Protein 3ZPY (pdb70)

Structure (mmCIF, N/CA/C/O backbone):
data_3ZPY
#
_entry.id   3ZPY
#
_cell.length_a   43.860
_cell.length_b   50.390
_cell.length_c   55.520
_cell.angle_alpha   69.14
_cell.angle_beta   90.02
_cell.angle_gamma   84.92
#
_symmetry.space_group_name_H-M   'P 1'
#
loop_
_entity.id
_entity.type
_entity.pdbx_description
1 polymer 'ALGINATE LYASE, FAMILY PL7'
2 non-polymer 'SODIUM ION'
3 water water
#
loop_
_atom_site.group_PDB
_atom_site.id
_atom_site.type_symbol
_atom_site.label_atom_id
_atom_site.label_alt_id
_atom_site.label_comp_id
_atom_site.label_asym_id
_atom_site.label_entity_id
_atom_site.label_seq_id
_atom_site.pdbx_PDB_ins_code
_atom_site.Cartn_x
_atom_site.Cartn_y
_atom_site.Cartn_z
_atom_site.occupancy
_atom_site.B_iso_or_equiv
_atom_site.auth_seq_id
_atom_site.auth_comp_id
_atom_site.auth_asym_id
_atom_site.auth_atom_id
_atom_site.pdbx_PDB_model_num
ATOM 1 N N . GLY A 1 1 ? 13.582 5.872 16.962 1.00 28.40 199 GLY A N 1
ATOM 2 C CA . GLY A 1 1 ? 14.486 5.160 17.928 1.00 30.16 199 GLY A CA 1
ATOM 3 C C . GLY A 1 1 ? 15.920 5.596 17.678 1.00 22.30 199 GLY A C 1
ATOM 4 O O . GLY A 1 1 ? 16.789 5.455 18.528 1.00 25.95 199 GLY A O 1
ATOM 5 N N . ASN A 1 2 ? 16.138 6.196 16.510 1.00 13.68 200 ASN A N 1
ATOM 6 C CA . ASN A 1 2 ? 17.459 6.411 16.067 1.00 10.51 200 ASN A CA 1
ATOM 7 C C . ASN A 1 2 ? 17.737 7.877 15.780 1.00 8.62 200 ASN A C 1
ATOM 8 O O . ASN A 1 2 ? 18.693 8.203 15.120 1.00 8.80 200 ASN A O 1
ATOM 13 N N . SER A 1 3 ? 16.868 8.746 16.248 1.00 7.36 201 SER A N 1
ATOM 14 C CA . SER A 1 3 ? 16.975 10.136 15.834 1.00 6.41 201 SER A CA 1
ATOM 15 C C . SER A 1 3 ? 18.195 10.818 16.494 1.00 5.65 201 SER A C 1
ATOM 16 O O . SER A 1 3 ? 18.610 10.499 17.588 1.00 6.01 201 SER A O 1
ATOM 19 N N . PRO A 1 4 ? 18.653 11.904 15.858 1.00 5.64 202 PRO A N 1
ATOM 20 C CA . PRO A 1 4 ? 19.756 12.670 16.480 1.00 6.12 202 PRO A CA 1
ATOM 21 C C . PRO A 1 4 ? 19.365 13.147 17.913 1.00 5.87 202 PRO A C 1
ATOM 22 O O . PRO A 1 4 ? 20.192 13.104 18.852 1.00 6.18 202 PRO A O 1
ATOM 26 N N . ALA A 1 5 ? 18.142 13.666 18.081 1.00 6.17 203 ALA A N 1
ATOM 27 C CA . ALA A 1 5 ? 17.759 14.170 19.393 1.00 6.03 203 ALA A CA 1
ATOM 28 C C . ALA A 1 5 ? 17.779 13.064 20.457 1.00 6.70 203 ALA A C 1
ATOM 29 O O . ALA A 1 5 ? 18.234 13.263 21.578 1.00 7.01 203 ALA A O 1
ATOM 31 N N . SER A 1 6 ? 17.345 11.871 20.057 1.00 7.30 204 SER A N 1
ATOM 32 C CA . SER A 1 6 ? 17.357 10.697 20.983 1.00 6.59 204 SER A CA 1
ATOM 33 C C . SER A 1 6 ? 18.824 10.257 21.321 1.00 7.16 204 SER A C 1
ATOM 34 O O . SER A 1 6 ? 19.158 10.051 22.477 1.00 9.33 204 SER A O 1
ATOM 37 N N . VAL A 1 7 ? 19.695 10.182 20.296 1.00 6.82 205 VAL A N 1
ATOM 38 C CA . VAL A 1 7 ? 21.078 9.776 20.517 1.00 7.88 205 VAL A CA 1
ATOM 39 C C . VAL A 1 7 ? 21.778 10.772 21.450 1.00 7.29 205 VAL A C 1
ATOM 40 O O . VAL A 1 7 ? 22.544 10.371 22.347 1.00 9.08 205 VAL A O 1
ATOM 44 N N . LEU A 1 8 ? 21.555 12.102 21.246 1.00 7.62 206 LEU A N 1
ATOM 45 C CA . LEU A 1 8 ? 22.264 13.099 22.009 1.00 6.60 206 LEU A CA 1
ATOM 46 C C . LEU A 1 8 ? 21.577 13.367 23.362 1.00 6.76 206 LEU A C 1
ATOM 47 O O . LEU A 1 8 ? 22.183 13.968 24.281 1.00 7.65 206 LEU A O 1
ATOM 52 N N . GLY A 1 9 ? 20.327 12.915 23.500 1.00 6.73 207 GLY A N 1
ATOM 53 C CA . GLY A 1 9 ? 19.572 13.142 24.760 1.00 7.99 207 GLY A CA 1
ATOM 54 C C . GLY A 1 9 ? 19.077 14.554 24.945 1.00 7.63 207 GLY A C 1
ATOM 55 O O . GLY A 1 9 ? 19.099 15.078 26.067 1.00 9.08 207 GLY A O 1
ATOM 56 N N . ILE A 1 10 ? 18.667 15.201 23.870 1.00 6.22 208 ILE A N 1
ATOM 57 C CA . ILE A 1 10 ? 18.239 16.646 23.910 1.00 6.44 208 ILE A CA 1
ATOM 58 C C . ILE A 1 10 ? 16.734 16.696 23.683 1.00 8.05 208 ILE A C 1
ATOM 59 O O . ILE A 1 10 ? 16.149 15.801 23.105 1.00 9.45 208 ILE A O 1
ATOM 64 N N . THR A 1 11 ? 16.101 17.780 24.128 1.00 8.56 209 THR A N 1
ATOM 65 C CA . THR A 1 11 ? 14.652 17.936 23.938 1.00 7.40 209 THR A CA 1
ATOM 66 C C . THR A 1 11 ? 14.436 19.460 23.650 1.00 8.64 209 THR A C 1
ATOM 67 O O . THR A 1 11 ? 15.350 20.240 23.940 1.00 9.37 209 THR A O 1
ATOM 71 N N . ALA A 1 12 ? 13.268 19.854 23.161 1.00 9.35 210 ALA A N 1
ATOM 72 C CA . ALA A 1 12 ? 13.030 21.270 22.839 1.00 12.08 210 ALA A CA 1
ATOM 73 C C . ALA A 1 12 ? 13.138 22.125 24.133 1.00 11.40 210 ALA A C 1
ATOM 74 O O . ALA A 1 12 ? 13.552 23.304 24.131 1.00 18.14 210 ALA A O 1
ATOM 76 N N . ASN A 1 13 ? 12.804 21.523 25.243 1.00 11.78 211 ASN A N 1
ATOM 77 C CA . ASN A 1 13 ? 12.854 22.198 26.467 1.00 14.25 211 ASN A CA 1
ATOM 78 C C . ASN A 1 13 ? 14.302 22.458 27.028 1.00 12.53 211 ASN A C 1
ATOM 79 O O . ASN A 1 13 ? 14.523 23.366 27.851 1.00 16.87 211 ASN A O 1
ATOM 84 N N . THR A 1 14 ? 15.314 21.710 26.499 1.00 9.36 212 THR A N 1
ATOM 85 C CA . THR A 1 14 ? 16.716 21.892 26.910 1.00 7.63 212 THR A CA 1
ATOM 86 C C . THR A 1 14 ? 17.654 22.547 25.831 1.00 6.23 212 THR A C 1
ATOM 87 O O . THR A 1 14 ? 18.679 23.116 26.197 1.00 7.44 212 THR A O 1
ATOM 91 N N . TRP A 1 15 ? 17.323 22.359 24.559 1.00 6.05 213 TRP A N 1
ATOM 92 C CA . TRP A 1 15 ? 18.129 22.950 23.466 1.00 5.21 213 TRP A CA 1
ATOM 93 C C . TRP A 1 15 ? 17.229 23.263 22.276 1.00 5.71 213 TRP A C 1
ATOM 94 O O . TRP A 1 15 ? 16.369 22.473 21.923 1.00 7.54 213 TRP A O 1
ATOM 105 N N . LYS A 1 16 ? 17.418 24.452 21.685 1.00 5.67 214 LYS A N 1
ATOM 106 C CA . LYS A 1 16 ? 16.819 24.782 20.440 1.00 5.77 214 LYS A CA 1
ATOM 107 C C . LYS A 1 16 ? 17.836 24.468 19.320 1.00 5.89 214 LYS A C 1
ATOM 108 O O . LYS A 1 16 ? 19.034 24.751 19.437 1.00 5.85 214 LYS A O 1
ATOM 114 N N . ILE A 1 17 ? 17.304 23.941 18.214 1.00 5.48 215 ILE A N 1
ATOM 115 C CA . ILE A 1 17 ? 18.147 23.521 17.075 1.00 5.38 215 ILE A CA 1
ATOM 116 C C . ILE A 1 17 ? 18.108 24.584 15.980 1.00 6.08 215 ILE A C 1
ATOM 117 O O . ILE A 1 17 ? 17.055 24.811 15.383 1.00 7.77 215 ILE A O 1
ATOM 122 N N . ASN A 1 18 ? 19.310 25.212 15.776 1.00 6.20 216 ASN A N 1
ATOM 123 C CA . ASN A 1 18 ? 19.525 26.160 14.645 1.00 6.31 216 ASN A CA 1
ATOM 124 C C . ASN A 1 18 ? 19.977 25.357 13.405 1.00 6.55 216 ASN A C 1
ATOM 125 O O . ASN A 1 18 ? 20.950 24.627 13.479 1.00 6.94 216 ASN A O 1
ATOM 130 N N . SER A 1 19 ? 19.206 25.353 12.299 1.00 5.67 217 SER A N 1
ATOM 131 C CA . SER A 1 19 ? 19.572 24.592 11.130 1.00 5.15 217 SER A CA 1
ATOM 132 C C . SER A 1 19 ? 19.025 25.209 9.906 1.00 6.51 217 SER A C 1
ATOM 133 O O . SER A 1 19 ? 18.472 26.366 9.930 1.00 8.25 217 SER A O 1
ATOM 136 N N . PHE A 1 20 ? 19.213 24.525 8.781 1.00 7.88 218 PHE A N 1
ATOM 137 C CA . PHE A 1 20 ? 18.780 25.033 7.487 1.00 8.25 218 PHE A CA 1
ATOM 138 C C . PHE A 1 20 ? 17.811 24.041 6.847 1.00 9.18 218 PHE A C 1
ATOM 139 O O . PHE A 1 20 ? 17.846 22.842 7.196 1.00 9.59 218 PHE A O 1
ATOM 147 N N . ILE A 1 21 ? 17.008 24.534 5.916 1.00 11.03 219 ILE A N 1
ATOM 148 C CA . ILE A 1 21 ? 16.293 23.660 5.028 1.00 12.84 219 ILE A CA 1
ATOM 149 C C . ILE A 1 21 ? 16.750 23.886 3.594 1.00 12.96 219 ILE A C 1
ATOM 150 O O . ILE A 1 21 ? 17.295 24.954 3.280 1.00 15.52 219 ILE A O 1
ATOM 155 N N . GLY A 1 22 ? 16.499 22.897 2.740 1.00 13.03 220 GLY A N 1
ATOM 156 C CA . GLY A 1 22 ? 16.846 22.985 1.322 1.00 12.56 220 GLY A CA 1
ATOM 157 C C . GLY A 1 22 ? 18.205 22.376 1.101 1.00 11.55 220 GLY A C 1
ATOM 158 O O . GLY A 1 22 ? 18.956 22.126 2.063 1.00 12.90 220 GLY A O 1
ATOM 159 N N . SER A 1 23 ? 18.522 22.101 -0.156 1.00 13.96 221 SER A N 1
ATOM 160 C CA . SER A 1 23 ? 19.849 21.591 -0.511 1.00 14.75 221 SER A CA 1
ATOM 161 C C . SER A 1 23 ? 20.938 22.612 -0.144 1.00 14.19 221 SER A C 1
ATOM 162 O O . SER A 1 23 ? 20.693 23.799 -0.227 1.00 12.53 221 SER A O 1
ATOM 165 N N . PRO A 1 24 ? 22.127 22.141 0.253 1.00 11.71 222 PRO A N 1
ATOM 166 C CA . PRO A 1 24 ? 23.168 23.127 0.569 1.00 12.63 222 PRO A CA 1
ATOM 167 C C . PRO A 1 24 ? 23.486 24.056 -0.630 1.00 12.65 222 PRO A C 1
ATOM 168 O O . PRO A 1 24 ? 23.699 23.614 -1.759 1.00 15.09 222 PRO A O 1
ATOM 172 N N . GLY A 1 25 ? 23.589 25.350 -0.364 1.00 11.43 223 GLY A N 1
ATOM 173 C CA . GLY A 1 25 ? 23.742 26.283 -1.428 1.00 13.06 223 GLY A CA 1
ATOM 174 C C . GLY A 1 25 ? 23.461 27.669 -0.897 1.00 12.03 223 GLY A C 1
ATOM 175 O O . GLY A 1 25 ? 23.051 27.832 0.219 1.00 13.25 223 GLY A O 1
ATOM 176 N N . SER A 1 26 ? 23.654 28.682 -1.726 1.00 15.17 224 SER A N 1
ATOM 177 C CA . SER A 1 26 ? 23.483 30.069 -1.258 1.00 19.12 224 SER A CA 1
ATOM 178 C C . SER A 1 26 ? 22.002 30.394 -0.984 1.00 18.84 224 SER A C 1
ATOM 179 O O . SER A 1 26 ? 21.722 31.349 -0.257 1.00 20.44 224 SER A O 1
ATOM 182 N N . SER A 1 27 ? 21.086 29.572 -1.537 1.00 17.12 225 SER A N 1
ATOM 183 C CA . SER A 1 27 ? 19.637 29.805 -1.381 1.00 18.95 225 SER A CA 1
ATOM 184 C C . SER A 1 27 ? 18.973 28.966 -0.259 1.00 17.18 225 SER A C 1
ATOM 185 O O . SER A 1 27 ? 17.743 29.121 -0.038 1.00 20.65 225 SER A O 1
ATOM 188 N N . ALA A 1 28 ? 19.718 28.084 0.429 1.00 13.45 226 ALA A N 1
ATOM 189 C CA . ALA A 1 28 ? 19.169 27.385 1.603 1.00 15.10 226 ALA A CA 1
ATOM 190 C C . ALA A 1 28 ? 18.659 28.390 2.640 1.00 15.71 226 ALA A C 1
ATOM 191 O O . ALA A 1 28 ? 19.117 29.542 2.733 1.00 17.21 226 ALA A O 1
ATOM 193 N N . THR A 1 29 ? 17.684 27.966 3.417 1.00 12.27 227 THR A N 1
ATOM 194 C CA . THR A 1 29 ? 16.936 28.878 4.285 1.00 15.15 227 THR A CA 1
ATOM 195 C C . THR A 1 29 ? 17.284 28.539 5.731 1.00 11.57 227 THR A C 1
ATOM 196 O O . THR A 1 29 ? 17.099 27.413 6.195 1.00 10.70 227 THR A O 1
ATOM 200 N N . TYR A 1 30 ? 17.792 29.527 6.466 1.00 11.56 228 TYR A N 1
ATOM 201 C CA . TYR A 1 30 ? 18.098 29.365 7.872 1.00 10.32 228 TYR A CA 1
ATOM 202 C C . TYR A 1 30 ? 16.841 29.458 8.751 1.00 10.45 228 TYR A C 1
ATOM 203 O O . TYR A 1 30 ? 15.965 30.328 8.543 1.00 13.02 228 TYR A O 1
ATOM 212 N N . TYR A 1 31 ? 16.814 28.630 9.774 1.00 8.78 229 TYR A N 1
ATOM 213 C CA . TYR A 1 31 ? 15.820 28.689 10.858 1.00 8.14 229 TYR A CA 1
ATOM 214 C C . TYR A 1 31 ? 16.502 28.713 12.178 1.00 9.58 229 TYR A C 1
ATOM 215 O O . TYR A 1 31 ? 17.172 27.743 12.564 1.00 9.63 229 TYR A O 1
ATOM 224 N N . ASP A 1 32 ? 16.251 29.758 12.949 1.00 11.76 230 ASP A N 1
ATOM 225 C CA . ASP A 1 32 ? 16.740 29.806 14.317 1.00 10.66 230 ASP A CA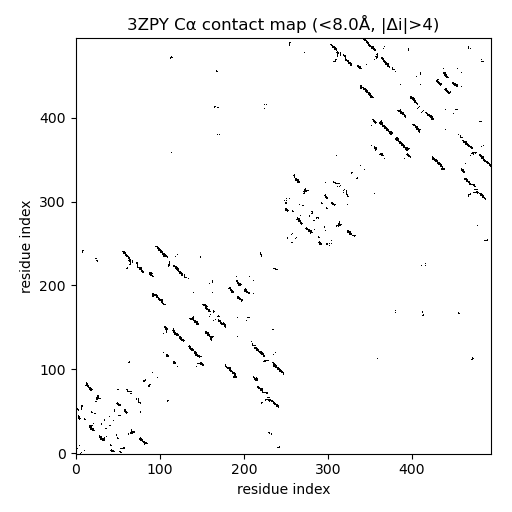 1
ATOM 226 C C . ASP A 1 32 ? 16.142 28.651 15.148 1.00 9.41 230 ASP A C 1
ATOM 227 O O . ASP A 1 32 ? 16.795 28.132 15.985 1.00 9.22 230 ASP A O 1
ATOM 232 N N . ASP A 1 33 ? 14.877 28.315 14.891 1.00 9.77 231 ASP A N 1
ATOM 233 C CA . ASP A 1 33 ? 14.319 27.106 15.447 1.00 8.83 231 ASP A CA 1
ATOM 234 C C . ASP A 1 33 ? 13.803 26.275 14.277 1.00 9.01 231 ASP A C 1
ATOM 235 O O . ASP A 1 33 ? 12.769 26.587 13.690 1.00 8.05 231 ASP A O 1
ATOM 240 N N . ILE A 1 34 ? 14.563 25.203 13.985 1.00 7.54 232 ILE A N 1
ATOM 241 C CA . ILE A 1 34 ? 14.254 24.382 12.828 1.00 8.13 232 ILE A CA 1
ATOM 242 C C . ILE A 1 34 ? 12.840 23.765 12.873 1.00 9.26 232 ILE A C 1
ATOM 243 O O . ILE A 1 34 ? 12.268 23.399 11.850 1.00 9.61 232 ILE A O 1
ATOM 248 N N . THR A 1 35 ? 12.339 23.599 14.088 1.00 9.96 233 THR A N 1
ATOM 249 C CA . THR A 1 35 ? 11.016 23.017 14.191 1.00 11.58 233 THR A CA 1
ATOM 250 C C . THR A 1 35 ? 9.913 23.937 13.655 1.00 12.18 233 THR A C 1
ATOM 251 O O . THR A 1 35 ? 8.771 23.515 13.490 1.00 14.05 233 THR A O 1
ATOM 255 N N . ASP A 1 36 ? 10.237 25.216 13.434 1.00 11.67 234 ASP A N 1
ATOM 256 C CA . ASP A 1 36 ? 9.333 26.127 12.722 1.00 14.55 234 ASP A CA 1
ATOM 257 C C . ASP A 1 36 ? 9.146 25.786 11.247 1.00 14.62 234 ASP A C 1
ATOM 258 O O . ASP A 1 36 ? 8.195 26.276 10.627 1.00 24.61 234 ASP A O 1
ATOM 263 N N . ALA A 1 37 ? 10.088 25.022 10.682 1.00 13.78 235 ALA A N 1
ATOM 264 C CA . ALA A 1 37 ? 9.974 24.674 9.288 1.00 14.27 235 ALA A CA 1
ATOM 265 C C . ALA A 1 37 ? 8.897 23.646 9.014 1.00 16.00 235 ALA A C 1
ATOM 266 O O . ALA A 1 37 ? 8.621 22.752 9.826 1.00 16.90 235 ALA A O 1
ATOM 268 N N . SER A 1 38 ? 8.298 23.730 7.841 1.00 15.94 236 SER A N 1
ATOM 269 C CA A SER A 1 38 ? 7.248 22.787 7.461 0.50 19.25 236 SER A CA 1
ATOM 270 C CA B SER A 1 38 ? 7.241 22.795 7.484 0.50 18.35 236 SER A CA 1
ATOM 271 C C . SER A 1 38 ? 7.754 21.361 7.522 1.00 20.01 236 SER A C 1
ATOM 272 O O . SER A 1 38 ? 8.789 21.057 6.931 1.00 20.08 236 SER A O 1
ATOM 277 N N . GLY A 1 39 ? 7.014 20.477 8.219 1.00 20.26 237 GLY A N 1
ATOM 278 C CA . GLY A 1 39 ? 7.344 19.043 8.203 1.00 19.44 237 GLY A CA 1
ATOM 279 C C . GLY A 1 39 ? 8.341 18.563 9.225 1.00 18.69 237 GLY A C 1
ATOM 280 O O . GLY A 1 39 ? 8.755 17.373 9.194 1.00 18.45 237 GLY A O 1
ATOM 281 N N . ILE A 1 40 ? 8.807 19.475 10.084 1.00 16.58 238 ILE A N 1
ATOM 282 C CA . ILE A 1 40 ? 9.908 19.163 10.998 1.00 13.03 238 ILE A CA 1
ATOM 283 C C . ILE A 1 40 ? 9.352 19.095 12.409 1.00 11.99 238 ILE A C 1
ATOM 284 O O . ILE A 1 40 ? 8.596 19.949 12.814 1.00 11.77 238 ILE A O 1
ATOM 289 N N . SER A 1 41 ? 9.660 17.992 13.136 1.00 9.14 239 SER A N 1
ATOM 290 C CA . SER A 1 41 ? 9.379 17.934 14.581 1.00 10.50 239 SER A CA 1
ATOM 291 C C . SER A 1 41 ? 10.654 17.511 15.296 1.00 7.70 239 SER A C 1
ATOM 292 O O . SER A 1 41 ? 11.524 16.831 14.757 1.00 8.34 239 SER A O 1
ATOM 295 N N . TYR A 1 42 ? 10.801 18.056 16.477 1.00 7.71 240 TYR A N 1
ATOM 296 C CA . TYR A 1 42 ? 12.050 18.037 17.152 1.00 6.93 240 TYR A CA 1
ATOM 297 C C . TYR A 1 42 ? 12.658 16.607 17.288 1.00 6.10 240 TYR A C 1
ATOM 298 O O . TYR A 1 42 ? 13.856 16.414 16.934 1.00 7.63 240 TYR A O 1
ATOM 307 N N . ASN A 1 43 ? 11.860 15.623 17.801 1.00 8.34 241 ASN A N 1
ATOM 308 C CA . ASN A 1 43 ? 12.479 14.357 18.130 1.00 8.78 241 ASN A CA 1
ATOM 309 C C . ASN A 1 43 ? 12.657 13.474 16.919 1.00 8.02 241 ASN A C 1
ATOM 310 O O . ASN A 1 43 ? 13.213 12.418 17.070 1.00 10.96 241 ASN A O 1
ATOM 315 N N . THR A 1 44 ? 12.160 13.832 15.757 1.00 6.94 242 THR A N 1
ATOM 316 C CA . THR A 1 44 ? 12.481 13.110 14.507 1.00 6.97 242 THR A CA 1
ATOM 317 C C . THR A 1 44 ? 13.365 13.863 13.523 1.00 9.27 242 THR A C 1
ATOM 318 O O . THR A 1 44 ? 13.767 13.286 12.511 1.00 9.33 242 THR A O 1
ATOM 322 N N . TYR A 1 45 ? 13.696 15.110 13.822 1.00 8.63 243 TYR A N 1
ATOM 323 C CA . TYR A 1 45 ? 14.476 15.871 12.844 1.00 7.88 243 TYR A CA 1
ATOM 324 C C . TYR A 1 45 ? 15.835 15.236 12.514 1.00 7.94 243 TYR A C 1
ATOM 325 O O . TYR A 1 45 ? 16.660 15.006 13.416 1.00 6.80 243 TYR A O 1
ATOM 334 N N . SER A 1 46 ? 16.103 15.080 11.204 1.00 7.85 244 SER A N 1
ATOM 335 C CA . SER A 1 46 ? 17.385 14.604 10.716 1.00 5.80 244 SER A CA 1
ATOM 336 C C . SER A 1 46 ? 17.459 15.036 9.258 1.00 6.87 244 SER A C 1
ATOM 337 O O . SER A 1 46 ? 16.504 14.818 8.510 1.00 7.53 244 SER A O 1
ATOM 340 N N . ASP A 1 47 ? 18.667 15.483 8.867 1.00 6.32 245 ASP A N 1
ATOM 341 C CA . ASP A 1 47 ? 18.886 15.808 7.495 1.00 6.46 245 ASP A CA 1
ATOM 342 C C . ASP A 1 47 ? 20.364 15.513 7.263 1.00 6.52 245 ASP A C 1
ATOM 343 O O . ASP A 1 47 ? 21.220 16.149 7.861 1.00 5.98 245 ASP A O 1
ATOM 348 N N . ASP A 1 48 ? 20.669 14.580 6.380 1.00 7.46 246 ASP A N 1
ATOM 349 C CA . ASP A 1 48 ? 22.072 14.232 6.165 1.00 8.44 246 ASP A CA 1
ATOM 350 C C . ASP A 1 48 ? 22.914 15.316 5.624 1.00 7.74 246 ASP A C 1
ATOM 351 O O . ASP A 1 48 ? 24.135 15.210 5.707 1.00 8.80 246 ASP A O 1
ATOM 356 N N . ASN A 1 49 ? 22.300 16.423 5.157 1.00 7.31 247 ASN A N 1
ATOM 357 C CA . ASN A 1 49 ? 23.139 17.500 4.679 1.00 6.41 247 ASN A CA 1
ATOM 358 C C . ASN A 1 49 ? 23.678 18.356 5.868 1.00 6.29 247 ASN A C 1
ATOM 359 O O . ASN A 1 49 ? 24.649 19.087 5.719 1.00 6.04 247 ASN A O 1
ATOM 364 N N . TYR A 1 50 ? 22.959 18.326 7.014 1.00 5.92 248 TYR A N 1
ATOM 365 C CA . TYR A 1 50 ? 23.176 19.308 8.116 1.00 5.68 248 TYR A CA 1
ATOM 366 C C . TYR A 1 50 ? 23.321 18.752 9.522 1.00 5.22 248 TYR A C 1
ATOM 367 O O . TYR A 1 50 ? 24.118 19.250 10.316 1.00 4.90 248 TYR A O 1
ATOM 376 N N . PHE A 1 51 ? 22.453 17.809 9.862 1.00 4.45 249 PHE A N 1
ATOM 377 C CA . PHE A 1 51 ? 22.209 17.464 11.257 1.00 4.52 249 PHE A CA 1
ATOM 378 C C . PHE A 1 51 ? 21.726 16.037 11.268 1.00 4.59 249 PHE A C 1
ATOM 379 O O . PHE A 1 51 ? 20.558 15.770 10.897 1.00 5.61 249 PHE A O 1
ATOM 387 N N . TYR A 1 52 ? 22.609 15.109 11.735 1.00 4.01 250 TYR A N 1
ATOM 388 C CA . TYR A 1 52 ? 22.314 13.700 11.572 1.00 4.73 250 TYR A CA 1
ATOM 389 C C . TYR A 1 52 ? 23.075 12.913 12.590 1.00 4.80 250 TYR A C 1
ATOM 390 O O . TYR A 1 52 ? 23.935 13.420 13.276 1.00 5.35 250 TYR A O 1
ATOM 399 N N . THR A 1 53 ? 22.786 11.619 12.614 1.00 4.92 251 THR A N 1
ATOM 400 C CA . THR A 1 53 ? 23.491 10.740 13.599 1.00 4.95 251 THR A CA 1
ATOM 401 C C . THR A 1 53 ? 23.902 9.406 12.994 1.00 5.07 251 THR A C 1
ATOM 402 O O . THR A 1 53 ? 23.224 8.930 12.046 1.00 7.00 251 THR A O 1
ATOM 406 N N . ASP A 1 54 ? 24.934 8.770 13.592 1.00 5.26 252 ASP A N 1
ATOM 407 C CA . ASP A 1 54 ? 25.239 7.356 13.308 1.00 5.45 252 ASP A CA 1
ATOM 408 C C . ASP A 1 54 ? 25.001 6.495 14.486 1.00 5.88 252 ASP A C 1
ATOM 409 O O . ASP A 1 54 ? 25.418 5.340 14.465 1.00 7.57 252 ASP A O 1
ATOM 414 N N . GLY A 1 55 ? 24.240 6.969 15.486 1.00 5.31 253 GLY A N 1
ATOM 415 C CA . GLY A 1 55 ? 23.917 6.221 16.707 1.00 5.92 253 GLY A CA 1
ATOM 416 C C . GLY A 1 55 ? 24.956 6.425 17.777 1.00 5.33 253 GLY A C 1
ATOM 417 O O . GLY A 1 55 ? 24.724 6.030 18.927 1.00 8.51 253 GLY A O 1
ATOM 418 N N . GLU A 1 56 ? 26.118 6.993 17.467 1.00 4.62 254 GLU A N 1
ATOM 419 C CA . GLU A 1 56 ? 27.100 7.296 18.501 1.00 5.26 254 GLU A CA 1
ATOM 420 C C . GLU A 1 56 ? 27.212 8.831 18.588 1.00 5.10 254 GLU A C 1
ATOM 421 O O . GLU A 1 56 ? 27.119 9.387 19.698 1.00 5.39 254 GLU A O 1
ATOM 427 N N . TRP A 1 57 ? 27.485 9.488 17.470 1.00 4.49 255 TRP A N 1
ATOM 428 C CA . TRP A 1 57 ? 27.689 10.946 17.459 1.00 3.78 255 TRP A CA 1
ATOM 429 C C . TRP A 1 57 ? 26.486 11.630 16.763 1.00 4.22 255 TRP A C 1
ATOM 430 O O . TRP A 1 57 ? 25.818 11.035 15.955 1.00 5.05 255 TRP A O 1
ATOM 441 N N . VAL A 1 58 ? 26.315 12.895 17.028 1.00 4.64 256 VAL A N 1
ATOM 442 C CA . VAL A 1 58 ? 25.447 13.798 16.237 1.00 4.15 256 VAL A CA 1
ATOM 443 C C . VAL A 1 58 ? 26.365 14.765 15.490 1.00 4.08 256 VAL A C 1
ATOM 444 O O . VAL A 1 58 ? 27.267 15.361 16.085 1.00 4.00 256 VAL A O 1
ATOM 448 N N . TYR A 1 59 ? 26.172 14.759 14.195 1.00 4.46 257 TYR A N 1
ATOM 449 C CA . TYR A 1 59 ? 27.027 15.541 13.240 1.00 4.09 257 TYR A CA 1
ATOM 450 C C . TYR A 1 59 ? 26.349 16.820 12.872 1.00 4.41 257 TYR A C 1
ATOM 451 O O . TYR A 1 59 ? 25.098 16.834 12.660 1.00 5.25 257 TYR A O 1
ATOM 460 N N . PHE A 1 60 ? 27.119 17.920 12.915 1.00 3.78 258 PHE A N 1
ATOM 461 C CA . PHE A 1 60 ? 26.689 19.280 12.532 1.00 4.30 258 PHE A CA 1
ATOM 462 C C . PHE A 1 60 ? 27.529 19.633 11.397 1.00 4.03 258 PHE A C 1
ATOM 463 O O . PHE A 1 60 ? 28.754 19.857 11.539 1.00 4.51 258 PHE A O 1
ATOM 471 N N . LYS A 1 61 ? 26.863 19.707 10.209 1.00 4.13 259 LYS A N 1
ATOM 472 C CA . LYS A 1 61 ? 27.584 19.948 8.947 1.00 4.12 259 LYS A CA 1
ATOM 473 C C . LYS A 1 61 ? 27.077 21.320 8.368 1.00 5.28 259 LYS A C 1
ATOM 474 O O . LYS A 1 61 ? 25.840 21.482 8.144 1.00 6.13 259 LYS A O 1
ATOM 480 N N . CYS A 1 62 ? 28.026 22.227 8.193 1.00 5.15 260 CYS A N 1
ATOM 481 C CA . CYS A 1 62 ? 27.675 23.586 7.724 1.00 5.77 260 CYS A CA 1
ATOM 482 C C . CYS A 1 62 ? 28.614 23.973 6.604 1.00 5.75 260 CYS A C 1
ATOM 483 O O . CYS A 1 62 ? 29.772 23.537 6.574 1.00 7.10 260 CYS A O 1
ATOM 486 N N . TYR A 1 63 ? 28.135 24.805 5.693 1.00 6.66 261 TYR A N 1
ATOM 487 C CA . TYR A 1 63 ? 28.846 25.007 4.444 1.00 6.51 261 TYR A CA 1
ATOM 488 C C . TYR A 1 63 ? 29.200 26.467 4.284 1.00 7.34 261 TYR A C 1
ATOM 489 O O . TYR A 1 63 ? 28.402 27.339 4.650 1.00 7.28 261 TYR A O 1
ATOM 498 N N . ARG A 1 64 ? 30.395 26.710 3.751 1.00 7.44 262 ARG A N 1
ATOM 499 C CA . ARG A 1 64 ? 30.785 28.064 3.310 1.00 8.40 262 ARG A CA 1
ATOM 500 C C . ARG A 1 64 ? 29.684 28.588 2.392 1.00 9.91 262 ARG A C 1
ATOM 501 O O . ARG A 1 64 ? 29.192 27.878 1.481 1.00 8.43 262 ARG A O 1
ATOM 509 N N . GLY A 1 65 ? 29.261 29.850 2.637 1.00 9.48 263 GLY A N 1
ATOM 510 C CA . GLY A 1 65 ? 28.271 30.494 1.722 1.00 12.62 263 GLY A CA 1
ATOM 511 C C . GLY A 1 65 ? 26.841 29.964 1.892 1.00 9.53 263 GLY A C 1
ATOM 512 O O . GLY A 1 65 ? 26.016 30.368 1.120 1.00 13.02 263 GLY A O 1
ATOM 513 N N . LEU A 1 66 ? 26.583 29.048 2.870 1.00 9.29 264 LEU A N 1
ATOM 514 C CA . LEU A 1 66 ? 25.271 28.497 3.065 1.00 11.38 264 LEU A CA 1
ATOM 515 C C . LEU A 1 66 ? 24.304 29.625 3.419 1.00 11.97 264 LEU A C 1
ATOM 516 O O . LEU A 1 66 ? 24.498 30.376 4.395 1.00 12.32 264 LEU A O 1
ATOM 521 N N . GLY A 1 67 ? 23.225 29.732 2.649 1.00 11.21 265 GLY A N 1
ATOM 522 C CA . GLY A 1 67 ? 22.261 30.777 2.923 1.00 14.70 265 GLY A CA 1
ATOM 523 C C . GLY A 1 67 ? 22.801 32.193 2.611 1.00 15.38 265 GLY A C 1
ATOM 524 O O . GLY A 1 67 ? 22.207 33.171 3.048 1.00 20.46 265 GLY A O 1
ATOM 525 N N . GLY A 1 68 ? 23.929 32.313 1.896 1.00 13.96 266 GLY A N 1
ATOM 526 C CA . GLY A 1 68 ? 24.663 33.587 1.697 1.00 19.49 266 GLY A CA 1
ATOM 527 C C . GLY A 1 68 ? 23.830 34.577 0.965 1.00 20.17 266 GLY A C 1
ATOM 528 O O . GLY A 1 68 ? 24.115 35.791 1.021 1.00 24.06 266 GLY A O 1
ATOM 529 N N . SER A 1 69 ? 22.821 34.077 0.237 1.00 23.51 267 SER A N 1
ATOM 530 C CA . SER A 1 69 ? 21.900 34.979 -0.484 1.00 21.27 267 SER A CA 1
ATOM 531 C C . SER A 1 69 ? 21.058 35.873 0.408 1.00 40.14 267 SER A C 1
ATOM 532 O O . SER A 1 69 ? 20.792 37.068 0.092 1.00 43.46 267 SER A O 1
ATOM 535 N N . ALA A 1 70 ? 20.561 35.241 1.465 1.00 26.10 268 ALA A N 1
ATOM 536 C CA . ALA A 1 70 ? 19.749 35.903 2.481 1.00 28.59 268 ALA A CA 1
ATOM 537 C C . ALA A 1 70 ? 20.624 36.668 3.472 1.00 27.28 268 ALA A C 1
ATOM 538 O O . ALA A 1 70 ? 20.287 37.816 3.801 1.00 52.72 268 ALA A O 1
ATOM 540 N N . ASN A 1 71 ? 21.738 36.068 3.936 1.00 30.01 269 ASN A N 1
ATOM 541 C CA . ASN A 1 71 ? 22.555 36.735 4.963 1.00 22.32 269 ASN A CA 1
ATOM 542 C C . ASN A 1 71 ? 24.031 36.418 4.751 1.00 20.77 269 ASN A C 1
ATOM 543 O O . ASN A 1 71 ? 24.370 35.260 4.512 1.00 19.73 269 ASN A O 1
ATOM 548 N N . SER A 1 72 ? 24.873 37.459 4.705 1.00 18.69 270 SER A N 1
ATOM 549 C CA . SER A 1 72 ? 26.324 37.256 4.496 1.00 20.47 270 SER A CA 1
ATOM 550 C C . SER A 1 72 ? 27.162 36.893 5.731 1.00 28.72 270 SER A C 1
ATOM 551 O O . SER A 1 72 ? 28.355 36.536 5.555 1.00 24.26 270 SER A O 1
ATOM 554 N N . GLN A 1 73 ? 26.560 36.958 6.936 1.00 22.43 271 GLN A N 1
ATOM 555 C CA . GLN A 1 73 ? 27.295 36.626 8.203 1.00 17.57 271 GLN A CA 1
ATOM 556 C C . GLN A 1 73 ? 27.641 35.178 8.235 1.00 14.27 271 GLN A C 1
ATOM 557 O O . GLN A 1 73 ? 27.137 34.410 7.411 1.00 17.88 271 GLN A O 1
ATOM 563 N N . ASN A 1 74 ? 28.478 34.808 9.193 1.00 12.09 272 ASN A N 1
ATOM 564 C CA . ASN A 1 74 ? 28.866 33.421 9.291 1.00 10.47 272 ASN A CA 1
ATOM 565 C C . ASN A 1 74 ? 27.670 32.502 9.603 1.00 9.42 272 ASN A C 1
ATOM 566 O O . ASN A 1 74 ? 26.870 32.771 10.532 1.00 11.36 272 ASN A O 1
ATOM 571 N N . PRO A 1 75 ? 27.555 31.388 8.853 1.00 7.64 273 PRO A N 1
ATOM 572 C CA . PRO A 1 75 ? 26.408 30.480 9.081 1.00 7.81 273 PRO A CA 1
ATOM 573 C C . PRO A 1 75 ? 26.695 29.428 10.191 1.00 7.24 273 PRO A C 1
ATOM 574 O O . PRO A 1 75 ? 27.846 29.197 10.633 1.00 7.54 273 PRO A O 1
ATOM 578 N N . ARG A 1 76 ? 25.622 28.776 10.642 1.00 6.50 274 ARG A N 1
ATOM 579 C CA . ARG A 1 76 ? 25.807 27.763 11.705 1.00 7.40 274 ARG A CA 1
ATOM 580 C C . ARG A 1 76 ? 24.768 26.702 11.581 1.00 6.59 274 ARG A C 1
ATOM 581 O O . ARG A 1 76 ? 23.674 26.953 11.034 1.00 7.16 274 ARG A O 1
ATOM 589 N N . VAL A 1 77 ? 25.075 25.527 12.142 1.00 5.13 275 VAL A N 1
ATOM 590 C CA . VAL A 1 77 ? 24.102 24.496 12.457 1.00 5.63 275 VAL A CA 1
ATOM 591 C C . VAL A 1 77 ? 24.486 24.105 13.891 1.00 4.81 275 VAL A C 1
ATOM 592 O O . VAL A 1 77 ? 25.597 23.711 14.117 1.00 5.40 275 VAL A O 1
ATOM 596 N N . GLU A 1 78 ? 23.639 24.364 14.865 1.00 5.07 276 GLU A N 1
ATOM 597 C CA . GLU A 1 78 ? 24.109 24.436 16.266 1.00 6.23 276 GLU A CA 1
ATOM 598 C C . GLU A 1 78 ? 22.911 24.342 17.234 1.00 5.38 276 GLU A C 1
ATOM 599 O O . GLU A 1 78 ? 21.824 24.541 16.836 1.00 6.95 276 GLU A O 1
ATOM 605 N N . LEU A 1 79 ? 23.207 24.050 18.496 1.00 3.99 277 LEU A N 1
ATOM 606 C CA . LEU A 1 79 ? 22.196 24.082 19.548 1.00 4.58 277 LEU A CA 1
ATOM 607 C C . LEU A 1 79 ? 22.345 25.319 20.397 1.00 4.90 277 LEU A C 1
ATOM 608 O O . LEU A 1 79 ? 23.502 25.763 20.675 1.00 6.00 277 LEU A O 1
ATOM 613 N N . ARG A 1 80 ? 21.179 25.822 20.841 1.00 5.84 278 ARG A N 1
ATOM 614 C CA . ARG A 1 80 ? 21.089 26.963 21.723 1.00 5.73 278 ARG A CA 1
ATOM 615 C C . ARG A 1 80 ? 20.493 26.540 23.054 1.00 5.00 278 ARG A C 1
ATOM 616 O O . ARG A 1 80 ? 19.383 26.052 23.064 1.00 5.23 278 ARG A O 1
ATOM 624 N N . GLU A 1 81 ? 21.215 26.739 24.148 1.00 4.87 279 GLU A N 1
ATOM 625 C CA . GLU A 1 81 ? 20.743 26.301 25.475 1.00 4.66 279 GLU A CA 1
ATOM 626 C C . GLU A 1 81 ? 19.406 26.885 25.829 1.00 5.13 279 GLU A C 1
ATOM 627 O O . GLU A 1 81 ? 19.204 28.142 25.715 1.00 6.05 279 GLU A O 1
ATOM 633 N N . MET A 1 82 ? 18.490 26.016 26.254 1.00 5.88 280 MET A N 1
ATOM 634 C CA . MET A 1 82 ? 17.177 26.412 26.803 1.00 5.91 280 MET A CA 1
ATOM 635 C C . MET A 1 82 ? 17.070 26.061 28.293 1.00 6.25 280 MET A C 1
ATOM 636 O O . MET A 1 82 ? 17.885 25.273 28.788 1.00 7.60 280 MET A O 1
ATOM 641 N N . ASP A 1 83 ? 16.075 26.578 28.951 1.00 7.25 281 ASP A N 1
ATOM 642 C CA . ASP A 1 83 ? 15.913 26.451 30.407 1.00 8.71 281 ASP A CA 1
ATOM 643 C C . ASP A 1 83 ? 14.431 26.107 30.615 1.00 10.49 281 ASP A C 1
ATOM 644 O O . ASP A 1 83 ? 13.589 26.948 30.902 1.00 10.52 281 ASP A O 1
ATOM 649 N N . ASN A 1 84 ? 14.144 24.833 30.508 1.00 14.11 282 ASN A N 1
ATOM 650 C CA . ASN A 1 84 ? 12.744 24.342 30.691 1.00 13.99 282 ASN A CA 1
ATOM 651 C C . ASN A 1 84 ? 11.772 25.175 29.939 1.00 15.51 282 ASN A C 1
ATOM 652 O O . ASN A 1 84 ? 10.746 25.659 30.449 1.00 19.74 282 ASN A O 1
ATOM 657 N N . GLY A 1 85 ? 12.173 25.335 28.660 1.00 17.49 283 GLY A N 1
ATOM 658 C CA . GLY A 1 85 ? 11.359 25.979 27.652 1.00 22.35 283 GLY A CA 1
ATOM 659 C C . GLY A 1 85 ? 11.597 27.487 27.533 1.00 17.72 283 GLY A C 1
ATOM 660 O O . GLY A 1 85 ? 11.345 28.070 26.446 1.00 23.89 283 GLY A O 1
ATOM 661 N N . ASN A 1 86 ? 12.000 28.151 28.645 1.00 15.29 284 ASN A N 1
ATOM 662 C CA . ASN A 1 86 ? 12.452 29.607 28.621 1.00 11.54 284 ASN A CA 1
ATOM 663 C C . ASN A 1 86 ? 13.811 29.624 27.876 1.00 11.94 284 ASN A C 1
ATOM 664 O O . ASN A 1 86 ? 14.549 28.644 27.798 1.00 10.17 284 ASN A O 1
ATOM 669 N N . LEU A 1 87 ? 14.185 30.764 27.307 1.00 10.24 285 LEU A N 1
ATOM 670 C CA . LEU A 1 87 ? 15.567 30.924 26.856 1.00 9.21 285 LEU A CA 1
ATOM 671 C C . LEU A 1 87 ? 16.466 30.811 28.096 1.00 8.35 285 LEU A C 1
ATOM 672 O O . LEU A 1 87 ? 16.188 31.453 29.120 1.00 10.31 285 LEU A O 1
ATOM 677 N N . ALA A 1 88 ? 17.582 30.101 27.968 1.00 7.48 286 ALA A N 1
ATOM 678 C CA . ALA A 1 88 ? 18.595 30.138 29.063 1.00 6.44 286 ALA A CA 1
ATOM 679 C C . ALA A 1 88 ? 19.198 31.530 29.186 1.00 6.96 286 ALA A C 1
ATOM 680 O O . ALA A 1 88 ? 19.507 32.126 28.162 1.00 6.70 286 ALA A O 1
ATOM 682 N N . SER A 1 89 ? 19.410 31.970 30.417 1.00 6.66 287 SER A N 1
ATOM 683 C CA . SER A 1 89 ? 19.996 33.243 30.683 1.00 7.07 287 SER A CA 1
ATOM 684 C C . SER A 1 89 ? 20.519 33.217 32.110 1.00 7.43 287 SER A C 1
ATOM 685 O O . SER A 1 89 ? 19.754 33.145 33.068 1.00 7.35 287 SER A O 1
ATOM 688 N N . TRP A 1 90 ? 21.833 33.194 32.252 1.00 6.12 288 TRP A N 1
ATOM 689 C CA . TRP A 1 90 ? 22.436 33.032 33.575 1.00 6.37 288 TRP A CA 1
ATOM 690 C C . TRP A 1 90 ? 23.684 33.841 33.713 1.00 7.13 288 TRP A C 1
ATOM 691 O O . TRP A 1 90 ? 24.188 34.440 32.730 1.00 7.27 288 TRP A O 1
ATOM 702 N N . THR A 1 91 ? 24.145 33.963 34.944 1.00 7.17 289 THR A N 1
ATOM 703 C CA . THR A 1 91 ? 25.127 35.014 35.316 1.00 8.03 289 THR A CA 1
ATOM 704 C C . THR A 1 91 ? 26.524 34.393 35.623 1.00 7.35 289 THR A C 1
ATOM 705 O O . THR A 1 91 ? 26.665 33.512 36.478 1.00 7.58 289 THR A O 1
ATOM 709 N N . GLY A 1 92 ? 27.546 34.885 34.982 1.00 8.15 290 GLY A N 1
ATOM 710 C CA . GLY A 1 92 ? 28.880 34.307 35.044 1.00 7.48 290 GLY A CA 1
ATOM 711 C C . GLY A 1 92 ? 29.612 34.469 36.370 1.00 6.02 290 GLY A C 1
ATOM 712 O O . GLY A 1 92 ? 30.616 33.731 36.559 1.00 8.05 290 GLY A O 1
ATOM 713 N N . ASP A 1 93 ? 29.178 35.381 37.248 1.00 7.32 291 ASP A N 1
ATOM 714 C CA . ASP A 1 93 ? 29.760 35.461 38.603 1.00 8.36 291 ASP A CA 1
ATOM 715 C C . ASP A 1 93 ? 28.723 35.202 39.733 1.00 7.43 291 ASP A C 1
ATOM 716 O O . ASP A 1 93 ? 28.891 35.668 40.859 1.00 14.21 291 ASP A O 1
ATOM 721 N N . SER A 1 94 ? 27.656 34.464 39.411 1.00 8.09 292 SER A N 1
ATOM 722 C CA . SER A 1 94 ? 26.743 33.923 40.436 1.00 10.55 292 SER A CA 1
ATOM 723 C C . SER A 1 94 ? 26.444 32.468 40.110 1.00 8.99 292 SER A C 1
ATOM 724 O O . SER A 1 94 ? 25.724 32.172 39.162 1.00 8.91 292 SER A O 1
ATOM 727 N N . GLY A 1 95 ? 27.005 31.530 40.898 1.00 8.74 293 GLY A N 1
ATOM 728 C CA . GLY A 1 95 ? 26.884 30.125 40.569 1.00 7.77 293 GLY A CA 1
ATOM 729 C C . GLY A 1 95 ? 27.964 29.690 39.634 1.00 8.77 293 GLY A C 1
ATOM 730 O O . GLY A 1 95 ? 28.720 30.472 39.082 1.00 10.23 293 GLY A O 1
ATOM 731 N N . THR A 1 96 ? 27.940 28.397 39.395 1.00 6.48 294 THR A N 1
ATOM 732 C CA . THR A 1 96 ? 28.932 27.786 38.536 1.00 6.29 294 THR A CA 1
ATOM 733 C C . THR A 1 96 ? 28.189 27.127 37.364 1.00 6.22 294 THR A C 1
ATOM 734 O O . THR A 1 96 ? 27.230 26.404 37.552 1.00 6.52 294 THR A O 1
ATOM 738 N N . HIS A 1 97 ? 28.669 27.398 36.144 1.00 5.52 295 HIS A N 1
ATOM 739 C CA . HIS A 1 97 ? 27.887 27.078 34.938 1.00 4.62 295 HIS A CA 1
ATOM 740 C C . HIS A 1 97 ? 28.746 26.410 33.995 1.00 5.36 295 HIS A C 1
ATOM 741 O O . HIS A 1 97 ? 29.826 26.900 33.634 1.00 6.12 295 HIS A O 1
ATOM 748 N N . THR A 1 98 ? 28.348 25.155 33.642 1.00 4.62 296 THR A N 1
ATOM 749 C CA . THR A 1 98 ? 29.281 24.214 32.891 1.00 4.39 296 THR A CA 1
ATOM 750 C C . THR A 1 98 ? 28.607 23.563 31.689 1.00 3.67 296 THR A C 1
ATOM 751 O O . THR A 1 98 ? 27.436 23.148 31.800 1.00 5.29 296 THR A O 1
ATOM 755 N N . MET A 1 99 ? 29.359 23.486 30.585 1.00 4.00 297 MET A N 1
ATOM 756 C CA . MET A 1 99 ? 28.933 22.651 29.502 1.00 4.21 297 MET A CA 1
ATOM 757 C C . MET A 1 99 ? 30.002 21.668 29.267 1.00 4.09 297 MET A C 1
ATOM 758 O O . MET A 1 99 ? 31.166 22.021 29.133 1.00 4.38 297 MET A O 1
ATOM 763 N N . GLU A 1 100 ? 29.621 20.363 29.285 1.00 4.84 298 GLU A N 1
ATOM 764 C CA . GLU A 1 100 ? 30.578 19.276 28.913 1.00 3.97 298 GLU A CA 1
ATOM 765 C C . GLU A 1 100 ? 30.105 18.608 27.630 1.00 3.88 298 GLU A C 1
ATOM 766 O O . GLU A 1 100 ? 28.916 18.376 27.429 1.00 4.76 298 GLU A O 1
ATOM 772 N N . TRP A 1 101 ? 31.061 18.348 26.742 1.00 3.98 299 TRP A N 1
ATOM 773 C CA . TRP A 1 101 ? 30.744 17.620 25.500 1.00 3.72 299 TRP A CA 1
ATOM 774 C C . TRP A 1 101 ? 31.963 16.985 24.972 1.00 3.74 299 TRP A C 1
ATOM 775 O O . TRP A 1 101 ? 33.085 17.484 25.138 1.00 5.66 299 TRP A O 1
ATOM 786 N N . THR A 1 102 ? 31.775 15.875 24.304 1.00 3.94 300 THR A N 1
ATOM 787 C CA . THR A 1 102 ? 32.867 15.131 23.715 1.00 3.66 300 THR A CA 1
ATOM 788 C C . THR A 1 102 ? 32.772 15.430 22.241 1.00 3.43 300 THR A C 1
ATOM 789 O O . THR A 1 102 ? 31.712 15.237 21.614 1.00 4.46 300 THR A O 1
ATOM 793 N N . VAL A 1 103 ? 33.875 15.802 21.696 1.00 3.67 301 VAL A N 1
ATOM 794 C CA . VAL A 1 103 ? 33.808 16.405 20.285 1.00 3.85 301 VAL A CA 1
ATOM 795 C C . VAL A 1 103 ? 34.950 15.862 19.436 1.00 4.25 301 VAL A C 1
ATOM 796 O O . VAL A 1 103 ? 36.056 15.544 19.926 1.00 5.90 301 VAL A O 1
ATOM 800 N N . GLN A 1 104 ? 34.665 15.820 18.126 1.00 3.96 302 GLN A N 1
ATOM 801 C CA . GLN A 1 104 ? 35.727 15.877 17.108 1.00 4.13 302 GLN A CA 1
ATOM 802 C C . GLN A 1 104 ? 35.368 16.869 16.031 1.00 3.59 302 GLN A C 1
ATOM 803 O O . GLN A 1 104 ? 34.184 17.207 15.837 1.00 4.38 302 GLN A O 1
ATOM 809 N N . VAL A 1 105 ? 36.423 17.380 15.406 1.00 4.55 303 VAL A N 1
ATOM 810 C CA . VAL A 1 105 ? 36.221 18.187 14.198 1.00 4.37 303 VAL A CA 1
ATOM 811 C C . VAL A 1 105 ? 36.811 17.289 13.102 1.00 3.97 303 VAL A C 1
ATOM 812 O O . VAL A 1 105 ? 38.003 16.906 13.204 1.00 4.23 303 VAL A O 1
ATOM 816 N N . ASN A 1 106 ? 36.019 17.000 12.044 1.00 4.67 304 ASN A N 1
ATOM 817 C CA . ASN A 1 106 ? 36.446 16.140 11.030 1.00 4.68 304 ASN A CA 1
ATOM 818 C C . ASN A 1 106 ? 36.830 16.854 9.713 1.00 4.54 304 ASN A C 1
ATOM 819 O O . ASN A 1 106 ? 37.391 16.230 8.860 1.00 5.63 304 ASN A O 1
ATOM 824 N N . GLN A 1 107 ? 36.510 18.144 9.554 1.00 4.40 305 GLN A N 1
ATOM 825 C CA . GLN A 1 107 ? 36.756 18.843 8.311 1.00 4.65 305 GLN A CA 1
ATOM 826 C C . GLN A 1 107 ? 36.610 20.316 8.615 1.00 4.20 305 GLN A C 1
ATOM 827 O O . GLN A 1 107 ? 35.660 20.711 9.301 1.00 4.62 305 GLN A O 1
ATOM 833 N N . LEU A 1 108 ? 37.542 21.113 8.069 1.00 4.80 306 LEU A N 1
ATOM 834 C CA . LEU A 1 108 ? 37.452 22.592 8.134 1.00 5.29 306 LEU A CA 1
ATOM 835 C C . LEU A 1 108 ? 36.987 23.114 6.774 1.00 5.04 306 LEU A C 1
ATOM 836 O O . LEU A 1 108 ? 37.247 22.508 5.708 1.00 7.08 306 LEU A O 1
ATOM 841 N N . PRO A 1 109 ? 36.309 24.297 6.793 1.00 5.13 307 PRO A N 1
ATOM 842 C CA . PRO A 1 109 ? 35.897 24.951 5.573 1.00 6.27 307 PRO A CA 1
ATOM 843 C C . PRO A 1 109 ? 37.052 25.785 5.019 1.00 5.98 307 PRO A C 1
ATOM 844 O O . PRO A 1 109 ? 38.226 25.618 5.462 1.00 6.34 307 PRO A O 1
ATOM 848 N N . GLN A 1 110 ? 36.734 26.705 4.056 1.00 6.33 308 GLN A N 1
ATOM 849 C CA . GLN A 1 110 ? 37.769 27.579 3.437 1.00 9.31 308 GLN A CA 1
ATOM 850 C C . GLN A 1 110 ? 37.285 28.985 3.705 1.00 8.35 308 GLN A C 1
ATOM 851 O O . GLN A 1 110 ? 36.098 29.327 3.335 1.00 9.14 308 GLN A O 1
ATOM 857 N N . ASP A 1 111 ? 38.163 29.800 4.291 1.00 7.97 309 ASP A N 1
ATOM 858 C CA . ASP A 1 111 ? 37.903 31.244 4.505 1.00 8.82 309 ASP A CA 1
ATOM 859 C C . ASP A 1 111 ? 37.461 31.933 3.243 1.00 8.67 309 ASP A C 1
ATOM 860 O O . ASP A 1 111 ? 37.799 31.529 2.109 1.00 9.61 309 ASP A O 1
ATOM 865 N N . THR A 1 112 ? 36.739 33.061 3.410 1.00 8.79 310 THR A N 1
ATOM 866 C CA . THR A 1 112 ? 36.361 33.934 2.263 1.00 9.68 310 THR A CA 1
ATOM 867 C C . THR A 1 112 ? 37.582 34.290 1.437 1.00 11.62 310 THR A C 1
ATOM 868 O O . THR A 1 112 ? 37.526 34.234 0.204 1.00 12.30 310 THR A O 1
ATOM 872 N N . ASP A 1 113 ? 38.683 34.613 2.123 1.00 10.95 311 ASP A N 1
ATOM 873 C CA . ASP A 1 113 ? 39.918 35.033 1.465 1.00 17.10 311 ASP A CA 1
ATOM 874 C C . ASP A 1 113 ? 40.713 33.869 0.922 1.00 17.58 311 ASP A C 1
ATOM 875 O O . ASP A 1 113 ? 41.765 34.110 0.385 1.00 24.09 311 ASP A O 1
ATOM 880 N N . GLY A 1 114 ? 40.277 32.603 1.149 1.00 16.28 312 GLY A N 1
ATOM 881 C CA . GLY A 1 114 ? 40.844 31.421 0.474 1.00 20.38 312 GLY A CA 1
ATOM 882 C C . GLY A 1 114 ? 41.969 30.733 1.242 1.00 17.38 312 GLY A C 1
ATOM 883 O O . GLY A 1 114 ? 42.292 29.518 0.998 1.00 20.24 312 GLY A O 1
ATOM 884 N N . ASP A 1 115 ? 42.521 31.433 2.219 1.00 17.79 313 ASP A N 1
ATOM 885 C CA . ASP A 1 115 ? 43.663 30.965 2.900 1.00 16.38 313 ASP A CA 1
ATOM 886 C C . ASP A 1 115 ? 43.295 30.702 4.341 1.00 11.26 313 ASP A C 1
ATOM 887 O O . ASP A 1 115 ? 43.026 31.664 5.166 1.00 17.47 313 ASP A O 1
ATOM 892 N N . GLY A 1 116 ? 43.206 29.459 4.675 1.00 11.30 314 GLY A N 1
ATOM 893 C CA . GLY A 1 116 ? 42.865 29.080 6.036 1.00 9.17 314 GLY A CA 1
ATOM 894 C C . GLY A 1 116 ? 41.431 28.569 6.131 1.00 7.49 314 GLY A C 1
ATOM 895 O O . GLY A 1 116 ? 40.601 28.749 5.192 1.00 7.37 314 GLY A O 1
ATOM 896 N N . GLY A 1 117 ? 41.192 27.859 7.245 1.00 6.58 315 GLY A N 1
ATOM 897 C CA . GLY A 1 117 ? 39.862 27.345 7.557 1.00 6.42 315 GLY A CA 1
ATOM 898 C C . GLY A 1 117 ? 39.718 27.351 9.035 1.00 6.83 315 GLY A C 1
ATOM 899 O O . GLY A 1 117 ? 40.671 27.107 9.780 1.00 7.01 315 GLY A O 1
ATOM 900 N N . VAL A 1 118 ? 38.505 27.656 9.522 1.00 5.94 316 VAL A N 1
ATOM 901 C CA . VAL A 1 118 ? 38.269 27.754 10.951 1.00 5.24 316 VAL A CA 1
ATOM 902 C C . VAL A 1 118 ? 36.783 27.509 11.252 1.00 4.66 316 VAL A C 1
ATOM 903 O O . VAL A 1 118 ? 35.901 28.044 10.533 1.00 6.12 316 VAL A O 1
ATOM 907 N N . LEU A 1 119 ? 36.482 26.913 12.405 1.00 4.57 317 LEU A N 1
ATOM 908 C CA . LEU A 1 119 ? 35.129 26.907 12.842 1.00 4.00 317 LEU A CA 1
ATOM 909 C C . LEU A 1 119 ? 35.086 26.847 14.369 1.00 3.92 317 LEU A C 1
ATOM 910 O O . LEU A 1 119 ? 36.103 26.543 15.020 1.00 5.02 317 LEU A O 1
ATOM 915 N N . CYS A 1 120 ? 33.885 27.143 14.923 1.00 4.21 318 CYS A N 1
ATOM 916 C CA . CYS A 1 120 ? 33.642 27.183 16.362 1.00 4.20 318 CYS A CA 1
ATOM 917 C C . CYS A 1 120 ? 32.720 26.038 16.745 1.00 3.91 318 CYS A C 1
ATOM 918 O O . CYS A 1 120 ? 31.665 25.868 16.162 1.00 5.15 318 CYS A O 1
ATOM 921 N N . PHE A 1 121 ? 33.167 25.260 17.697 1.00 4.51 319 PHE A N 1
ATOM 922 C CA . PHE A 1 121 ? 32.427 24.034 18.106 1.00 4.56 319 PHE A CA 1
ATOM 923 C C . PHE A 1 121 ? 31.867 24.180 19.562 1.00 4.87 319 PHE A C 1
ATOM 924 O O . PHE A 1 121 ? 31.365 23.184 20.109 1.00 8.88 319 PHE A O 1
ATOM 932 N N . GLY A 1 122 ? 32.032 25.352 20.233 1.00 4.35 320 GLY A N 1
ATOM 933 C CA . GLY A 1 122 ? 31.278 25.573 21.465 1.00 5.26 320 GLY A CA 1
ATOM 934 C C . GLY A 1 122 ? 31.444 27.042 21.810 1.00 4.86 320 GLY A C 1
ATOM 935 O O . GLY A 1 122 ? 32.450 27.666 21.443 1.00 7.44 320 GLY A O 1
ATOM 936 N N . GLN A 1 123 ? 30.439 27.576 22.492 1.00 5.86 321 GLN A N 1
ATOM 937 C CA . GLN A 1 123 ? 30.401 28.995 22.824 1.00 6.83 321 GLN A CA 1
ATOM 938 C C . GLN A 1 123 ? 29.707 29.270 24.136 1.00 5.53 321 GLN A C 1
ATOM 939 O O . GLN A 1 123 ? 28.836 28.491 24.535 1.00 5.85 321 GLN A O 1
ATOM 945 N N . ILE A 1 124 ? 30.058 30.453 24.735 1.00 4.72 322 ILE A N 1
ATOM 946 C CA . ILE A 1 124 ? 29.145 31.139 25.585 1.00 4.98 322 ILE A CA 1
ATOM 947 C C . ILE A 1 124 ? 28.752 32.450 24.877 1.00 5.78 322 ILE A C 1
ATOM 948 O O . ILE A 1 124 ? 29.629 33.210 24.430 1.00 7.00 322 ILE A O 1
ATOM 953 N N . HIS A 1 125 ? 27.438 32.687 24.803 1.00 5.65 323 HIS A N 1
ATOM 954 C CA . HIS A 1 125 ? 26.939 33.927 24.242 1.00 5.64 323 HIS A CA 1
ATOM 955 C C . HIS A 1 125 ? 26.336 34.782 25.318 1.00 7.28 323 HIS A C 1
ATOM 956 O O . HIS A 1 125 ? 25.557 34.277 26.147 1.00 7.48 323 HIS A O 1
ATOM 963 N N . GLY A 1 126 ? 26.591 36.108 25.252 1.00 7.37 324 GLY A N 1
ATOM 964 C CA . GLY A 1 126 ? 26.028 37.014 26.238 1.00 9.25 324 GLY A CA 1
ATOM 965 C C . GLY A 1 126 ? 25.086 38.025 25.616 1.00 9.37 324 GLY A C 1
ATOM 966 O O . GLY A 1 126 ? 24.660 37.862 24.477 1.00 11.06 324 GLY A O 1
ATOM 967 N N . PRO A 1 127 ? 24.693 39.038 26.384 1.00 10.03 325 PRO A N 1
ATOM 968 C CA . PRO A 1 127 ? 23.769 40.040 25.907 1.00 13.78 325 PRO A CA 1
ATOM 969 C C . PRO A 1 127 ? 24.400 40.922 24.814 1.00 12.13 325 PRO A C 1
ATOM 970 O O . PRO A 1 127 ? 25.628 41.236 24.860 1.00 12.67 325 PRO A O 1
ATOM 974 N N . SER A 1 128 ? 23.601 41.334 23.816 1.00 13.79 326 SER A N 1
ATOM 975 C CA . SER A 1 128 ? 24.146 42.280 22.873 1.00 14.77 326 SER A CA 1
ATOM 976 C C . SER A 1 128 ? 24.584 43.586 23.519 1.00 19.16 326 SER A C 1
ATOM 977 O O . SER A 1 128 ? 25.583 44.166 23.058 1.00 24.84 326 SER A O 1
ATOM 980 N N . LYS A 1 129 ? 23.857 44.048 24.555 1.00 18.87 327 LYS A N 1
ATOM 981 C CA . LYS A 1 129 ? 24.247 45.210 25.361 1.00 21.68 327 LYS A CA 1
ATOM 982 C C . LYS A 1 129 ? 23.822 44.874 26.789 1.00 20.78 327 LYS A C 1
ATOM 983 O O . LYS A 1 129 ? 22.641 44.535 27.060 1.00 19.07 327 LYS A O 1
ATOM 989 N N . ASN A 1 130 ? 24.803 44.879 27.697 1.00 17.23 328 ASN A N 1
ATOM 990 C CA . ASN A 1 130 ? 24.497 44.574 29.094 1.00 20.29 328 ASN A CA 1
ATOM 991 C C . ASN A 1 130 ? 23.936 45.834 29.802 1.00 18.21 328 ASN A C 1
ATOM 992 O O . ASN A 1 130 ? 23.773 46.942 29.173 1.00 24.93 328 ASN A O 1
ATOM 997 N N . SER A 1 131 ? 23.636 45.769 31.102 1.00 21.77 329 SER A N 1
ATOM 998 C CA . SER A 1 131 ? 22.966 46.978 31.673 1.00 26.96 329 SER A CA 1
ATOM 999 C C . SER A 1 131 ? 23.841 48.274 31.696 1.00 29.16 329 SER A C 1
ATOM 1000 O O . SER A 1 131 ? 23.328 49.385 31.974 1.00 39.43 329 SER A O 1
ATOM 1003 N N . ASP A 1 132 ? 25.160 48.114 31.455 1.00 28.83 330 ASP A N 1
ATOM 1004 C CA . ASP A 1 132 ? 26.104 49.256 31.461 1.00 23.66 330 ASP A CA 1
ATOM 1005 C C . ASP A 1 132 ? 26.473 49.660 30.031 1.00 26.71 330 ASP A C 1
ATOM 1006 O O . ASP A 1 132 ? 27.374 50.502 29.779 1.00 37.14 330 ASP A O 1
ATOM 1011 N N . GLY A 1 133 ? 25.707 49.105 29.102 1.00 32.83 331 GLY A N 1
ATOM 1012 C CA . GLY A 1 133 ? 25.889 49.341 27.681 1.00 32.72 331 GLY A CA 1
ATOM 1013 C C . GLY A 1 133 ? 27.069 48.590 27.073 1.00 19.75 331 GLY A C 1
ATOM 1014 O O . GLY A 1 133 ? 27.476 48.929 25.966 1.00 25.11 331 GLY A O 1
ATOM 1015 N N . VAL A 1 134 ? 27.621 47.558 27.732 1.00 22.55 332 VAL A N 1
ATOM 1016 C CA . VAL A 1 134 ? 28.796 46.937 27.173 1.00 18.90 332 VAL A CA 1
ATOM 1017 C C . VAL A 1 134 ? 28.309 45.937 26.139 1.00 18.10 332 VAL A C 1
ATOM 1018 O O . VAL A 1 134 ? 27.356 45.171 26.416 1.00 19.71 332 VAL A O 1
ATOM 1022 N N . GLU A 1 135 ? 28.891 46.004 24.935 1.00 19.36 333 GLU A N 1
ATOM 1023 C CA . GLU A 1 135 ? 28.516 45.072 23.904 1.00 18.32 333 GLU A CA 1
ATOM 1024 C C . GLU A 1 135 ? 29.283 43.753 24.110 1.00 16.20 333 GLU A C 1
ATOM 1025 O O . GLU A 1 135 ? 30.392 43.580 23.643 1.00 16.48 333 GLU A O 1
ATOM 1031 N N . VAL A 1 136 ? 28.639 42.810 24.783 1.00 12.84 334 VAL A N 1
ATOM 1032 C CA . VAL A 1 136 ? 29.274 41.538 25.126 1.00 12.81 334 VAL A CA 1
ATOM 1033 C C . VAL A 1 136 ? 29.244 40.590 23.898 1.00 10.80 334 VAL A C 1
ATOM 1034 O O . VAL A 1 136 ? 30.313 40.131 23.447 1.00 12.34 334 VAL A O 1
ATOM 1038 N N . ASP A 1 137 ? 28.058 40.360 23.323 1.00 11.77 335 ASP A N 1
ATOM 1039 C CA . ASP A 1 137 ? 27.882 39.433 22.198 1.00 12.13 335 ASP A CA 1
ATOM 1040 C C . ASP A 1 137 ? 28.518 38.073 22.558 1.00 9.67 335 ASP A C 1
ATOM 1041 O O . ASP A 1 137 ? 28.268 37.618 23.709 1.00 8.68 335 ASP A O 1
ATOM 1046 N N . ASP A 1 138 ? 29.289 37.382 21.691 1.00 8.00 336 ASP A N 1
ATOM 1047 C CA . ASP A 1 138 ? 29.950 36.140 22.132 1.00 8.36 336 ASP A CA 1
ATOM 1048 C C . ASP A 1 138 ? 30.946 36.438 23.235 1.00 7.29 336 ASP A C 1
ATOM 1049 O O . ASP A 1 138 ? 31.878 37.199 23.055 1.00 9.19 336 ASP A O 1
ATOM 1054 N N . VAL A 1 139 ? 30.760 35.744 24.366 1.00 6.97 337 VAL A N 1
ATOM 1055 C CA . VAL A 1 139 ? 31.707 35.802 25.509 1.00 6.17 337 VAL A CA 1
ATOM 1056 C C . VAL A 1 139 ? 32.968 35.019 25.154 1.00 5.39 337 VAL A C 1
ATOM 1057 O O . VAL A 1 139 ? 34.088 35.465 25.361 1.00 6.05 337 VAL A O 1
ATOM 1061 N N . VAL A 1 140 ? 32.754 33.797 24.629 1.00 4.95 338 VAL A N 1
ATOM 1062 C CA . VAL A 1 140 ? 33.929 32.950 24.184 1.00 4.52 338 VAL A CA 1
ATOM 1063 C C . VAL A 1 140 ? 33.445 32.095 23.030 1.00 4.67 338 VAL A C 1
ATOM 1064 O O . VAL A 1 140 ? 32.283 31.638 23.034 1.00 5.87 338 VAL A O 1
ATOM 1068 N N . ARG A 1 141 ? 34.345 31.915 22.077 1.00 4.89 339 ARG A N 1
ATOM 1069 C CA . ARG A 1 141 ? 34.215 30.933 21.014 1.00 4.61 339 ARG A CA 1
ATOM 1070 C C . ARG A 1 141 ? 35.394 29.982 21.078 1.00 4.63 339 ARG A C 1
ATOM 1071 O O . ARG A 1 141 ? 36.551 30.420 21.024 1.00 5.21 339 ARG A O 1
ATOM 1079 N N . VAL A 1 142 ? 35.113 28.658 21.151 1.00 4.02 340 VAL A N 1
ATOM 1080 C CA . VAL A 1 142 ? 36.136 27.616 21.186 1.00 4.58 340 VAL A CA 1
ATOM 1081 C C . VAL A 1 142 ? 36.236 27.082 19.758 1.00 3.96 340 VAL A C 1
ATOM 1082 O O . VAL A 1 142 ? 35.225 26.619 19.232 1.00 4.57 340 VAL A O 1
ATOM 1086 N N . GLN A 1 143 ? 37.433 27.201 19.162 1.00 4.42 341 GLN A N 1
ATOM 1087 C CA . GLN A 1 143 ? 37.547 26.994 17.726 1.00 5.44 341 GLN A CA 1
ATOM 1088 C C . GLN A 1 143 ? 38.780 26.155 17.432 1.00 4.89 341 GLN A C 1
ATOM 1089 O O . GLN A 1 143 ? 39.698 26.099 18.195 1.00 5.14 341 GLN A O 1
ATOM 1095 N N . PHE A 1 144 ? 38.735 25.452 16.291 1.00 4.65 342 PHE A N 1
ATOM 1096 C CA . PHE A 1 144 ? 39.951 24.971 15.642 1.00 4.65 342 PHE A CA 1
ATOM 1097 C C . PHE A 1 144 ? 40.207 25.776 14.347 1.00 5.51 342 PHE A C 1
ATOM 1098 O O . PHE A 1 144 ? 39.266 26.003 13.598 1.00 5.14 342 PHE A O 1
ATOM 1106 N N . ILE A 1 145 ? 41.480 26.122 14.159 1.00 5.51 343 ILE A N 1
ATOM 1107 C CA . ILE A 1 145 ? 41.916 26.864 13.026 1.00 5.63 343 ILE A CA 1
ATOM 1108 C C . ILE A 1 145 ? 43.050 26.085 12.338 1.00 6.55 343 ILE A C 1
ATOM 1109 O O . ILE A 1 145 ? 43.962 25.555 13.000 1.00 7.95 343 ILE A O 1
ATOM 1114 N N . GLY A 1 146 ? 42.994 26.048 11.016 1.00 6.20 344 GLY A N 1
ATOM 1115 C CA . GLY A 1 146 ? 43.972 25.313 10.203 1.00 6.71 344 GLY A CA 1
ATOM 1116 C C . GLY A 1 146 ? 43.939 25.698 8.761 1.00 6.73 344 GLY A C 1
ATOM 1117 O O . GLY A 1 146 ? 43.723 26.872 8.443 1.00 7.04 344 GLY A O 1
ATOM 1118 N N . GLU A 1 147 ? 44.211 24.768 7.870 1.00 7.88 345 GLU A N 1
ATOM 1119 C CA . GLU A 1 147 ? 44.276 25.107 6.459 1.00 7.62 345 GLU A CA 1
ATOM 1120 C C . GLU A 1 147 ? 42.892 25.062 5.815 1.00 7.96 345 GLU A C 1
ATOM 1121 O O . GLU A 1 147 ? 41.958 24.411 6.340 1.00 6.81 345 GLU A O 1
ATOM 1127 N N . GLU A 1 148 ? 42.765 25.754 4.680 1.00 8.26 346 GLU A N 1
ATOM 1128 C CA . GLU A 1 148 ? 41.480 25.750 3.967 1.00 8.71 346 GLU A CA 1
ATOM 1129 C C . GLU A 1 148 ? 41.156 24.286 3.594 1.00 7.35 346 GLU A C 1
ATOM 1130 O O . GLU A 1 148 ? 42.006 23.529 3.144 1.00 8.90 346 GLU A O 1
ATOM 1136 N N . ASN A 1 149 ? 39.892 23.934 3.805 1.00 6.94 347 ASN A N 1
ATOM 1137 C CA . ASN A 1 149 ? 39.452 22.516 3.472 1.00 8.00 347 ASN A CA 1
ATOM 1138 C C . ASN A 1 149 ? 40.291 21.454 4.132 1.00 7.92 347 ASN A C 1
ATOM 1139 O O . ASN A 1 149 ? 40.291 20.316 3.593 1.00 8.13 347 ASN A O 1
ATOM 1144 N N . GLN A 1 150 ? 40.866 21.773 5.297 1.00 6.06 348 GLN A N 1
ATOM 1145 C CA . GLN A 1 150 ? 41.684 20.703 5.951 1.00 6.74 348 GLN A CA 1
ATOM 1146 C C . GLN A 1 150 ? 40.849 19.471 6.349 1.00 7.27 348 GLN A C 1
ATOM 1147 O O . GLN A 1 150 ? 39.780 19.615 7.022 1.00 7.65 348 GLN A O 1
ATOM 1153 N N . SER A 1 151 ? 41.304 18.266 5.982 1.00 7.60 349 SER A N 1
ATOM 1154 C CA . SER A 1 151 ? 40.600 17.047 6.176 1.00 7.39 349 SER A CA 1
ATOM 1155 C C . SER A 1 151 ? 41.236 16.122 7.227 1.00 6.14 349 SER A C 1
ATOM 1156 O O . SER A 1 151 ? 40.669 15.095 7.604 1.00 9.06 349 SER A O 1
ATOM 1159 N N . SER A 1 152 ? 42.466 16.427 7.665 1.00 7.29 350 SER A N 1
ATOM 1160 C CA . SER A 1 152 ? 43.191 15.554 8.653 1.00 6.86 350 SER A CA 1
ATOM 1161 C C . SER A 1 152 ? 44.296 16.374 9.212 1.00 6.33 350 SER A C 1
ATOM 1162 O O . SER A 1 152 ? 44.655 17.429 8.669 1.00 7.79 350 SER A O 1
ATOM 1165 N N . GLY A 1 153 ? 44.810 15.938 10.352 1.00 6.30 351 GLY A N 1
ATOM 1166 C CA . GLY A 1 153 ? 46.065 16.445 10.871 1.00 7.99 351 GLY A CA 1
ATOM 1167 C C . GLY A 1 153 ? 45.924 17.550 11.871 1.00 6.97 351 GLY A C 1
ATOM 1168 O O . GLY A 1 153 ? 44.919 17.723 12.572 1.00 6.86 351 GLY A O 1
ATOM 1169 N N . SER A 1 154 ? 47.017 18.303 11.920 1.00 6.93 352 SER A N 1
ATOM 1170 C CA . SER A 1 154 ? 47.256 19.206 13.066 1.00 7.26 352 SER A CA 1
ATOM 1171 C C . SER A 1 154 ? 46.572 20.527 12.897 1.00 6.10 352 SER A C 1
ATOM 1172 O O . SER A 1 154 ? 46.571 21.096 11.814 1.00 7.05 352 SER A O 1
ATOM 1175 N N . VAL A 1 155 ? 45.948 21.043 13.953 1.00 5.32 353 VAL A N 1
ATOM 1176 C CA . VAL A 1 155 ? 45.297 22.358 13.974 1.00 5.45 353 VAL A CA 1
ATOM 1177 C C . VAL A 1 155 ? 45.639 23.055 15.272 1.00 5.54 353 VAL A C 1
ATOM 1178 O O . VAL A 1 155 ? 46.216 22.433 16.232 1.00 5.94 353 VAL A O 1
ATOM 1182 N N . LYS A 1 156 ? 45.237 24.309 15.343 1.00 6.44 354 LYS A N 1
ATOM 1183 C CA . LYS A 1 156 ? 45.356 24.993 16.654 1.00 5.37 354 LYS A CA 1
ATOM 1184 C C . LYS A 1 156 ? 44.005 25.221 17.290 1.00 4.70 354 LYS A C 1
ATOM 1185 O O . LYS A 1 156 ? 43.000 25.488 16.594 1.00 5.57 354 LYS A O 1
ATOM 1191 N N . LEU A 1 157 ? 43.948 25.083 18.622 1.00 4.46 355 LEU A N 1
ATOM 1192 C CA . LEU A 1 157 ? 42.851 25.577 19.368 1.00 4.51 355 LEU A CA 1
ATOM 1193 C C . LEU A 1 157 ? 42.938 27.122 19.333 1.00 4.71 355 LEU A C 1
ATOM 1194 O O . LEU A 1 157 ? 43.987 27.718 19.667 1.00 5.63 355 LEU A O 1
ATOM 1199 N N . LYS A 1 158 ? 41.808 27.780 19.070 1.00 5.18 356 LYS A N 1
ATOM 1200 C CA . LYS A 1 158 ? 41.798 29.281 19.063 1.00 4.62 356 LYS A CA 1
ATOM 1201 C C . LYS A 1 158 ? 40.637 29.716 19.928 1.00 4.62 356 LYS A C 1
ATOM 1202 O O . LYS A 1 158 ? 39.508 29.273 19.707 1.00 4.65 356 LYS A O 1
ATOM 1208 N N . ILE A 1 159 ? 40.945 30.615 20.893 1.00 4.69 357 ILE A N 1
ATOM 1209 C CA . ILE A 1 159 ? 39.930 31.127 21.808 1.00 4.55 357 ILE A CA 1
ATOM 1210 C C . ILE A 1 159 ? 39.622 32.557 21.421 1.00 5.31 357 ILE A C 1
ATOM 1211 O O . ILE A 1 159 ? 40.502 33.424 21.535 1.00 6.35 357 ILE A O 1
ATOM 1216 N N . SER A 1 160 ? 38.391 32.750 20.959 1.00 5.41 358 SER A N 1
ATOM 1217 C CA . SER A 1 160 ? 37.985 34.102 20.480 1.00 5.67 358 SER A CA 1
ATOM 1218 C C . SER A 1 160 ? 36.728 34.509 21.273 1.00 5.83 358 SER A C 1
ATOM 1219 O O . SER A 1 160 ? 36.429 33.916 22.289 1.00 5.44 358 SER A O 1
ATOM 1222 N N . GLY A 1 161 ? 35.997 35.531 20.806 1.00 6.07 359 GLY A N 1
ATOM 1223 C CA . GLY A 1 161 ? 34.966 36.136 21.608 1.00 6.53 359 GLY A CA 1
ATOM 1224 C C . GLY A 1 161 ? 35.480 37.205 22.537 1.00 6.87 359 GLY A C 1
ATOM 1225 O O . GLY A 1 161 ? 36.697 37.418 22.595 1.00 6.94 359 GLY A O 1
ATOM 1226 N N . TYR A 1 162 ? 34.569 37.799 23.338 1.00 7.09 360 TYR A N 1
ATOM 1227 C CA . TYR A 1 162 ? 34.883 39.020 24.116 1.00 7.11 360 TYR A CA 1
ATOM 1228 C C . TYR A 1 162 ? 36.078 38.805 25.074 1.00 7.19 360 TYR A C 1
ATOM 1229 O O . TYR A 1 162 ? 36.985 39.612 25.154 1.00 7.20 360 TYR A O 1
ATOM 1238 N N . VAL A 1 163 ? 36.113 37.607 25.677 1.00 7.05 361 VAL A N 1
ATOM 1239 C CA . VAL A 1 163 ? 37.027 37.377 26.776 1.00 5.92 361 VAL A CA 1
ATOM 1240 C C . VAL A 1 163 ? 38.517 37.452 26.319 1.00 6.06 361 VAL A C 1
ATOM 1241 O O . VAL A 1 163 ? 39.366 37.808 27.113 1.00 7.62 361 VAL A O 1
ATOM 1245 N N . THR A 1 164 ? 38.777 37.208 25.039 1.00 5.84 362 THR A N 1
ATOM 1246 C CA . THR A 1 164 ? 40.124 37.407 24.466 1.00 6.62 362 THR A CA 1
ATOM 1247 C C . THR A 1 164 ? 40.117 38.641 23.567 1.00 8.21 362 THR A C 1
ATOM 1248 O O . THR A 1 164 ? 41.017 39.489 23.696 1.00 8.62 36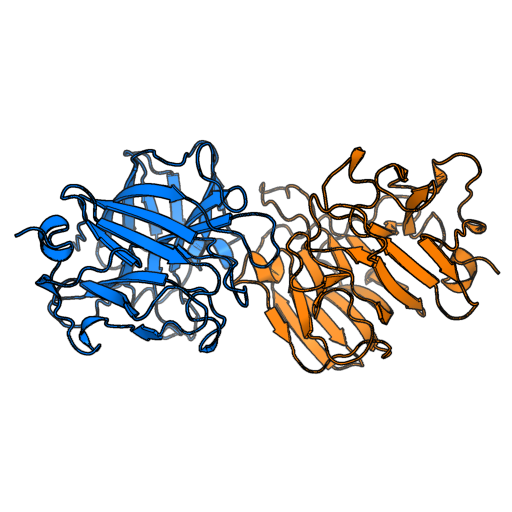2 THR A O 1
ATOM 1252 N N . GLU A 1 165 ? 39.192 38.694 22.606 1.00 8.81 363 GLU A N 1
ATOM 1253 C CA . GLU A 1 165 ? 39.284 39.804 21.625 1.00 9.68 363 GLU A CA 1
ATOM 1254 C C . GLU A 1 165 ? 39.256 41.207 22.206 1.00 9.93 363 GLU A C 1
ATOM 1255 O O . GLU A 1 165 ? 39.808 42.120 21.590 1.00 15.36 363 GLU A O 1
ATOM 1261 N N . GLU A 1 166 ? 38.504 41.424 23.285 1.00 9.42 364 GLU A N 1
ATOM 1262 C CA . GLU A 1 166 ? 38.342 42.738 23.880 1.00 11.55 364 GLU A CA 1
ATOM 1263 C C . GLU A 1 166 ? 39.251 42.869 25.102 1.00 11.11 364 GLU A C 1
ATOM 1264 O O . GLU A 1 166 ? 39.251 43.860 25.805 1.00 14.52 364 GLU A O 1
ATOM 1270 N N . GLN A 1 167 ? 40.136 41.863 25.281 1.00 9.05 365 GLN A N 1
ATOM 1271 C CA . GLN A 1 167 ? 41.024 41.772 26.469 1.00 9.16 365 GLN A CA 1
ATOM 1272 C C . GLN A 1 167 ? 42.400 41.231 26.075 1.00 8.55 365 GLN A C 1
ATOM 1273 O O . GLN A 1 167 ? 42.900 40.210 26.570 1.00 10.83 365 GLN A O 1
ATOM 1279 N N . GLY A 1 168 ? 42.976 41.869 25.054 1.00 8.67 366 GLY A N 1
ATOM 1280 C CA . GLY A 1 168 ? 44.379 41.609 24.673 1.00 8.75 366 GLY A CA 1
ATOM 1281 C C . GLY A 1 168 ? 44.581 40.816 23.443 1.00 8.38 366 GLY A C 1
ATOM 1282 O O . GLY A 1 168 ? 45.727 40.656 22.984 1.00 10.04 366 GLY A O 1
ATOM 1283 N N . GLY A 1 169 ? 43.507 40.315 22.842 1.00 8.27 367 GLY A N 1
ATOM 1284 C CA . GLY A 1 169 ? 43.613 39.625 21.532 1.00 9.20 367 GLY A CA 1
ATOM 1285 C C . GLY A 1 169 ? 43.299 38.150 21.584 1.00 7.91 367 GLY A C 1
ATOM 1286 O O . GLY A 1 169 ? 43.474 37.534 22.645 1.00 7.83 367 GLY A O 1
ATOM 1287 N N . SER A 1 170 ? 42.820 37.568 20.475 1.00 8.51 368 SER A N 1
ATOM 1288 C CA . SER A 1 170 ? 42.535 36.113 20.475 1.00 7.29 368 SER A CA 1
ATOM 1289 C C . SER A 1 170 ? 43.802 35.327 20.858 1.00 7.08 368 SER A C 1
ATOM 1290 O O . SER A 1 170 ? 44.937 35.778 20.622 1.00 7.74 368 SER A O 1
ATOM 1293 N N . GLN A 1 171 ? 43.613 34.122 21.373 1.00 5.73 369 GLN A N 1
ATOM 1294 C CA . GLN A 1 171 ? 44.772 33.304 21.854 1.00 6.31 369 GLN A CA 1
ATOM 1295 C C . GLN A 1 171 ? 44.686 31.961 21.134 1.00 5.32 369 GLN A C 1
ATOM 1296 O O . GLN A 1 171 ? 43.607 31.396 20.873 1.00 6.59 369 GLN A O 1
ATOM 1302 N N . THR A 1 172 ? 45.852 31.454 20.747 1.00 5.39 370 THR A N 1
ATOM 1303 C CA . THR A 1 172 ? 45.939 30.168 20.068 1.00 6.56 370 THR A CA 1
ATOM 1304 C C . THR A 1 172 ? 46.911 29.228 20.813 1.00 6.65 370 THR A C 1
ATOM 1305 O O . THR A 1 172 ? 47.838 29.646 21.473 1.00 6.90 370 THR A O 1
ATOM 1309 N N . PHE A 1 173 ? 46.659 27.950 20.602 1.00 5.58 371 PHE A N 1
ATOM 1310 C CA . PHE A 1 173 ? 47.374 26.874 21.299 1.00 5.75 371 PHE A CA 1
ATOM 1311 C C . PHE A 1 173 ? 47.654 25.744 20.334 1.00 6.07 371 PHE A C 1
ATOM 1312 O O . PHE A 1 173 ? 46.717 25.188 19.715 1.00 6.72 371 PHE A O 1
ATOM 1320 N N . SER A 1 174 ? 48.948 25.370 20.222 1.00 6.47 372 SER A N 1
ATOM 1321 C CA . SER A 1 174 ? 49.310 24.193 19.389 1.00 7.06 372 SER A CA 1
ATOM 1322 C C . SER A 1 174 ? 48.968 22.816 19.947 1.00 7.33 372 SER A C 1
ATOM 1323 O O . SER A 1 174 ? 48.736 22.678 21.151 1.00 9.77 372 SER A O 1
ATOM 1326 N N . GLY A 1 175 ? 49.013 21.821 19.048 1.00 8.38 373 GLY A N 1
ATOM 1327 C CA . GLY A 1 175 ? 49.037 20.423 19.461 1.00 9.53 373 GLY A CA 1
ATOM 1328 C C . GLY A 1 175 ? 47.665 19.765 19.447 1.00 7.36 373 GLY A C 1
ATOM 1329 O O . GLY A 1 175 ? 47.484 18.718 20.043 1.00 10.49 373 GLY A O 1
ATOM 1330 N N . TYR A 1 176 ? 46.719 20.306 18.717 1.00 6.71 374 TYR A N 1
ATOM 1331 C CA . TYR A 1 176 ? 45.423 19.728 18.542 1.00 5.25 374 TYR A CA 1
ATOM 1332 C C . TYR A 1 176 ? 45.328 19.009 17.161 1.00 5.69 374 TYR A C 1
ATOM 1333 O O . TYR A 1 176 ? 46.169 19.224 16.255 1.00 6.27 374 TYR A O 1
ATOM 1342 N N . SER A 1 177 ? 44.255 18.255 16.991 1.00 5.65 375 SER A N 1
ATOM 1343 C CA . SER A 1 177 ? 44.128 17.579 15.664 1.00 6.29 375 SER A CA 1
ATOM 1344 C C . SER A 1 177 ? 42.710 17.309 15.320 1.00 4.73 375 SER A C 1
ATOM 1345 O O . SER A 1 177 ? 41.841 17.163 16.163 1.00 4.37 375 SER A O 1
ATOM 1348 N N . LEU A 1 178 ? 42.503 17.183 13.994 1.00 4.60 376 LEU A N 1
ATOM 1349 C CA . LEU A 1 178 ? 41.254 16.714 13.440 1.00 6.17 376 LEU A CA 1
ATOM 1350 C C . LEU A 1 178 ? 41.089 15.193 13.715 1.00 5.43 376 LEU A C 1
ATOM 1351 O O . LEU A 1 178 ? 42.059 14.491 13.882 1.00 6.80 376 LEU A O 1
ATOM 1356 N N . ASP A 1 179 ? 39.837 14.708 13.646 1.00 4.80 377 ASP A N 1
ATOM 1357 C CA . ASP A 1 179 ? 39.492 13.303 13.846 1.00 5.14 377 ASP A CA 1
ATOM 1358 C C . ASP A 1 179 ? 40.056 12.793 15.114 1.00 5.65 377 ASP A C 1
ATOM 1359 O O . ASP A 1 179 ? 40.352 11.626 15.213 1.00 6.50 377 ASP A O 1
ATOM 1364 N N . THR A 1 180 ? 39.956 13.544 16.211 1.00 5.28 378 THR A N 1
ATOM 1365 C CA . THR A 1 180 ? 40.550 13.264 17.487 1.00 4.78 378 THR A CA 1
ATOM 1366 C C . THR A 1 180 ? 39.577 13.638 18.560 1.00 4.61 378 THR A C 1
ATOM 1367 O O . THR A 1 180 ? 39.077 14.780 18.593 1.00 5.65 378 THR A O 1
ATOM 1371 N N . THR A 1 181 ? 39.256 12.726 19.452 1.00 5.40 379 THR A N 1
ATOM 1372 C CA . THR A 1 181 ? 38.218 12.966 20.493 1.00 4.86 379 THR A CA 1
ATOM 1373 C C . THR A 1 181 ? 38.817 13.812 21.590 1.00 4.77 379 THR A C 1
ATOM 1374 O O . THR A 1 181 ? 39.894 13.516 22.163 1.00 6.78 379 THR A O 1
ATOM 1378 N N . TYR A 1 182 ? 38.049 14.863 21.925 1.00 4.25 380 TYR A N 1
ATOM 1379 C CA . TYR A 1 182 ? 38.402 15.696 23.110 1.00 4.01 380 TYR A CA 1
ATOM 1380 C C . TYR A 1 182 ? 37.161 15.707 23.999 1.00 3.87 380 TYR A C 1
ATOM 1381 O O . TYR A 1 182 ? 36.042 15.997 23.539 1.00 5.56 380 TYR A O 1
ATOM 1390 N N . ASN A 1 183 ? 37.392 15.453 25.276 1.00 4.30 381 ASN A N 1
ATOM 1391 C CA . ASN A 1 183 ? 36.368 15.717 26.283 1.00 4.47 381 ASN A CA 1
ATOM 1392 C C . ASN A 1 183 ? 36.463 17.143 26.803 1.00 4.08 381 ASN A C 1
ATOM 1393 O O . ASN A 1 183 ? 37.469 17.476 27.493 1.00 5.83 381 ASN A O 1
ATOM 1398 N N . CYS A 1 184 ? 35.511 18.011 26.413 1.00 4.35 382 CYS A N 1
ATOM 1399 C CA . CYS A 1 184 ? 35.637 19.464 26.653 1.00 4.52 382 CYS A CA 1
ATOM 1400 C C . CYS A 1 184 ? 34.776 19.824 27.832 1.00 3.77 382 CYS A C 1
ATOM 1401 O O . CYS A 1 184 ? 33.687 19.253 28.026 1.00 4.53 382 CYS A O 1
ATOM 1404 N N . LYS A 1 185 ? 35.258 20.764 28.656 1.00 4.06 383 LYS A N 1
ATOM 1405 C CA . LYS A 1 185 ? 34.492 21.274 29.785 1.00 4.25 383 LYS A CA 1
ATOM 1406 C C . LYS A 1 185 ? 34.674 22.789 29.773 1.00 4.72 383 LYS A C 1
ATOM 1407 O O . LYS A 1 185 ? 35.795 23.267 29.998 1.00 5.20 383 LYS A O 1
ATOM 1413 N N . LEU A 1 186 ? 33.592 23.520 29.562 1.00 3.98 384 LEU A N 1
ATOM 1414 C CA . LEU A 1 186 ? 33.608 25.011 29.469 1.00 4.33 384 LEU A CA 1
ATOM 1415 C C . LEU A 1 186 ? 32.859 25.520 30.684 1.00 4.29 384 LEU A C 1
ATOM 1416 O O . LEU A 1 186 ? 31.691 25.156 30.920 1.00 6.86 384 LEU A O 1
ATOM 1421 N N . VAL A 1 187 ? 33.551 26.299 31.507 1.00 5.01 385 VAL A N 1
ATOM 1422 C CA . VAL A 1 187 ? 33.026 26.730 32.819 1.00 5.06 385 VAL A CA 1
ATOM 1423 C C . VAL A 1 187 ? 33.021 28.251 32.799 1.00 5.17 385 VAL A C 1
ATOM 1424 O O . VAL A 1 187 ? 34.003 28.868 32.433 1.00 6.17 385 VAL A O 1
ATOM 1428 N N . TYR A 1 188 ? 31.956 28.821 33.342 1.00 4.58 386 TYR A N 1
ATOM 1429 C CA . TYR A 1 188 ? 31.877 30.259 33.633 1.00 5.61 386 TYR A CA 1
ATOM 1430 C C . TYR A 1 188 ? 31.474 30.323 35.099 1.00 5.05 386 TYR A C 1
ATOM 1431 O O . TYR A 1 188 ? 30.374 29.899 35.452 1.00 5.15 386 TYR A O 1
ATOM 1440 N N . SER A 1 189 ? 32.412 30.822 35.932 1.00 4.59 387 SER A N 1
ATOM 1441 C CA . SER A 1 189 ? 32.225 30.798 37.395 1.00 5.58 387 SER A CA 1
ATOM 1442 C C . SER A 1 189 ? 33.113 31.818 37.986 1.00 6.12 387 SER A C 1
ATOM 1443 O O . SER A 1 189 ? 34.279 31.966 37.575 1.00 5.70 387 SER A O 1
ATOM 1446 N N . GLY A 1 190 ? 32.582 32.578 38.925 1.00 6.95 388 GLY A N 1
ATOM 1447 C CA . GLY A 1 190 ? 33.415 33.601 39.572 1.00 8.98 388 GLY A CA 1
ATOM 1448 C C . GLY A 1 190 ? 33.900 34.741 38.668 1.00 6.58 388 GLY A C 1
ATOM 1449 O O . GLY A 1 190 ? 34.832 35.419 38.993 1.00 9.23 388 GLY A O 1
ATOM 1450 N N . GLY A 1 191 ? 33.214 34.894 37.532 1.00 8.31 389 GLY A N 1
ATOM 1451 C CA . GLY A 1 191 ? 33.505 35.774 36.495 1.00 7.50 389 GLY A CA 1
ATOM 1452 C C . GLY A 1 191 ? 34.668 35.324 35.606 1.00 6.12 389 GLY A C 1
ATOM 1453 O O . GLY A 1 191 ? 35.062 36.026 34.731 1.00 8.24 389 GLY A O 1
ATOM 1454 N N . TYR A 1 192 ? 35.192 34.114 35.784 1.00 6.05 390 TYR A N 1
ATOM 1455 C CA . TYR A 1 192 ? 36.197 33.541 34.904 1.00 6.05 390 TYR A CA 1
ATOM 1456 C C . TYR A 1 192 ? 35.560 32.623 33.859 1.00 5.70 390 TYR A C 1
ATOM 1457 O O . TYR A 1 192 ? 34.683 31.816 34.188 1.00 7.21 390 TYR A O 1
ATOM 1466 N N . VAL A 1 193 ? 36.035 32.719 32.597 1.00 5.30 391 VAL A N 1
ATOM 1467 C CA . VAL A 1 193 ? 35.691 31.779 31.506 1.00 5.87 391 VAL A CA 1
ATOM 1468 C C . VAL A 1 193 ? 36.856 30.838 31.371 1.00 5.09 391 VAL A C 1
ATOM 1469 O O . VAL A 1 193 ? 38.021 31.235 31.348 1.00 5.26 391 VAL A O 1
ATOM 1473 N N . GLU A 1 194 ? 36.543 29.531 31.340 1.00 4.95 392 GLU A N 1
ATOM 1474 C CA . GLU A 1 194 ? 37.589 28.483 31.328 1.00 4.52 392 GLU A CA 1
ATOM 1475 C C . GLU A 1 194 ? 37.231 27.297 30.509 1.00 4.73 392 GLU A C 1
ATOM 1476 O O . GLU A 1 194 ? 36.063 26.853 30.522 1.00 5.48 392 GLU A O 1
ATOM 1482 N N . LEU A 1 195 ? 38.233 26.856 29.731 1.00 4.77 393 LEU A N 1
ATOM 1483 C CA . LEU A 1 195 ? 38.109 25.566 29.005 1.00 4.37 393 LEU A CA 1
ATOM 1484 C C . LEU A 1 195 ? 39.071 24.586 29.519 1.00 5.04 393 LEU A C 1
ATOM 1485 O O . LEU A 1 195 ? 40.262 24.843 29.579 1.00 5.39 393 LEU A O 1
ATOM 1490 N N . PHE A 1 196 ? 38.548 23.369 29.785 1.00 4.07 394 PHE A N 1
ATOM 1491 C CA . PHE A 1 196 ? 39.349 22.180 30.022 1.00 4.92 394 PHE A CA 1
ATOM 1492 C C . PHE A 1 196 ? 39.210 21.276 28.784 1.00 4.50 394 PHE A C 1
ATOM 1493 O O . PHE A 1 196 ? 38.120 21.127 28.191 1.00 4.28 394 PHE A O 1
ATOM 1501 N N . MET A 1 197 ? 40.317 20.571 28.424 1.00 5.38 395 MET A N 1
ATOM 1502 C CA A MET A 1 197 ? 40.321 19.642 27.304 0.50 5.52 395 MET A CA 1
ATOM 1503 C CA B MET A 1 197 ? 40.247 19.615 27.350 0.50 5.81 395 MET A CA 1
ATOM 1504 C C . MET A 1 197 ? 40.983 18.397 27.849 1.00 6.44 395 MET A C 1
ATOM 1505 O O . MET A 1 197 ? 42.129 18.488 28.326 1.00 6.97 395 MET A O 1
ATOM 1514 N N . ASN A 1 198 ? 40.259 17.251 27.790 1.00 6.68 396 ASN A N 1
ATOM 1515 C CA . ASN A 1 198 ? 40.794 16.008 28.329 1.00 5.95 396 ASN A CA 1
ATOM 1516 C C . ASN A 1 198 ? 41.339 16.148 29.728 1.00 8.20 396 ASN A C 1
ATOM 1517 O O . ASN A 1 198 ? 42.348 15.529 30.063 1.00 9.85 396 ASN A O 1
ATOM 1522 N N . GLY A 1 199 ? 40.643 17.000 30.501 1.00 6.94 397 GLY A N 1
ATOM 1523 C CA . GLY A 1 199 ? 40.967 17.179 31.939 1.00 8.82 397 GLY A CA 1
ATOM 1524 C C . GLY A 1 199 ? 42.004 18.244 32.293 1.00 8.79 397 GLY A C 1
ATOM 1525 O O . GLY A 1 199 ? 42.269 18.493 33.479 1.00 10.33 397 GLY A O 1
ATOM 1526 N N . SER A 1 200 ? 42.628 18.841 31.288 1.00 8.68 398 SER A N 1
ATOM 1527 C CA . SER A 1 200 ? 43.610 19.879 31.546 1.00 7.78 398 SER A CA 1
ATOM 1528 C C . SER A 1 200 ? 42.972 21.279 31.303 1.00 5.93 398 SER A C 1
ATOM 1529 O O . SER A 1 200 ? 42.327 21.486 30.284 1.00 5.26 398 SER A O 1
ATOM 1532 N N . SER A 1 201 ? 43.206 22.174 32.243 1.00 6.05 399 SER A N 1
ATOM 1533 C CA . SER A 1 201 ? 42.813 23.585 31.945 1.00 6.18 399 SER A CA 1
ATOM 1534 C C . SER A 1 201 ? 43.747 24.139 30.882 1.00 6.35 399 SER A C 1
ATOM 1535 O O . SER A 1 201 ? 44.957 24.316 31.112 1.00 6.83 399 SER A O 1
ATOM 1538 N N . VAL A 1 202 ? 43.133 24.457 29.742 1.00 5.44 400 VAL A N 1
ATOM 1539 C CA . VAL A 1 202 ? 43.958 24.992 28.630 1.00 5.81 400 VAL A CA 1
ATOM 1540 C C . VAL A 1 202 ? 43.808 26.508 28.385 1.00 4.78 400 VAL A C 1
ATOM 1541 O O . VAL A 1 202 ? 44.620 27.134 27.725 1.00 6.57 400 VAL A O 1
ATOM 1545 N N . PHE A 1 203 ? 42.779 27.059 29.006 1.00 4.50 401 PHE A N 1
ATOM 1546 C CA . PHE A 1 203 ? 42.499 28.538 28.871 1.00 4.05 401 PHE A CA 1
ATOM 1547 C C . PHE A 1 203 ? 41.667 28.939 30.076 1.00 4.43 401 PHE A C 1
ATOM 1548 O O . PHE A 1 203 ? 40.631 28.311 30.316 1.00 4.90 401 PHE A O 1
ATOM 1556 N N . ARG A 1 204 ? 42.048 30.011 30.738 1.00 5.16 402 ARG A N 1
ATOM 1557 C CA . ARG A 1 204 ? 41.237 30.507 31.833 1.00 4.83 402 ARG A CA 1
ATOM 1558 C C . ARG A 1 204 ? 41.497 32.009 31.915 1.00 5.89 402 ARG A C 1
ATOM 1559 O O . ARG A 1 204 ? 42.687 32.412 32.035 1.00 7.87 402 ARG A O 1
ATOM 1567 N N . LYS A 1 205 ? 40.415 32.839 31.974 1.00 5.23 403 LYS A N 1
ATOM 1568 C CA . LYS A 1 205 ? 40.621 34.280 31.957 1.00 6.02 403 LYS A CA 1
ATOM 1569 C C . LYS A 1 205 ? 39.403 34.933 32.546 1.00 5.42 403 LYS A C 1
ATOM 1570 O O . LYS A 1 205 ? 38.269 34.552 32.252 1.00 6.39 403 LYS A O 1
ATOM 1576 N N . LYS A 1 206 ? 39.646 35.974 33.353 1.00 6.36 404 LYS A N 1
ATOM 1577 C CA . LYS A 1 206 ? 38.563 36.764 33.950 1.00 7.14 404 LYS A CA 1
ATOM 1578 C C . LYS A 1 206 ? 37.910 37.697 32.917 1.00 6.76 404 LYS A C 1
ATOM 1579 O O . LYS A 1 206 ? 38.627 38.369 32.159 1.00 8.00 404 LYS A O 1
ATOM 1585 N N . MET A 1 207 ? 36.594 37.818 32.984 1.00 7.44 405 MET A N 1
ATOM 1586 C CA . MET A 1 207 ? 35.842 38.874 32.282 1.00 7.55 405 MET A CA 1
ATOM 1587 C C . MET A 1 207 ? 35.905 40.117 33.151 1.00 8.26 405 MET A C 1
ATOM 1588 O O . MET A 1 207 ? 35.267 40.190 34.251 1.00 11.51 405 MET A O 1
ATOM 1593 N N . GLU A 1 208 ? 36.595 41.148 32.661 1.00 9.68 406 GLU A N 1
ATOM 1594 C CA . GLU A 1 208 ? 36.664 42.447 33.372 1.00 10.91 406 GLU A CA 1
ATOM 1595 C C . GLU A 1 208 ? 35.524 43.353 32.972 1.00 11.36 406 GLU A C 1
ATOM 1596 O O . GLU A 1 208 ? 35.733 44.404 32.415 1.00 14.86 406 GLU A O 1
ATOM 1602 N N . VAL A 1 209 ? 34.331 42.914 33.246 1.00 13.61 407 VAL A N 1
ATOM 1603 C CA . VAL A 1 209 ? 33.048 43.604 32.912 1.00 11.95 407 VAL A CA 1
ATOM 1604 C C . VAL A 1 209 ? 32.214 43.392 34.210 1.00 10.69 407 VAL A C 1
ATOM 1605 O O . VAL A 1 209 ? 32.238 42.289 34.812 1.00 12.43 407 VAL A O 1
ATOM 1609 N N . ASP A 1 210 ? 31.468 44.431 34.619 1.00 12.68 408 ASP A N 1
ATOM 1610 C CA . ASP A 1 210 ? 30.667 44.378 35.872 1.00 12.80 408 ASP A CA 1
ATOM 1611 C C . ASP A 1 210 ? 29.454 43.476 35.794 1.00 13.81 408 ASP A C 1
ATOM 1612 O O . ASP A 1 210 ? 29.266 42.657 36.635 1.00 13.06 408 ASP A O 1
ATOM 1617 N N . ASP A 1 211 ? 28.655 43.639 34.752 1.00 13.12 409 ASP A N 1
ATOM 1618 C CA . ASP A 1 211 ? 27.403 42.925 34.644 1.00 11.52 409 ASP A CA 1
ATOM 1619 C C . ASP A 1 211 ? 27.645 41.698 33.754 1.00 10.41 409 ASP A C 1
ATOM 1620 O O . ASP A 1 211 ? 27.648 41.760 32.524 1.00 10.86 409 ASP A O 1
ATOM 1625 N N . LEU A 1 212 ? 27.821 4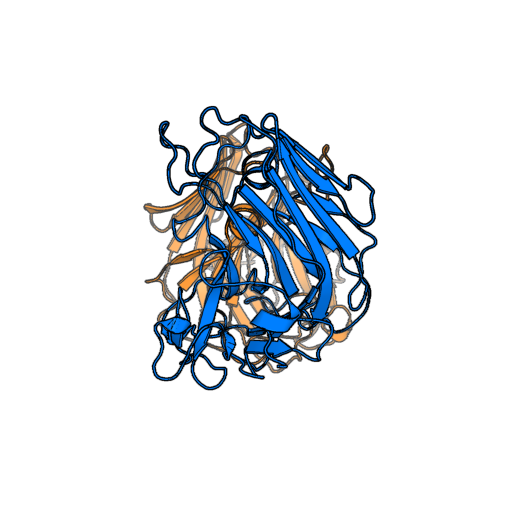0.551 34.419 1.00 9.64 410 LEU A N 1
ATOM 1626 C CA . LEU A 1 212 ? 27.991 39.304 33.686 1.00 9.35 410 LEU A CA 1
ATOM 1627 C C . LEU A 1 212 ? 26.679 38.497 33.536 1.00 8.95 410 LEU A C 1
ATOM 1628 O O . LEU A 1 212 ? 26.728 37.249 33.498 1.00 8.43 410 LEU A O 1
ATOM 1633 N N . SER A 1 213 ? 25.512 39.146 33.539 1.00 8.52 411 SER A N 1
ATOM 1634 C CA . SER A 1 213 ? 24.255 38.450 33.309 1.00 7.95 411 SER A CA 1
ATOM 1635 C C . SER A 1 213 ? 23.979 38.159 31.843 1.00 9.06 411 SER A C 1
ATOM 1636 O O . SER A 1 213 ? 24.729 38.564 30.929 1.00 8.70 411 SER A O 1
ATOM 1639 N N . GLU A 1 214 ? 22.982 37.299 31.663 1.00 9.03 412 GLU A N 1
ATOM 1640 C CA . GLU A 1 214 ? 22.349 37.068 30.344 1.00 8.45 412 GLU A CA 1
ATOM 1641 C C . GLU A 1 214 ? 23.214 36.235 29.370 1.00 7.83 412 GLU A C 1
ATOM 1642 O O . GLU A 1 214 ? 23.235 36.467 28.165 1.00 9.30 412 GLU A O 1
ATOM 1648 N N . ASN A 1 215 ? 23.866 35.195 29.918 1.00 6.75 413 ASN A N 1
ATOM 1649 C CA . ASN A 1 215 ? 24.659 34.224 29.162 1.00 6.59 413 ASN A CA 1
ATOM 1650 C C . ASN A 1 215 ? 23.864 32.974 28.870 1.00 6.90 413 ASN A C 1
ATOM 1651 O O . ASN A 1 215 ? 22.955 32.572 29.600 1.00 6.56 413 ASN A O 1
ATOM 1656 N N . TYR A 1 216 ? 24.311 32.317 27.817 1.00 6.95 414 TYR A N 1
ATOM 1657 C CA . TYR A 1 216 ? 23.842 30.951 27.541 1.00 6.27 414 TYR A CA 1
ATOM 1658 C C . TYR A 1 216 ? 24.881 30.193 26.702 1.00 4.47 414 TYR A C 1
ATOM 1659 O O . TYR A 1 216 ? 25.750 30.812 26.049 1.00 4.96 414 TYR A O 1
ATOM 1668 N N . PHE A 1 217 ? 24.850 28.857 26.817 1.00 3.88 415 PHE A N 1
ATOM 1669 C CA . PHE A 1 217 ? 25.749 28.063 26.022 1.00 4.00 415 PHE A CA 1
ATOM 1670 C C . PHE A 1 217 ? 25.183 27.813 24.604 1.00 4.09 415 PHE A C 1
ATOM 1671 O O . PHE A 1 217 ? 23.962 27.742 24.412 1.00 5.00 415 PHE A O 1
ATOM 1679 N N . LYS A 1 218 ? 26.129 27.609 23.681 1.00 4.53 416 LYS A N 1
ATOM 1680 C CA . LYS A 1 218 ? 25.776 27.056 22.320 1.00 4.30 416 LYS A CA 1
ATOM 1681 C C . LYS A 1 218 ? 26.790 26.012 22.006 1.00 3.55 416 LYS A C 1
ATOM 1682 O O . LYS A 1 218 ? 27.962 26.109 22.426 1.00 4.06 416 LYS A O 1
ATOM 1688 N N . VAL A 1 219 ? 26.376 25.036 21.174 1.00 3.62 417 VAL A N 1
ATOM 1689 C CA . VAL A 1 219 ? 27.356 23.997 20.826 1.00 3.76 417 VAL A CA 1
ATOM 1690 C C . VAL A 1 219 ? 26.931 23.390 19.500 1.00 3.49 417 VAL A C 1
ATOM 1691 O O . VAL A 1 219 ? 25.733 23.198 19.231 1.00 4.54 417 VAL A O 1
ATOM 1695 N N . GLY A 1 220 ? 27.916 23.049 18.673 1.00 4.02 418 GLY A N 1
ATOM 1696 C CA . GLY A 1 220 ? 27.538 22.622 17.317 1.00 4.14 418 GLY A CA 1
ATOM 1697 C C . GLY A 1 220 ? 28.693 23.004 16.369 1.00 3.53 418 GLY A C 1
ATOM 1698 O O . GLY A 1 220 ? 29.915 22.866 16.683 1.00 3.76 418 GLY A O 1
ATOM 1699 N N . ASN A 1 221 ? 28.257 23.601 15.233 1.0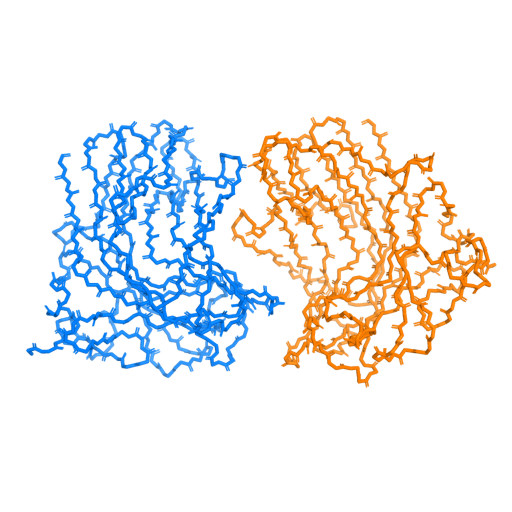0 3.97 419 ASN A N 1
ATOM 1700 C CA . ASN A 1 221 ? 29.194 24.020 14.182 1.00 4.44 419 ASN A CA 1
ATOM 1701 C C . ASN A 1 221 ? 28.816 25.417 13.686 1.00 4.47 419 ASN A C 1
ATOM 1702 O O . ASN A 1 221 ? 27.909 25.565 12.875 1.00 5.11 419 ASN A O 1
ATOM 1707 N N . TYR A 1 222 ? 29.602 26.382 14.150 1.00 5.57 420 TYR A N 1
ATOM 1708 C CA . TYR A 1 222 ? 29.450 27.806 13.740 1.00 5.70 420 TYR A CA 1
ATOM 1709 C C . TYR A 1 222 ? 30.656 28.071 12.916 1.00 5.11 420 TYR A C 1
ATOM 1710 O O . TYR A 1 222 ? 31.748 28.212 13.424 1.00 5.56 420 TYR A O 1
ATOM 1719 N N . LEU A 1 223 ? 30.490 28.228 11.596 1.00 5.42 421 LEU A N 1
ATOM 1720 C CA . LEU A 1 223 ? 31.706 28.519 10.762 1.00 5.99 421 LEU A CA 1
ATOM 1721 C C . LEU A 1 223 ? 32.205 29.870 11.085 1.00 5.65 421 LEU A C 1
ATOM 1722 O O . LEU A 1 223 ? 31.441 30.745 11.566 1.00 6.91 421 LEU A O 1
ATOM 1727 N N . GLN A 1 224 ? 33.492 30.074 10.829 1.00 5.62 422 GLN A N 1
ATOM 1728 C CA . GLN A 1 224 ? 34.190 31.344 11.033 1.00 4.95 422 GLN A CA 1
ATOM 1729 C C . GLN A 1 224 ? 34.920 31.845 9.806 1.00 7.04 422 GLN A C 1
ATOM 1730 O O . GLN A 1 224 ? 35.259 31.035 8.965 1.00 6.21 422 GLN A O 1
ATOM 1736 N N . SER A 1 225 ? 35.121 33.158 9.716 1.00 7.40 423 SER A N 1
ATOM 1737 C CA . SER A 1 225 ? 35.891 33.731 8.609 1.00 7.10 423 SER A CA 1
ATOM 1738 C C . SER A 1 225 ? 35.353 33.441 7.221 1.00 7.86 423 SER A C 1
ATOM 1739 O O . SER A 1 225 ? 36.124 33.362 6.225 1.00 8.80 423 SER A O 1
ATOM 1742 N N . VAL A 1 226 ? 34.039 33.303 7.125 1.00 7.08 424 VAL A N 1
ATOM 1743 C CA . VAL A 1 226 ? 33.344 32.988 5.832 1.00 8.81 424 VAL A CA 1
ATOM 1744 C C . VAL A 1 226 ? 32.264 34.012 5.533 1.00 8.88 424 VAL A C 1
ATOM 1745 O O . VAL A 1 226 ? 31.376 33.765 4.742 1.00 9.36 424 VAL A O 1
ATOM 1749 N N . LYS A 1 227 ? 32.424 35.181 6.138 1.00 9.79 425 LYS A N 1
ATOM 1750 C CA . LYS A 1 227 ? 31.473 36.269 5.887 1.00 12.64 425 LYS A CA 1
ATOM 1751 C C . LYS A 1 227 ? 31.520 36.599 4.407 1.00 12.25 425 LYS A C 1
ATOM 1752 O O . LYS A 1 227 ? 32.605 36.871 3.835 1.00 13.96 425 LYS A O 1
ATOM 1758 N N . GLY A 1 228 ? 30.354 36.644 3.756 1.00 15.13 426 GLY A N 1
ATOM 1759 C CA . GLY A 1 228 ? 30.334 37.070 2.327 1.00 15.59 426 GLY A CA 1
ATOM 1760 C C . GLY A 1 228 ? 30.925 36.027 1.381 1.00 15.09 426 GLY A C 1
ATOM 1761 O O . GLY A 1 228 ? 31.030 36.274 0.185 1.00 17.54 426 GLY A O 1
ATOM 1762 N N . ALA A 1 229 ? 31.231 34.838 1.919 1.00 12.47 427 ALA A N 1
ATOM 1763 C CA . ALA A 1 229 ? 31.805 33.818 1.018 1.00 10.66 427 ALA A CA 1
ATOM 1764 C C . ALA A 1 229 ? 30.769 33.204 0.072 1.00 12.92 427 ALA A C 1
ATOM 1765 O O . ALA A 1 229 ? 29.593 33.033 0.410 1.00 13.07 427 ALA A O 1
ATOM 1767 N N . SER A 1 230 ? 31.227 32.824 -1.103 1.00 13.08 428 SER A N 1
ATOM 1768 C CA . SER A 1 230 ? 30.377 32.091 -2.023 1.00 13.11 428 SER A CA 1
ATOM 1769 C C . SER A 1 230 ? 30.287 30.612 -1.632 1.00 11.84 428 SER A C 1
ATOM 1770 O O . SER A 1 230 ? 31.138 30.073 -0.917 1.00 11.14 428 SER A O 1
ATOM 1773 N N . TYR A 1 231 ? 29.230 29.952 -2.122 1.00 12.15 429 TYR A N 1
ATOM 1774 C CA . TYR A 1 231 ? 29.052 28.540 -1.902 1.00 12.32 429 TYR A CA 1
ATOM 1775 C C . TYR A 1 231 ? 29.821 27.745 -2.929 1.00 12.58 429 TYR A C 1
ATOM 1776 O O . TYR A 1 231 ? 29.653 27.926 -4.124 1.00 13.56 429 TYR A O 1
ATOM 1785 N N . THR A 1 232 ? 30.677 26.831 -2.444 1.00 10.32 430 THR A N 1
ATOM 1786 C CA . THR A 1 232 ? 31.558 26.035 -3.339 1.00 11.40 430 THR A CA 1
ATOM 1787 C C . THR A 1 232 ? 31.447 24.520 -3.094 1.00 11.57 430 THR A C 1
ATOM 1788 O O . THR A 1 232 ? 32.067 23.778 -3.858 1.00 12.79 430 THR A O 1
ATOM 1792 N N . GLY A 1 233 ? 30.767 24.099 -2.012 1.00 10.80 431 GLY A N 1
ATOM 1793 C CA . GLY A 1 233 ? 30.786 22.704 -1.590 1.00 10.34 431 GLY A CA 1
ATOM 1794 C C . GLY A 1 233 ? 31.762 22.607 -0.384 1.00 10.69 431 GLY A C 1
ATOM 1795 O O . GLY A 1 233 ? 31.815 21.669 0.284 1.00 9.57 431 GLY A O 1
ATOM 1796 N N . SER A 1 234 ? 32.593 23.624 -0.116 1.00 8.90 432 SER A N 1
ATOM 1797 C CA . SER A 1 234 ? 33.499 23.603 1.052 1.00 8.21 432 SER A CA 1
ATOM 1798 C C . SER A 1 234 ? 32.619 23.631 2.354 1.00 8.21 432 SER A C 1
ATOM 1799 O O . SER A 1 234 ? 31.585 24.303 2.440 1.00 7.72 432 SER A O 1
ATOM 1802 N N . TYR A 1 235 ? 33.011 22.895 3.371 1.00 5.83 433 TYR A N 1
ATOM 1803 C CA . TYR A 1 235 ? 32.154 22.694 4.542 1.00 6.69 433 TYR A CA 1
ATOM 1804 C C . TYR A 1 235 ? 33.038 22.460 5.770 1.00 5.59 433 TYR A C 1
ATOM 1805 O O . TYR A 1 235 ? 34.236 22.060 5.623 1.00 5.71 433 TYR A O 1
ATOM 1814 N N . GLY A 1 236 ? 32.430 22.603 6.944 1.00 5.96 434 GLY A N 1
ATOM 1815 C CA . GLY A 1 236 ? 33.049 22.061 8.157 1.00 5.70 434 GLY A CA 1
ATOM 1816 C C . GLY A 1 236 ? 32.133 20.993 8.734 1.00 4.96 434 GLY A C 1
ATOM 1817 O O . GLY A 1 236 ? 30.928 20.934 8.429 1.00 5.04 434 GLY A O 1
ATOM 1818 N N . LEU A 1 237 ? 32.750 20.085 9.518 1.00 4.56 435 LEU A N 1
ATOM 1819 C CA . LEU A 1 237 ? 32.008 18.999 10.098 1.00 4.08 435 LEU A CA 1
ATOM 1820 C C . LEU A 1 237 ? 32.497 18.795 11.549 1.00 4.39 435 LEU A C 1
ATOM 1821 O O . LEU A 1 237 ? 33.655 18.600 11.757 1.00 5.29 435 LEU A O 1
ATOM 1826 N N . VAL A 1 238 ? 31.561 18.887 12.469 1.00 4.22 436 VAL A N 1
ATOM 1827 C CA . VAL A 1 238 ? 31.771 18.747 13.907 1.00 4.21 436 VAL A CA 1
ATOM 1828 C C . VAL A 1 238 ? 30.868 17.590 14.339 1.00 4.24 436 VAL A C 1
ATOM 1829 O O . VAL A 1 238 ? 29.726 17.439 13.880 1.00 5.08 436 VAL A O 1
ATOM 1833 N N . ARG A 1 239 ? 31.356 16.710 15.196 1.00 3.58 437 ARG A N 1
ATOM 1834 C CA . ARG A 1 239 ? 30.501 15.661 15.728 1.00 4.10 437 ARG A CA 1
ATOM 1835 C C . ARG A 1 239 ? 30.627 15.640 17.284 1.00 3.56 437 ARG A C 1
ATOM 1836 O O . ARG A 1 239 ? 31.717 15.836 17.830 1.00 4.49 437 ARG A O 1
ATOM 1844 N N . ILE A 1 240 ? 29.474 15.425 17.957 1.00 4.14 438 ILE A N 1
ATOM 1845 C CA . ILE A 1 240 ? 29.374 15.583 19.414 1.00 4.31 438 ILE A CA 1
ATOM 1846 C C . ILE A 1 240 ? 28.682 14.353 20.016 1.00 3.31 438 ILE A C 1
ATOM 1847 O O . ILE A 1 240 ? 27.705 13.800 19.438 1.00 4.22 438 ILE A O 1
ATOM 1852 N N . LYS A 1 241 ? 29.137 14.027 21.216 1.00 4.02 439 LYS A N 1
ATOM 1853 C CA . LYS A 1 241 ? 28.371 13.086 22.055 1.00 4.00 439 LYS A CA 1
ATOM 1854 C C . LYS A 1 241 ? 28.570 13.472 23.518 1.00 3.70 439 LYS A C 1
ATOM 1855 O O . LYS A 1 241 ? 29.370 14.371 23.830 1.00 4.63 439 LYS A O 1
ATOM 1861 N N . ASN A 1 242 ? 27.888 12.804 24.464 1.00 4.37 440 ASN A N 1
ATOM 1862 C CA . ASN A 1 242 ? 28.085 12.984 25.881 1.00 4.34 440 ASN A CA 1
ATOM 1863 C C . ASN A 1 242 ? 27.944 14.462 26.282 1.00 3.79 440 ASN A C 1
ATOM 1864 O O . ASN A 1 242 ? 28.860 15.019 26.962 1.00 5.18 440 ASN A O 1
ATOM 1869 N N . LEU A 1 243 ? 26.876 15.110 25.828 1.00 3.56 441 LEU A N 1
ATOM 1870 C CA . LEU A 1 243 ? 26.608 16.527 26.059 1.00 3.72 441 LEU A CA 1
ATOM 1871 C C . LEU A 1 243 ? 25.806 16.661 27.351 1.00 3.99 441 LEU A C 1
ATOM 1872 O O . LEU A 1 243 ? 24.777 16.021 27.523 1.00 5.06 441 LEU A O 1
ATOM 1877 N N . SER A 1 244 ? 26.238 17.584 28.187 1.00 4.80 442 SER A N 1
ATOM 1878 C CA . SER A 1 244 ? 25.386 18.022 29.287 1.00 5.00 442 SER A CA 1
ATOM 1879 C C . SER A 1 244 ? 25.730 19.413 29.717 1.00 4.62 442 SER A C 1
ATOM 1880 O O . SER A 1 244 ? 26.872 19.853 29.569 1.00 7.57 442 SER A O 1
ATOM 1883 N N . VAL A 1 245 ? 24.734 20.108 30.257 1.00 5.15 443 VAL A N 1
ATOM 1884 C CA A VAL A 1 245 ? 24.956 21.401 30.903 0.50 4.17 443 VAL A CA 1
ATOM 1885 C CA B VAL A 1 245 ? 24.965 21.410 30.906 0.50 4.31 443 VAL A CA 1
ATOM 1886 C C . VAL A 1 245 ? 24.560 21.258 32.390 1.00 4.48 443 VAL A C 1
ATOM 1887 O O . VAL A 1 245 ? 23.557 20.610 32.695 1.00 6.64 443 VAL A O 1
ATOM 1894 N N . THR A 1 246 ? 25.420 21.807 33.259 1.00 4.84 444 THR A N 1
ATOM 1895 C CA . THR A 1 246 ? 25.186 21.766 34.714 1.00 5.31 444 THR A CA 1
ATOM 1896 C C . THR A 1 246 ? 25.234 23.193 35.237 1.00 4.83 444 THR A C 1
ATOM 1897 O O . THR A 1 246 ? 26.115 23.986 34.876 1.00 5.02 444 THR A O 1
ATOM 1901 N N . HIS A 1 247 ? 24.277 23.496 36.085 1.00 5.20 445 HIS A N 1
ATOM 1902 C CA . HIS A 1 247 ? 24.226 24.777 36.801 1.00 4.36 445 HIS A CA 1
ATOM 1903 C C . HIS A 1 247 ? 24.121 24.516 38.269 1.00 5.96 445 HIS A C 1
ATOM 1904 O O . HIS A 1 247 ? 23.190 23.743 38.704 1.00 6.17 445 HIS A O 1
ATOM 1911 N N . ASN A 1 248 ? 25.063 25.102 39.019 1.00 7.31 446 ASN A N 1
ATOM 1912 C CA A ASN A 1 248 ? 25.109 24.926 40.467 0.50 8.62 446 ASN A CA 1
ATOM 1913 C CA B ASN A 1 248 ? 25.008 24.967 40.477 0.50 8.77 446 ASN A CA 1
ATOM 1914 C C . ASN A 1 248 ? 25.062 26.277 41.148 1.00 11.53 446 ASN A C 1
ATOM 1915 O O . ASN A 1 248 ? 25.581 27.252 40.557 1.00 10.33 446 ASN A O 1
ATOM 1925 N N . ASN B 1 2 ? 60.620 61.605 -15.477 1.00 19.25 200 ASN B N 1
ATOM 1926 C CA . ASN B 1 2 ? 61.885 60.957 -15.152 1.00 15.12 200 ASN B CA 1
ATOM 1927 C C . ASN B 1 2 ? 61.690 59.524 -14.667 1.00 7.64 200 ASN B C 1
ATOM 1928 O O . ASN B 1 2 ? 61.085 58.702 -15.355 1.00 8.65 200 ASN B O 1
ATOM 1933 N N . SER B 1 3 ? 62.207 59.233 -13.478 1.00 8.41 201 SER B N 1
ATOM 1934 C CA . SER B 1 3 ? 62.090 57.881 -12.891 1.00 7.43 201 SER B CA 1
ATOM 1935 C C . SER B 1 3 ? 60.857 57.803 -11.955 1.00 6.37 201 SER B C 1
ATOM 1936 O O . SER B 1 3 ? 60.410 58.793 -11.383 1.00 7.44 201 SER B O 1
ATOM 1939 N N . PRO B 1 4 ? 60.382 56.575 -11.711 1.00 6.29 202 PRO B N 1
ATOM 1940 C CA . PRO B 1 4 ? 59.268 56.417 -10.733 1.00 5.56 202 PRO B CA 1
ATOM 1941 C C . PRO B 1 4 ? 59.657 56.995 -9.371 1.00 5.76 202 PRO B C 1
ATOM 1942 O O . PRO B 1 4 ? 58.816 57.626 -8.700 1.00 6.52 202 PRO B O 1
ATOM 1946 N N . ALA B 1 5 ? 60.843 56.659 -8.886 1.00 6.24 203 ALA B N 1
ATOM 1947 C CA . ALA B 1 5 ? 61.263 57.181 -7.576 1.00 6.26 203 ALA B CA 1
ATOM 1948 C C . ALA B 1 5 ? 61.199 58.713 -7.559 1.00 6.25 203 ALA B C 1
ATOM 1949 O O . ALA B 1 5 ? 60.780 59.339 -6.568 1.00 7.39 203 ALA B O 1
ATOM 1951 N N . SER B 1 6 ? 61.654 59.344 -8.634 1.00 6.63 204 SER B N 1
ATOM 1952 C CA . SER B 1 6 ? 61.621 60.849 -8.704 1.00 7.34 204 SER B CA 1
ATOM 1953 C C . SER B 1 6 ? 60.188 61.403 -8.701 1.00 7.99 204 SER B C 1
ATOM 1954 O O . SER B 1 6 ? 59.918 62.374 -8.055 1.00 9.77 204 SER B O 1
ATOM 1957 N N . VAL B 1 7 ? 59.307 60.796 -9.498 1.00 6.48 205 VAL B N 1
ATOM 1958 C CA . VAL B 1 7 ? 57.929 61.237 -9.636 1.00 7.06 205 VAL B CA 1
ATOM 1959 C C . VAL B 1 7 ? 57.233 61.102 -8.305 1.00 6.65 205 VAL B C 1
ATOM 1960 O O . VAL B 1 7 ? 56.474 62.021 -7.894 1.00 9.23 205 VAL B O 1
ATOM 1964 N N . LEU B 1 8 ? 57.444 59.965 -7.600 1.00 6.98 206 LEU B N 1
ATOM 1965 C CA . LEU B 1 8 ? 56.747 59.761 -6.334 1.00 6.67 206 LEU B CA 1
ATOM 1966 C C . LEU B 1 8 ? 57.463 60.485 -5.157 1.00 6.74 206 LEU B C 1
ATOM 1967 O O . LEU B 1 8 ? 56.850 60.662 -4.094 1.00 7.74 206 LEU B O 1
ATOM 1972 N N . GLY B 1 9 ? 58.727 60.921 -5.322 1.00 5.79 207 GLY B N 1
ATOM 1973 C CA . GLY B 1 9 ? 59.448 61.570 -4.243 1.00 7.75 207 GLY B CA 1
ATOM 1974 C C . GLY B 1 9 ? 59.918 60.609 -3.187 1.00 6.12 207 GLY B C 1
ATOM 1975 O O . GLY B 1 9 ? 59.896 61.000 -1.983 1.00 8.26 207 GLY B O 1
ATOM 1976 N N . ILE B 1 10 ? 60.309 59.411 -3.573 1.00 6.19 208 ILE B N 1
ATOM 1977 C CA . ILE B 1 10 ? 60.763 58.340 -2.604 1.00 7.39 208 ILE B CA 1
ATOM 1978 C C . ILE B 1 10 ? 62.277 58.166 -2.709 1.00 7.51 208 ILE B C 1
ATOM 1979 O O . ILE B 1 10 ? 62.860 58.478 -3.743 1.00 7.97 208 ILE B O 1
ATOM 1984 N N . THR B 1 11 ? 62.928 57.700 -1.633 1.00 7.37 209 THR B N 1
ATOM 1985 C CA . THR B 1 11 ? 64.364 57.461 -1.674 1.00 7.68 209 THR B CA 1
ATOM 1986 C C . THR B 1 11 ? 64.564 56.138 -0.873 1.00 8.60 209 THR B C 1
ATOM 1987 O O . THR B 1 11 ? 63.672 55.739 -0.131 1.00 8.73 209 THR B O 1
ATOM 1991 N N . ALA B 1 12 ? 65.740 55.522 -0.966 1.00 9.17 210 ALA B N 1
ATOM 1992 C CA . ALA B 1 12 ? 66.006 54.276 -0.258 1.00 11.26 210 ALA B CA 1
ATOM 1993 C C . ALA B 1 12 ? 65.907 54.505 1.263 1.00 13.37 210 ALA B C 1
ATOM 1994 O O . ALA B 1 12 ? 65.614 53.586 2.024 1.00 18.08 210 ALA B O 1
ATOM 1996 N N . ASN B 1 13 ? 66.127 55.713 1.691 1.00 14.15 211 ASN B N 1
ATOM 1997 C CA . ASN B 1 13 ? 66.108 56.075 3.093 1.00 18.11 211 ASN B CA 1
ATOM 1998 C C . ASN B 1 13 ? 64.671 56.119 3.631 1.00 13.63 211 ASN B C 1
ATOM 1999 O O . ASN B 1 13 ? 64.411 56.025 4.878 1.00 16.63 211 ASN B O 1
ATOM 2004 N N . THR B 1 14 ? 63.711 56.234 2.703 1.00 10.66 212 THR B N 1
ATOM 2005 C CA . THR B 1 14 ? 62.312 56.431 3.130 1.00 7.41 212 THR B CA 1
ATOM 2006 C C . THR B 1 14 ? 61.375 55.240 2.795 1.00 7.55 212 THR B C 1
ATOM 2007 O O . THR B 1 14 ? 60.334 55.089 3.450 1.00 7.30 212 THR B O 1
ATOM 2011 N N . TRP B 1 15 ? 61.699 54.508 1.718 1.00 7.16 213 TRP B N 1
ATOM 2012 C CA . TRP B 1 15 ? 60.855 53.349 1.278 1.00 6.06 213 TRP B CA 1
ATOM 2013 C C . TRP B 1 15 ? 61.723 52.369 0.632 1.00 6.74 213 TRP B C 1
ATOM 2014 O O . TRP B 1 15 ? 62.623 52.750 -0.168 1.00 8.48 213 TRP B O 1
ATOM 2025 N N . LYS B 1 16 ? 61.565 51.119 1.009 1.00 6.25 214 LYS B N 1
ATOM 2026 C CA . LYS B 1 16 ? 62.214 50.021 0.303 1.00 5.46 214 LYS B CA 1
ATOM 2027 C C . LYS B 1 16 ? 61.235 49.521 -0.778 1.00 5.72 214 LYS B C 1
ATOM 2028 O O . LYS B 1 16 ? 60.043 49.415 -0.524 1.00 6.60 214 LYS B O 1
ATOM 2034 N N . ILE B 1 17 ? 61.738 49.160 -1.945 1.00 5.86 215 ILE B N 1
ATOM 2035 C CA . ILE B 1 17 ? 60.864 48.722 -3.072 1.00 6.13 215 ILE B CA 1
ATOM 2036 C C . ILE B 1 17 ? 60.936 47.213 -3.204 1.00 5.32 215 ILE B C 1
ATOM 2037 O O . ILE B 1 17 ? 61.980 46.580 -3.457 1.00 7.16 215 ILE B O 1
ATOM 2042 N N . ASN B 1 18 ? 59.765 46.625 -2.922 1.00 6.46 216 ASN B N 1
ATOM 2043 C CA . ASN B 1 18 ? 59.542 45.141 -3.103 1.00 6.55 216 ASN B CA 1
ATOM 2044 C C . ASN B 1 18 ? 59.102 44.928 -4.575 1.00 7.17 216 ASN B C 1
ATOM 2045 O O . ASN B 1 18 ? 58.111 45.507 -5.028 1.00 6.47 216 ASN B O 1
ATOM 2050 N N . SER B 1 19 ? 59.885 44.210 -5.376 1.00 7.01 217 SER B N 1
ATOM 2051 C CA . SER B 1 19 ? 59.481 43.984 -6.759 1.00 5.96 217 SER B CA 1
ATOM 2052 C C . SER B 1 19 ? 60.028 42.679 -7.285 1.00 6.82 217 SER B C 1
ATOM 2053 O O . SER B 1 19 ? 60.564 41.845 -6.515 1.00 9.27 217 SER B O 1
ATOM 2056 N N . PHE B 1 20 ? 59.809 42.436 -8.577 1.00 8.00 218 PHE B N 1
ATOM 2057 C CA . PHE B 1 20 ? 60.266 41.223 -9.273 1.00 7.82 218 PHE B CA 1
ATOM 2058 C C . PHE B 1 20 ? 61.230 41.528 -10.407 1.00 7.40 218 PHE B C 1
ATOM 2059 O O . PHE B 1 20 ? 61.203 42.699 -10.918 1.00 8.87 218 PHE B O 1
ATOM 2067 N N . ILE B 1 21 ? 62.050 40.521 -10.760 1.00 10.63 219 ILE B N 1
ATOM 2068 C CA . ILE B 1 21 ? 62.820 40.596 -11.993 1.00 13.21 219 ILE B CA 1
ATOM 2069 C C . ILE B 1 21 ? 62.322 39.471 -12.893 1.00 11.79 219 ILE B C 1
ATOM 2070 O O . ILE B 1 21 ? 61.749 38.454 -12.382 1.00 12.47 219 ILE B O 1
ATOM 2075 N N . GLY B 1 22 ? 62.593 39.580 -14.197 1.00 12.13 220 GLY B N 1
ATOM 2076 C CA . GLY B 1 22 ? 62.230 38.566 -15.186 1.00 14.19 220 GLY B CA 1
ATOM 2077 C C . GLY B 1 22 ? 60.832 38.879 -15.753 1.00 12.01 220 GLY B C 1
ATOM 2078 O O . GLY B 1 22 ? 60.057 39.689 -15.176 1.00 12.19 220 GLY B O 1
ATOM 2079 N N . SER B 1 23 ? 60.504 38.267 -16.887 1.00 12.66 221 SER B N 1
ATOM 2080 C CA . SER B 1 23 ? 59.179 38.449 -17.491 1.00 15.28 221 SER B CA 1
ATOM 2081 C C . SER B 1 23 ? 58.122 37.870 -16.530 1.00 12.41 221 SER B C 1
ATOM 2082 O O . SER B 1 23 ? 58.387 36.925 -15.832 1.00 11.30 221 SER B O 1
ATOM 2085 N N . PRO B 1 24 ? 56.917 38.458 -16.537 1.00 9.16 222 PRO B N 1
ATOM 2086 C CA . PRO B 1 24 ? 55.825 37.979 -15.677 1.00 11.53 222 PRO B CA 1
ATOM 2087 C C . PRO B 1 24 ? 55.525 36.500 -15.940 1.00 12.67 222 PRO B C 1
ATOM 2088 O O . PRO B 1 24 ? 55.422 36.047 -17.109 1.00 13.29 222 PRO B O 1
ATOM 2092 N N . GLY B 1 25 ? 55.449 35.709 -14.869 1.00 11.81 223 GLY B N 1
ATOM 2093 C CA . GLY B 1 25 ? 55.295 34.292 -15.087 1.00 11.76 223 GLY B CA 1
ATOM 2094 C C . GLY B 1 25 ? 55.613 33.606 -13.782 1.00 12.26 223 GLY B C 1
ATOM 2095 O O . GLY B 1 25 ? 56.057 34.216 -12.862 1.00 10.81 223 GLY B O 1
ATOM 2096 N N . SER B 1 26 ? 55.356 32.319 -13.703 1.00 16.72 224 SER B N 1
ATOM 2097 C CA . SER B 1 26 ? 55.717 31.512 -12.523 1.00 19.00 224 SER B CA 1
ATOM 2098 C C . SER B 1 26 ? 57.188 31.548 -12.091 1.00 17.61 224 SER B C 1
ATOM 2099 O O . SER B 1 26 ? 57.465 31.396 -10.908 1.00 19.64 224 SER B O 1
ATOM 2102 N N . SER B 1 27 ? 58.096 31.784 -13.047 1.00 17.28 225 SER B N 1
ATOM 2103 C CA . SER B 1 27 ? 59.545 31.788 -12.795 1.00 18.69 225 SER B CA 1
ATOM 2104 C C . SER B 1 27 ? 60.139 33.129 -12.452 1.00 17.23 225 SER B C 1
ATOM 2105 O O . SER B 1 27 ? 61.343 33.235 -12.241 1.00 20.33 225 SER B O 1
ATOM 2108 N N . ALA B 1 28 ? 59.320 34.182 -12.421 1.00 13.92 226 ALA B N 1
ATOM 2109 C CA . ALA B 1 28 ? 59.825 35.459 -12.028 1.00 11.16 226 ALA B CA 1
ATOM 2110 C C . ALA B 1 28 ? 60.378 35.441 -10.595 1.00 12.67 226 ALA B C 1
ATOM 2111 O O . ALA B 1 28 ? 59.952 34.664 -9.740 1.00 16.40 226 ALA B O 1
ATOM 2113 N N . THR B 1 29 ? 61.376 36.265 -10.361 1.00 11.14 227 THR B N 1
ATOM 2114 C CA . THR B 1 29 ? 62.108 36.258 -9.106 1.00 13.47 227 THR B CA 1
ATOM 2115 C C . THR B 1 29 ? 61.797 37.464 -8.222 1.00 12.66 227 THR B C 1
ATOM 2116 O O . THR B 1 29 ? 62.005 38.631 -8.596 1.00 11.15 227 THR B O 1
ATOM 2120 N N . TYR B 1 30 ? 61.298 37.167 -7.024 1.00 11.66 228 TYR B N 1
ATOM 2121 C CA . TYR B 1 30 ? 60.974 38.188 -6.056 1.00 10.40 228 TYR B CA 1
ATOM 2122 C C . TYR B 1 30 ? 62.198 38.719 -5.322 1.00 10.04 228 TYR B C 1
ATOM 2123 O O . TYR B 1 30 ? 63.055 37.946 -4.849 1.00 11.87 228 TYR B O 1
ATOM 2132 N N . TYR B 1 31 ? 62.203 40.037 -5.186 1.00 8.77 229 TYR B N 1
ATOM 2133 C CA . TYR B 1 31 ? 63.189 40.713 -4.293 1.00 10.34 229 TYR B CA 1
ATOM 2134 C C . TYR B 1 31 ? 62.497 41.571 -3.298 1.00 9.52 229 TYR B C 1
ATOM 2135 O O . TYR B 1 31 ? 61.847 42.562 -3.657 1.00 10.40 229 TYR B O 1
ATOM 2144 N N . ASP B 1 32 ? 62.737 41.297 -2.020 1.00 10.05 230 ASP B N 1
ATOM 2145 C CA . ASP B 1 32 ? 62.243 42.189 -0.991 1.00 11.18 230 ASP B CA 1
ATOM 2146 C C . ASP B 1 32 ? 62.867 43.617 -1.086 1.00 8.91 230 ASP B C 1
ATOM 2147 O O . ASP B 1 32 ? 62.216 44.599 -0.802 1.00 7.94 230 ASP B O 1
ATOM 2152 N N . ASP B 1 33 ? 64.131 43.710 -1.546 1.00 8.34 231 ASP B N 1
ATOM 2153 C CA . ASP B 1 33 ? 64.707 44.987 -1.885 1.00 8.14 231 ASP B CA 1
ATOM 2154 C C . ASP B 1 33 ? 65.193 44.795 -3.314 1.00 9.06 231 ASP B C 1
ATOM 2155 O O . ASP B 1 33 ? 66.207 44.151 -3.554 1.00 8.62 231 ASP B O 1
ATOM 2160 N N . ILE B 1 34 ? 64.461 45.408 -4.262 1.00 7.93 232 ILE B N 1
ATOM 2161 C CA . ILE B 1 34 ? 64.771 45.235 -5.678 1.00 8.42 232 ILE B CA 1
ATOM 2162 C C . ILE B 1 34 ? 66.199 45.738 -6.015 1.00 9.37 232 ILE B C 1
ATOM 2163 O O . ILE B 1 34 ? 66.781 45.317 -6.991 1.00 9.07 232 ILE B O 1
ATOM 2168 N N . THR B 1 35 ? 66.737 46.639 -5.198 1.00 10.48 233 THR B N 1
ATOM 2169 C CA . THR B 1 35 ? 68.060 47.144 -5.508 1.00 12.07 233 THR B CA 1
ATOM 2170 C C . THR B 1 35 ? 69.120 46.037 -5.305 1.00 12.78 233 THR B C 1
ATOM 2171 O O . THR B 1 35 ? 70.254 46.209 -5.741 1.00 13.74 233 THR B O 1
ATOM 2175 N N . ASP B 1 36 ? 68.777 44.949 -4.597 1.00 11.76 234 ASP B N 1
ATOM 2176 C CA . ASP B 1 36 ? 69.700 43.785 -4.506 1.00 14.27 234 ASP B CA 1
ATOM 2177 C C . ASP B 1 36 ? 69.894 43.041 -5.848 1.00 13.88 234 ASP B C 1
ATOM 2178 O O . ASP B 1 36 ? 70.776 42.219 -5.966 1.00 19.92 234 ASP B O 1
ATOM 2183 N N . ALA B 1 37 ? 68.989 43.260 -6.795 1.00 11.97 235 ALA B N 1
ATOM 2184 C CA . ALA B 1 37 ? 69.050 42.571 -8.082 1.00 14.28 235 ALA B CA 1
ATOM 2185 C C . ALA B 1 37 ? 70.126 43.181 -8.974 1.00 13.54 235 ALA B C 1
ATOM 2186 O O . ALA B 1 37 ? 70.386 44.395 -8.924 1.00 16.82 235 ALA B O 1
ATOM 2188 N N . SER B 1 38 ? 70.727 42.370 -9.829 1.00 15.36 236 SER B N 1
ATOM 2189 C CA . SER B 1 38 ? 71.787 42.866 -10.723 1.00 17.42 236 SER B CA 1
ATOM 2190 C C . SER B 1 38 ? 71.268 43.963 -11.646 1.00 17.23 236 SER B C 1
ATOM 2191 O O . SER B 1 38 ? 70.199 43.809 -12.261 1.00 20.46 236 SER B O 1
ATOM 2194 N N . GLY B 1 39 ? 72.002 45.089 -11.700 1.00 19.67 237 GLY B N 1
ATOM 2195 C CA . GLY B 1 39 ? 71.717 46.143 -12.703 1.00 19.50 237 GLY B CA 1
ATOM 2196 C C . GLY B 1 39 ? 70.713 47.171 -12.225 1.00 20.32 237 GLY B C 1
ATOM 2197 O O . GLY B 1 39 ? 70.301 48.031 -13.001 1.00 22.33 237 GLY B O 1
ATOM 2198 N N . ILE B 1 40 ? 70.296 47.072 -10.963 1.00 17.27 238 ILE B N 1
ATOM 2199 C CA . ILE B 1 40 ? 69.171 47.881 -10.445 1.00 13.18 238 ILE B CA 1
ATOM 2200 C C . ILE B 1 40 ? 69.722 48.868 -9.448 1.00 12.11 238 ILE B C 1
ATOM 2201 O O . ILE B 1 40 ? 70.468 48.490 -8.516 1.00 14.43 238 ILE B O 1
ATOM 2206 N N . SER B 1 41 ? 69.394 50.183 -9.680 1.00 7.98 239 SER B N 1
ATOM 2207 C CA . SER B 1 41 ? 69.663 51.137 -8.640 1.00 10.00 239 SER B CA 1
ATOM 2208 C C . SER B 1 41 ? 68.366 51.953 -8.375 1.00 8.12 239 SER B C 1
ATOM 2209 O O . SER B 1 41 ? 67.527 52.161 -9.262 1.00 8.54 239 SER B O 1
ATOM 2212 N N . TYR B 1 42 ? 68.212 52.374 -7.138 1.00 7.40 240 TYR B N 1
ATOM 2213 C CA . TYR B 1 42 ? 66.960 52.852 -6.657 1.00 7.32 240 TYR B CA 1
ATOM 2214 C C . TYR B 1 42 ? 66.367 53.985 -7.529 1.00 7.23 240 TYR B C 1
ATOM 2215 O O . TYR B 1 42 ? 65.206 53.874 -7.953 1.00 7.93 240 TYR B O 1
ATOM 2224 N N . ASN B 1 43 ? 67.163 55.050 -7.768 1.00 8.18 241 ASN B N 1
ATOM 2225 C CA . ASN B 1 43 ? 66.574 56.225 -8.382 1.00 8.20 241 ASN B CA 1
ATOM 2226 C C . ASN B 1 43 ? 66.360 56.089 -9.910 1.00 8.46 241 ASN B C 1
ATOM 2227 O O . ASN B 1 43 ? 65.776 56.987 -10.524 1.00 10.47 241 ASN B O 1
ATOM 2232 N N . THR B 1 44 ? 66.899 55.051 -10.514 1.00 6.83 242 THR B N 1
ATOM 2233 C CA . THR B 1 44 ? 66.612 54.775 -11.927 1.00 7.10 242 THR B CA 1
ATOM 2234 C C . THR B 1 44 ? 65.722 53.539 -12.159 1.00 8.60 242 THR B C 1
ATOM 2235 O O . THR B 1 44 ? 65.260 53.324 -13.274 1.00 9.92 242 THR B O 1
ATOM 2239 N N . TYR B 1 45 ? 65.360 52.779 -11.134 1.00 7.23 243 TYR B N 1
ATOM 2240 C CA . TYR B 1 45 ? 64.543 51.594 -11.369 1.00 7.83 243 TYR B CA 1
ATOM 2241 C C . TYR B 1 45 ? 63.211 51.839 -12.019 1.00 6.86 243 TYR B C 1
ATOM 2242 O O . TYR B 1 45 ? 62.409 52.587 -11.477 1.00 7.76 243 TYR B O 1
ATOM 2251 N N . SER B 1 46 ? 62.903 51.065 -13.077 1.00 7.08 244 SER B N 1
ATOM 2252 C CA . SER B 1 46 ? 61.641 51.130 -13.756 1.00 6.35 244 SER B CA 1
ATOM 2253 C C . SER B 1 46 ? 61.582 49.822 -14.551 1.00 6.68 244 SER B C 1
ATOM 2254 O O . SER B 1 46 ? 62.509 49.459 -15.260 1.00 8.06 244 SER B O 1
ATOM 2257 N N . ASP B 1 47 ? 60.415 49.238 -14.542 1.00 7.37 245 ASP B N 1
ATOM 2258 C CA . ASP B 1 47 ? 60.184 48.060 -15.339 1.00 6.19 245 ASP B CA 1
ATOM 2259 C C . ASP B 1 47 ? 58.691 48.122 -15.755 1.00 6.72 245 ASP B C 1
ATOM 2260 O O . ASP B 1 47 ? 57.822 48.091 -14.890 1.00 6.14 245 ASP B O 1
ATOM 2265 N N . ASP B 1 48 ? 58.382 48.160 -17.060 1.00 8.48 246 ASP B N 1
ATOM 2266 C CA . ASP B 1 48 ? 56.971 48.388 -17.442 1.00 9.48 246 ASP B CA 1
ATOM 2267 C C . ASP B 1 48 ? 56.092 47.205 -17.104 1.00 7.38 246 ASP B C 1
ATOM 2268 O O . ASP B 1 48 ? 54.870 47.313 -17.096 1.00 8.43 246 ASP B O 1
ATOM 2273 N N . ASN B 1 49 ? 56.707 46.090 -16.689 1.00 6.98 247 ASN B N 1
ATOM 2274 C CA . ASN B 1 49 ? 55.912 44.930 -16.289 1.00 8.31 247 ASN B CA 1
ATOM 2275 C C . ASN B 1 49 ? 55.391 45.058 -14.872 1.00 6.81 247 ASN B C 1
ATOM 2276 O O . ASN B 1 49 ? 54.405 44.401 -14.533 1.00 6.63 247 ASN B O 1
ATOM 2281 N N . TYR B 1 50 ? 56.066 45.896 -14.062 1.00 6.23 248 TYR B N 1
ATOM 2282 C CA . TYR B 1 50 ? 55.879 45.868 -12.582 1.00 5.57 248 TYR B CA 1
ATOM 2283 C C . TYR B 1 50 ? 55.749 47.226 -11.878 1.00 5.44 248 TYR B C 1
ATOM 2284 O O . TYR B 1 50 ? 54.923 47.382 -10.982 1.00 5.70 248 TYR B O 1
ATOM 2293 N N . PHE B 1 51 ? 56.593 48.175 -12.266 1.00 5.58 249 PHE B N 1
ATOM 2294 C CA . PHE B 1 51 ? 56.827 49.352 -11.455 1.00 4.82 249 PHE B CA 1
ATOM 2295 C C . PHE B 1 51 ? 57.288 50.435 -12.392 1.00 4.71 249 PHE B C 1
ATOM 2296 O O . PHE B 1 51 ? 58.431 50.369 -12.838 1.00 5.08 249 PHE B O 1
ATOM 2304 N N . TYR B 1 52 ? 56.428 51.426 -12.682 1.00 4.90 250 TYR B N 1
ATOM 2305 C CA . TYR B 1 52 ? 56.768 52.354 -13.727 1.00 4.91 250 TYR B CA 1
ATOM 2306 C C . TYR B 1 52 ? 55.967 53.604 -13.487 1.00 4.96 250 TYR B C 1
ATOM 2307 O O . TYR B 1 52 ? 55.080 53.686 -12.609 1.00 5.25 250 TYR B O 1
ATOM 2316 N N . THR B 1 53 ? 56.208 54.602 -14.317 1.00 5.50 251 THR B N 1
ATOM 2317 C CA . THR B 1 53 ? 55.554 55.894 -14.213 1.00 5.00 251 THR B CA 1
ATOM 2318 C C . THR B 1 53 ? 55.147 56.466 -15.560 1.00 5.25 251 THR B C 1
ATOM 2319 O O . THR B 1 53 ? 55.813 56.197 -16.552 1.00 7.40 251 THR B O 1
ATOM 2323 N N . ASP B 1 54 ? 54.117 57.352 -15.521 1.00 4.66 252 ASP B N 1
ATOM 2324 C CA . ASP B 1 54 ? 53.770 58.224 -16.687 1.00 5.78 252 ASP B CA 1
ATOM 2325 C C . ASP B 1 54 ? 54.022 59.656 -16.382 1.00 5.84 252 ASP B C 1
ATOM 2326 O O . ASP B 1 54 ? 53.547 60.509 -17.139 1.00 8.56 252 ASP B O 1
ATOM 2331 N N . GLY B 1 55 ? 54.786 59.989 -15.315 1.00 5.62 253 GLY B N 1
ATOM 2332 C CA . GLY B 1 55 ? 55.089 61.355 -14.930 1.00 6.00 253 GLY B CA 1
ATOM 2333 C C . GLY B 1 55 ? 54.065 61.905 -13.967 1.00 5.79 253 GLY B C 1
ATOM 2334 O O . GLY B 1 55 ? 54.320 62.975 -13.367 1.00 8.03 253 GLY B O 1
ATOM 2335 N N . GLU B 1 56 ? 52.914 61.254 -13.773 1.00 5.66 254 GLU B N 1
ATOM 2336 C CA . GLU B 1 56 ? 51.901 61.730 -12.808 1.00 5.33 254 GLU B CA 1
ATOM 2337 C C . GLU B 1 56 ? 51.801 60.634 -11.730 1.00 5.09 254 GLU B C 1
ATOM 2338 O O . GLU B 1 56 ? 51.892 60.973 -10.539 1.00 6.89 254 GLU B O 1
ATOM 2344 N N . TRP B 1 57 ? 51.519 59.386 -12.091 1.00 3.98 255 TRP B N 1
ATOM 2345 C CA . TRP B 1 57 ? 51.365 58.301 -11.174 1.00 3.91 255 TRP 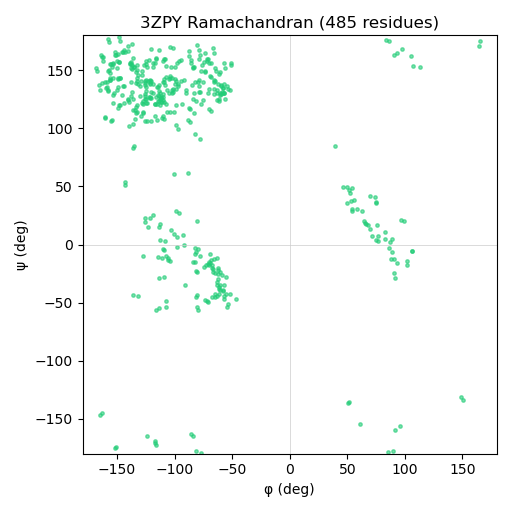B CA 1
ATOM 2346 C C . TRP B 1 57 ? 52.544 57.342 -11.261 1.00 3.34 255 TRP B C 1
ATOM 2347 O O . TRP B 1 57 ? 53.246 57.256 -12.296 1.00 4.95 255 TRP B O 1
ATOM 2358 N N . VAL B 1 58 ? 52.722 56.545 -10.200 1.00 4.15 256 VAL B N 1
ATOM 2359 C CA . VAL B 1 58 ? 53.592 55.363 -10.172 1.00 3.90 256 VAL B CA 1
ATOM 2360 C C . VAL B 1 58 ? 52.656 54.176 -10.109 1.00 4.42 256 VAL B C 1
ATOM 2361 O O . VAL B 1 58 ? 51.783 54.136 -9.278 1.00 4.00 256 VAL B O 1
ATOM 2365 N N . TYR B 1 59 ? 52.811 53.315 -11.082 1.00 4.41 257 TYR B N 1
ATOM 2366 C CA . TYR B 1 59 ? 51.998 52.107 -11.272 1.00 3.92 257 TYR B CA 1
ATOM 2367 C C . TYR B 1 59 ? 52.731 50.906 -10.682 1.00 4.09 257 TYR B C 1
ATOM 2368 O O . TYR B 1 59 ? 53.940 50.726 -10.874 1.00 4.38 257 TYR B O 1
ATOM 2377 N N . PHE B 1 60 ? 51.925 50.107 -9.975 1.00 4.04 258 PHE B N 1
ATOM 2378 C CA . PHE B 1 60 ? 52.333 48.860 -9.299 1.00 4.09 258 PHE B CA 1
ATOM 2379 C C . PHE B 1 60 ? 51.499 47.797 -9.917 1.00 4.54 258 PHE B C 1
ATOM 2380 O O . PHE B 1 60 ? 50.287 47.676 -9.686 1.00 4.90 258 PHE B O 1
ATOM 2388 N N . LYS B 1 61 ? 52.187 46.987 -10.768 1.00 4.36 259 LYS B N 1
ATOM 2389 C CA . LYS B 1 61 ? 51.478 45.926 -11.536 1.00 4.41 259 LYS B CA 1
ATOM 2390 C C . LYS B 1 61 ? 51.966 44.538 -11.040 1.00 5.56 259 LYS B C 1
ATOM 2391 O O . LYS B 1 61 ? 53.207 44.257 -11.095 1.00 6.07 259 LYS B O 1
ATOM 2397 N N . CYS B 1 62 ? 51.007 43.696 -10.594 1.00 5.60 260 CYS B N 1
ATOM 2398 C CA . CYS B 1 62 ? 51.403 42.422 -10.021 1.00 5.67 260 CYS B CA 1
ATOM 2399 C C . CYS B 1 62 ? 50.461 41.371 -10.626 1.00 5.65 260 CYS B C 1
ATOM 2400 O O . CYS B 1 62 ? 49.317 41.679 -10.941 1.00 7.94 260 CYS B O 1
ATOM 2403 N N . TYR B 1 63 ? 50.934 40.114 -10.723 1.00 6.28 261 TYR B N 1
ATOM 2404 C CA . TYR B 1 63 ? 50.270 39.124 -11.531 1.00 7.39 261 TYR B CA 1
ATOM 2405 C C . TYR B 1 63 ? 49.840 37.925 -10.701 1.00 8.41 261 TYR B C 1
ATOM 2406 O O . TYR B 1 63 ? 50.549 37.534 -9.827 1.00 9.34 261 TYR B O 1
ATOM 2415 N N . ARG B 1 64 ? 48.662 37.398 -10.996 1.00 8.62 262 ARG B N 1
ATOM 2416 C CA . ARG B 1 64 ? 48.287 36.106 -10.402 1.00 8.66 262 ARG B CA 1
ATOM 2417 C C . ARG B 1 64 ? 49.378 35.097 -10.697 1.00 9.55 262 ARG B C 1
ATOM 2418 O O . ARG B 1 64 ? 49.882 35.033 -11.850 1.00 8.96 262 ARG B O 1
ATOM 2426 N N . GLY B 1 65 ? 49.794 34.322 -9.669 1.00 9.05 263 GLY B N 1
ATOM 2427 C CA . GLY B 1 65 ? 50.768 33.172 -9.946 1.00 10.97 263 GLY B CA 1
ATOM 2428 C C . GLY B 1 65 ? 52.201 33.710 -10.152 1.00 10.74 263 GLY B C 1
ATOM 2429 O O . GLY B 1 65 ? 53.107 32.921 -10.391 1.00 14.25 263 GLY B O 1
ATOM 2430 N N . LEU B 1 66 ? 52.450 35.032 -10.013 1.00 9.09 264 LEU B N 1
ATOM 2431 C CA . LEU B 1 66 ? 53.787 35.600 -10.236 1.00 10.47 264 LEU B CA 1
ATOM 2432 C C . LEU B 1 66 ? 54.792 34.999 -9.248 1.00 11.99 264 LEU B C 1
ATOM 2433 O O . LEU B 1 66 ? 54.564 35.088 -8.027 1.00 13.43 264 LEU B O 1
ATOM 2438 N N . GLY B 1 67 ? 55.872 34.402 -9.764 1.00 13.87 265 GLY B N 1
ATOM 2439 C CA . GLY B 1 67 ? 56.898 33.789 -8.944 1.00 14.78 265 GLY B CA 1
ATOM 2440 C C . GLY B 1 67 ? 56.386 32.596 -8.159 1.00 16.17 265 GLY B C 1
ATOM 2441 O O . GLY B 1 67 ? 57.048 32.164 -7.190 1.00 18.25 265 GLY B O 1
ATOM 2442 N N . GLY B 1 68 ? 55.262 32.003 -8.605 1.00 15.57 266 GLY B N 1
ATOM 2443 C CA . GLY B 1 68 ? 54.597 30.919 -7.876 1.00 20.74 266 GLY B CA 1
ATOM 2444 C C . GLY B 1 68 ? 55.422 29.677 -7.831 1.00 24.35 266 GLY B C 1
ATOM 2445 O O . GLY B 1 68 ? 55.177 28.833 -6.972 1.00 22.63 266 GLY B O 1
ATOM 2446 N N . SER B 1 69 ? 56.371 29.531 -8.757 1.00 19.76 267 SER B N 1
ATOM 2447 C CA . SER B 1 69 ? 57.310 28.374 -8.688 1.00 25.76 267 SER B CA 1
ATOM 2448 C C . SER B 1 69 ? 58.192 28.379 -7.438 1.00 25.60 267 SER B C 1
ATOM 2449 O O . SER B 1 69 ? 58.550 27.321 -6.916 1.00 41.45 267 SER B O 1
ATOM 2452 N N . ALA B 1 70 ? 58.582 29.574 -6.993 1.00 28.98 268 ALA B N 1
ATOM 2453 C CA . ALA B 1 70 ? 59.494 29.713 -5.835 1.00 28.45 268 ALA B CA 1
ATOM 2454 C C . ALA B 1 70 ? 58.681 29.828 -4.537 1.00 23.24 268 ALA B C 1
ATOM 2455 O O . ALA B 1 70 ? 59.089 29.303 -3.468 1.00 34.02 268 ALA B O 1
ATOM 2457 N N . ASN B 1 71 ? 57.519 30.493 -4.636 1.00 23.67 269 ASN B N 1
ATOM 2458 C CA . ASN B 1 71 ? 56.707 30.762 -3.461 1.00 17.40 269 ASN B CA 1
ATOM 2459 C C . ASN B 1 71 ? 55.238 30.918 -3.804 1.00 21.18 269 ASN B C 1
ATOM 2460 O O . ASN B 1 71 ? 54.892 31.737 -4.653 1.00 20.45 269 ASN B O 1
ATOM 2465 N N . SER B 1 72 ? 54.387 30.080 -3.205 1.00 23.39 270 SER B N 1
ATOM 2466 C CA . SER B 1 72 ? 52.960 30.136 -3.557 1.00 24.47 270 SER B CA 1
ATOM 2467 C C . SER B 1 72 ? 52.151 31.225 -2.849 1.00 25.15 270 SER B C 1
ATOM 2468 O O . SER B 1 72 ? 50.959 31.365 -3.143 1.00 23.15 270 SER B O 1
ATOM 2471 N N . GLN B 1 73 ? 52.765 31.988 -1.932 1.00 19.69 271 GLN B N 1
ATOM 2472 C CA . GLN B 1 73 ? 52.035 33.046 -1.161 1.00 20.36 271 GLN B CA 1
ATOM 2473 C C . GLN B 1 73 ? 51.575 34.170 -2.062 1.00 15.74 271 GLN B C 1
ATOM 2474 O O . GLN B 1 73 ? 52.040 34.273 -3.207 1.00 18.25 271 GLN B O 1
ATOM 2480 N N . ASN B 1 74 ? 50.650 34.995 -1.550 1.00 13.34 272 ASN B N 1
ATOM 2481 C CA . ASN B 1 74 ? 50.207 36.110 -2.343 1.00 10.15 272 ASN B CA 1
ATOM 2482 C C . ASN B 1 74 ? 51.436 37.015 -2.721 1.00 8.90 272 ASN B C 1
ATOM 2483 O O . ASN B 1 74 ? 52.242 37.402 -1.848 1.00 11.60 272 ASN B O 1
ATOM 2488 N N . PRO B 1 75 ? 51.581 37.368 -3.991 1.00 8.40 273 PRO B N 1
ATOM 2489 C CA . PRO B 1 75 ? 52.698 38.209 -4.454 1.00 7.64 273 PRO B CA 1
ATOM 2490 C C . PRO B 1 75 ? 52.358 39.706 -4.330 1.00 7.33 273 PRO B C 1
ATOM 2491 O O . PRO B 1 75 ? 51.174 40.156 -4.164 1.00 8.18 273 PRO B O 1
ATOM 2495 N N . ARG B 1 76 ? 53.430 40.487 -4.376 1.00 6.54 274 ARG B N 1
ATOM 2496 C CA . ARG B 1 76 ? 53.258 41.948 -4.266 1.00 7.45 274 ARG B CA 1
ATOM 2497 C C . ARG B 1 76 ? 54.306 42.677 -5.057 1.00 6.18 274 ARG B C 1
ATOM 2498 O O . ARG B 1 76 ? 55.398 42.170 -5.290 1.00 6.52 274 ARG B O 1
ATOM 2506 N N . VAL B 1 77 ? 53.974 43.929 -5.428 1.00 5.45 275 VAL B N 1
ATOM 2507 C CA . VAL B 1 77 ? 54.953 44.910 -5.897 1.00 5.24 275 VAL B CA 1
ATOM 2508 C C . VAL B 1 77 ? 54.530 46.166 -5.087 1.00 4.94 275 VAL B C 1
ATOM 2509 O O . VAL B 1 77 ? 53.381 46.595 -5.179 1.00 5.06 275 VAL B O 1
ATOM 2513 N N . GLU B 1 78 ? 55.393 46.592 -4.170 1.00 4.78 276 GLU B N 1
ATOM 2514 C CA . GLU B 1 78 ? 54.923 47.443 -3.050 1.00 5.46 276 GLU B CA 1
ATOM 2515 C C . GLU B 1 78 ? 56.123 48.152 -2.419 1.00 5.33 276 GLU B C 1
ATOM 2516 O O . GLU B 1 78 ? 57.266 47.761 -2.559 1.00 6.52 276 GLU B O 1
ATOM 2522 N N . LEU B 1 79 ? 55.817 49.249 -1.738 1.00 5.01 277 LEU B N 1
ATOM 2523 C CA . LEU B 1 79 ? 56.818 49.996 -0.929 1.00 4.88 277 LEU B CA 1
ATOM 2524 C C . LEU B 1 79 ? 56.677 49.615 0.535 1.00 5.04 277 LEU B C 1
ATOM 2525 O O . LEU B 1 79 ? 55.509 49.414 1.086 1.00 5.89 277 LEU B O 1
ATOM 2530 N N . ARG B 1 80 ? 57.822 49.537 1.186 1.00 5.70 278 ARG B N 1
ATOM 2531 C CA . ARG B 1 80 ? 57.883 49.220 2.622 1.00 5.98 278 ARG B CA 1
ATOM 2532 C C . ARG B 1 80 ? 58.488 50.408 3.368 1.00 5.69 278 ARG B C 1
ATOM 2533 O O . ARG B 1 80 ? 59.599 50.811 3.047 1.00 5.99 278 ARG B O 1
ATOM 2541 N N . GLU B 1 81 ? 57.798 51.006 4.325 1.00 4.92 279 GLU B N 1
ATOM 2542 C CA . GLU B 1 81 ? 58.261 52.239 5.004 1.00 4.53 279 GLU B CA 1
ATOM 2543 C C . GLU B 1 81 ? 59.645 52.049 5.664 1.00 4.91 279 GLU B C 1
ATOM 2544 O O . GLU B 1 81 ? 59.831 51.058 6.441 1.00 5.21 279 GLU B O 1
ATOM 2550 N N . MET B 1 82 ? 60.540 53.028 5.477 1.00 5.26 280 MET B N 1
ATOM 2551 C CA . MET B 1 82 ? 61.835 53.029 6.088 1.00 5.52 280 MET B CA 1
ATOM 2552 C C . MET B 1 82 ? 61.924 54.273 6.937 1.00 5.85 280 MET B C 1
ATOM 2553 O O . MET B 1 82 ? 61.085 55.181 6.819 1.00 8.32 280 MET B O 1
ATOM 2558 N N . ASP B 1 83 ? 62.945 54.323 7.764 1.00 6.58 281 ASP B N 1
ATOM 2559 C CA . ASP B 1 83 ? 63.119 55.414 8.741 1.00 8.67 281 ASP B CA 1
ATOM 2560 C C . ASP B 1 83 ? 64.564 55.809 8.703 1.00 10.01 281 ASP B C 1
ATOM 2561 O O . ASP B 1 83 ? 65.378 55.401 9.517 1.00 9.10 281 ASP B O 1
ATOM 2566 N N . ASN B 1 84 ? 64.889 56.655 7.748 1.00 14.30 282 ASN B N 1
ATOM 2567 C CA . ASN B 1 84 ? 66.244 57.175 7.598 1.00 12.92 282 ASN B CA 1
ATOM 2568 C C . ASN B 1 84 ? 67.222 56.058 7.586 1.00 15.35 282 ASN B C 1
ATOM 2569 O O . ASN B 1 84 ? 68.262 56.041 8.261 1.00 16.46 282 ASN B O 1
ATOM 2574 N N . GLY B 1 85 ? 66.813 55.081 6.765 1.00 16.94 283 GLY B N 1
ATOM 2575 C CA . GLY B 1 85 ? 67.650 53.931 6.476 1.00 21.49 283 GLY B CA 1
ATOM 2576 C C . GLY B 1 85 ? 67.440 52.761 7.422 1.00 16.58 283 GLY B C 1
ATOM 2577 O O . GLY B 1 85 ? 67.816 51.659 7.089 1.00 23.50 283 GLY B O 1
ATOM 2578 N N . ASN B 1 86 ? 66.957 52.987 8.656 1.00 16.05 284 ASN B N 1
ATOM 2579 C CA . ASN B 1 86 ? 66.560 51.889 9.597 1.00 12.51 284 ASN B CA 1
ATOM 2580 C C . ASN B 1 86 ? 65.212 51.352 9.057 1.00 10.02 284 ASN B C 1
ATOM 2581 O O . ASN B 1 86 ? 64.514 52.053 8.347 1.00 9.91 284 ASN B O 1
ATOM 2586 N N . LEU B 1 87 ? 64.817 50.116 9.360 1.00 9.59 285 LEU B N 1
ATOM 2587 C CA . LEU B 1 87 ? 63.413 49.692 9.138 1.00 9.06 285 LEU B CA 1
ATOM 2588 C C . LEU B 1 87 ? 62.524 50.632 9.991 1.00 8.52 285 LEU B C 1
ATOM 2589 O O . LEU B 1 87 ? 62.832 50.890 11.142 1.00 9.40 285 LEU B O 1
ATOM 2594 N N . ALA B 1 88 ? 61.415 51.082 9.427 1.00 7.41 286 ALA B N 1
ATOM 2595 C CA . ALA B 1 88 ? 60.406 51.794 10.258 1.00 6.08 286 ALA B CA 1
ATOM 2596 C C . ALA B 1 88 ? 59.827 50.826 11.287 1.00 6.66 286 ALA B C 1
ATOM 2597 O O . ALA B 1 88 ? 59.524 49.730 10.920 1.00 6.57 286 ALA B O 1
ATOM 2599 N N . SER B 1 89 ? 59.616 51.342 12.494 1.00 5.84 287 SER B N 1
ATOM 2600 C CA . SER B 1 89 ? 59.062 50.582 13.538 1.00 6.52 287 SER B CA 1
ATOM 2601 C C . SER B 1 89 ? 58.510 51.568 14.566 1.00 5.94 287 SER B C 1
ATOM 2602 O O . SER B 1 89 ? 59.267 52.252 15.204 1.00 7.56 287 SER B O 1
ATOM 2605 N N . TRP B 1 90 ? 57.164 51.655 14.676 1.00 5.33 288 TRP B N 1
ATOM 2606 C CA . TRP B 1 90 ? 56.555 52.730 15.509 1.00 5.26 288 TRP B CA 1
ATOM 2607 C C . TRP B 1 90 ? 55.298 52.199 16.182 1.00 5.56 288 TRP B C 1
ATOM 2608 O O . TRP B 1 90 ? 54.831 51.055 15.886 1.00 5.92 288 TRP B O 1
ATOM 2619 N N . THR B 1 91 ? 54.810 52.928 17.186 1.00 5.79 289 THR B N 1
ATOM 2620 C CA . THR B 1 91 ? 53.860 52.323 18.157 1.00 5.90 289 THR B CA 1
ATOM 2621 C C . THR B 1 91 ? 52.485 53.002 18.000 1.00 5.37 289 THR B C 1
ATOM 2622 O O . THR B 1 91 ? 52.417 54.259 17.996 1.00 7.54 289 THR B O 1
ATOM 2626 N N . GLY B 1 92 ? 51.437 52.234 17.833 1.00 6.11 290 GLY B N 1
ATOM 2627 C CA . GLY B 1 92 ? 50.113 52.709 17.502 1.00 6.76 290 GLY B CA 1
ATOM 2628 C C . GLY B 1 92 ? 49.384 53.467 18.583 1.00 6.23 290 GLY B C 1
ATOM 2629 O O . GLY B 1 92 ? 48.369 54.121 18.240 1.00 8.17 290 GLY B O 1
ATOM 2630 N N . ASP B 1 93 ? 49.845 53.396 19.819 1.00 6.64 291 ASP B N 1
ATOM 2631 C CA . ASP B 1 93 ? 49.221 54.222 20.873 1.00 7.74 291 ASP B CA 1
ATOM 2632 C C . ASP B 1 93 ? 50.250 55.149 21.526 1.00 7.37 291 ASP B C 1
ATOM 2633 O O . ASP B 1 93 ? 50.046 55.559 22.665 1.00 11.28 291 ASP B O 1
ATOM 2638 N N . SER B 1 94 ? 51.386 55.461 20.822 1.00 6.80 292 SER B N 1
ATOM 2639 C CA . SER B 1 94 ? 52.301 56.567 21.235 1.00 8.22 292 SER B CA 1
ATOM 2640 C C . SER B 1 94 ? 52.519 57.411 20.039 1.00 7.13 292 SER B C 1
ATOM 2641 O O . SER B 1 94 ? 53.230 57.044 19.143 1.00 8.39 292 SER B O 1
ATOM 2644 N N . GLY B 1 95 ? 51.961 58.633 20.064 1.00 7.47 293 GLY B N 1
ATOM 2645 C CA . GLY B 1 95 ? 52.084 59.500 18.893 1.00 6.27 293 GLY B CA 1
ATOM 2646 C C . GLY B 1 95 ? 51.044 59.198 17.843 1.00 6.29 293 GLY B C 1
ATOM 2647 O O . GLY B 1 95 ? 50.270 58.240 17.938 1.00 8.21 293 GLY B O 1
ATOM 2648 N N . THR B 1 96 ? 51.041 59.991 16.797 1.00 5.27 294 THR B N 1
ATOM 2649 C CA . THR B 1 96 ? 50.068 59.844 15.717 1.00 5.33 294 THR B CA 1
ATOM 2650 C C . THR B 1 96 ? 50.842 59.542 14.434 1.00 5.18 294 THR B C 1
ATOM 2651 O O . THR B 1 96 ? 51.767 60.250 14.061 1.00 6.64 294 THR B O 1
ATOM 2655 N N . HIS B 1 97 ? 50.381 58.496 13.743 1.00 4.81 295 HIS B N 1
ATOM 2656 C CA . HIS B 1 97 ? 51.150 57.961 12.579 1.00 4.23 295 HIS B CA 1
ATOM 2657 C C . HIS B 1 97 ? 50.267 57.853 11.412 1.00 4.47 295 HIS B C 1
ATOM 2658 O O . HIS B 1 97 ? 49.186 57.227 11.468 1.00 5.01 295 HIS B O 1
ATOM 2665 N N . THR B 1 98 ? 50.662 58.542 10.325 1.00 3.93 296 THR B N 1
ATOM 2666 C CA . THR B 1 98 ? 49.741 58.707 9.134 1.00 4.87 296 THR B CA 1
ATOM 2667 C C . THR B 1 98 ? 50.435 58.403 7.850 1.00 4.45 296 THR B C 1
ATOM 2668 O O . THR B 1 98 ? 51.578 58.837 7.633 1.00 5.45 296 THR B O 1
ATOM 2672 N N . MET B 1 99 ? 49.679 57.732 6.975 1.00 4.48 297 MET B N 1
ATOM 2673 C CA . MET B 1 99 ? 50.106 57.630 5.564 1.00 4.30 297 MET B CA 1
ATOM 2674 C C . MET B 1 99 ? 49.012 58.227 4.728 1.00 4.92 297 MET B C 1
ATOM 2675 O O . MET B 1 99 ? 47.822 57.845 4.862 1.00 4.17 297 MET B O 1
ATOM 2680 N N . GLU B 1 100 ? 49.385 59.170 3.884 1.00 5.00 298 GLU B N 1
ATOM 2681 C CA . GLU B 1 100 ? 48.463 59.754 2.914 1.00 4.92 298 GLU B CA 1
ATOM 2682 C C . GLU B 1 100 ? 48.897 59.404 1.525 1.00 4.47 298 GLU B C 1
ATOM 2683 O O . GLU B 1 100 ? 50.083 59.410 1.215 1.00 5.18 298 GLU B O 1
ATOM 2689 N N . TRP B 1 101 ? 47.942 59.007 0.678 1.00 4.00 299 TRP B N 1
ATOM 2690 C CA . TRP B 1 101 ? 48.298 58.681 -0.697 1.00 3.83 299 TRP B CA 1
ATOM 2691 C C . TRP B 1 101 ? 47.089 58.802 -1.565 1.00 3.71 299 TRP B C 1
ATOM 2692 O O . TRP B 1 101 ? 45.930 58.584 -1.102 1.00 5.31 299 TRP B O 1
ATOM 2703 N N . THR B 1 102 ? 47.256 59.161 -2.812 1.00 3.46 300 THR B N 1
ATOM 2704 C CA . THR B 1 102 ? 46.138 59.319 -3.732 1.00 3.60 300 THR B CA 1
ATOM 2705 C C . THR B 1 102 ? 46.246 58.114 -4.626 1.00 3.31 300 THR B C 1
ATOM 2706 O O . THR B 1 102 ? 47.309 57.866 -5.208 1.00 4.56 300 THR B O 1
ATOM 2710 N N . VAL B 1 103 ? 45.145 57.489 -4.816 1.00 3.48 301 VAL B N 1
ATOM 2711 C CA . VAL B 1 103 ? 45.233 56.130 -5.450 1.00 4.19 301 VAL B CA 1
ATOM 2712 C C . VAL B 1 103 ? 44.127 55.980 -6.473 1.00 4.34 301 VAL B C 1
ATOM 2713 O O . VAL B 1 103 ? 43.031 56.523 -6.289 1.00 5.87 301 VAL B O 1
ATOM 2717 N N . GLN B 1 104 ? 44.353 55.058 -7.424 1.00 4.34 302 GLN B N 1
ATOM 2718 C CA . GLN B 1 104 ? 43.273 54.410 -8.155 1.00 3.60 302 GLN B CA 1
ATOM 2719 C C . GLN B 1 104 ? 43.669 52.940 -8.234 1.00 4.12 302 GLN B C 1
ATOM 2720 O O . GLN B 1 104 ? 44.853 52.565 -8.214 1.00 4.70 302 GLN B O 1
ATOM 2726 N N . VAL B 1 105 ? 42.618 52.120 -8.380 1.00 4.65 303 VAL B N 1
ATOM 2727 C CA . VAL B 1 105 ? 42.824 50.711 -8.769 1.00 4.42 303 VAL B CA 1
ATOM 2728 C C . VAL B 1 105 ? 42.218 50.638 -10.191 1.00 4.00 303 VAL B C 1
ATOM 2729 O O . VAL B 1 105 ? 41.042 50.994 -10.347 1.00 4.91 303 VAL B O 1
ATOM 2733 N N . ASN B 1 106 ? 43.005 50.181 -11.151 1.00 4.65 304 ASN B N 1
ATOM 2734 C CA . ASN B 1 106 ? 42.594 50.165 -12.523 1.00 4.35 304 ASN B CA 1
ATOM 2735 C C . ASN B 1 106 ? 42.193 48.721 -12.996 1.00 4.20 304 ASN B C 1
ATOM 2736 O O . ASN B 1 106 ? 41.634 48.633 -14.070 1.00 5.55 304 ASN B O 1
ATOM 2741 N N . GLN B 1 107 ? 42.513 47.636 -12.276 1.00 5.64 305 GLN B N 1
ATOM 2742 C CA . GLN B 1 107 ? 42.301 46.284 -12.773 1.00 5.04 305 GLN B CA 1
ATOM 2743 C C . GLN B 1 107 ? 42.426 45.380 -11.558 1.00 4.40 305 GLN B C 1
ATOM 2744 O O . GLN B 1 107 ? 43.368 45.563 -10.737 1.00 4.75 305 GLN B O 1
ATOM 2750 N N . LEU B 1 108 ? 41.502 44.452 -11.386 1.00 5.59 306 LEU B N 1
ATOM 2751 C CA . LEU B 1 108 ? 41.621 43.369 -10.399 1.00 5.73 306 LEU B CA 1
ATOM 2752 C C . LEU B 1 108 ? 42.079 42.089 -11.026 1.00 6.15 306 LEU B C 1
ATOM 2753 O O . LEU B 1 108 ? 41.837 41.835 -12.201 1.00 6.98 306 LEU B O 1
ATOM 2758 N N . PRO B 1 109 ? 42.762 41.226 -10.211 1.00 6.17 307 PRO B N 1
ATOM 2759 C CA . PRO B 1 109 ? 43.198 39.947 -10.711 1.00 6.60 307 PRO B CA 1
ATOM 2760 C C . PRO B 1 109 ? 42.023 38.919 -10.550 1.00 7.25 307 PRO B C 1
ATOM 2761 O O . PRO B 1 109 ? 40.859 39.321 -10.359 1.00 8.33 307 PRO B O 1
ATOM 2765 N N . GLN B 1 110 ? 42.305 37.604 -10.626 1.00 7.74 308 GLN B N 1
ATOM 2766 C CA . GLN B 1 110 ? 41.323 36.548 -10.517 1.00 9.38 308 GLN B CA 1
ATOM 2767 C C . GLN B 1 110 ? 41.830 35.632 -9.392 1.00 8.66 308 GLN B C 1
ATOM 2768 O O . GLN B 1 110 ? 42.979 35.152 -9.432 1.00 9.97 308 GLN B O 1
ATOM 2774 N N . ASP B 1 111 ? 40.976 35.409 -8.398 1.00 8.50 309 ASP B N 1
ATOM 2775 C CA . ASP B 1 111 ? 41.235 34.493 -7.278 1.00 10.31 309 ASP B CA 1
ATOM 2776 C C . ASP B 1 111 ? 41.686 33.107 -7.784 1.00 11.89 309 ASP B C 1
ATOM 2777 O O . ASP B 1 111 ? 41.343 32.655 -8.897 1.00 11.29 309 ASP B O 1
ATOM 2782 N N . THR B 1 112 ? 42.426 32.414 -6.917 1.00 12.13 310 THR B N 1
ATOM 2783 C CA . THR B 1 112 ? 42.797 31.020 -7.153 1.00 12.06 310 THR B CA 1
ATOM 2784 C C . THR B 1 112 ? 41.611 30.192 -7.591 1.00 13.44 310 THR B C 1
ATOM 2785 O O . THR B 1 112 ? 41.708 29.390 -8.510 1.00 14.58 310 THR B O 1
ATOM 2789 N N . ASP B 1 113 ? 40.502 30.337 -6.876 1.00 12.42 311 ASP B N 1
ATOM 2790 C CA . ASP B 1 113 ? 39.312 29.611 -7.266 1.00 20.89 311 ASP B CA 1
ATOM 2791 C C . ASP B 1 113 ? 38.464 30.193 -8.425 1.00 28.84 311 ASP B C 1
ATOM 2792 O O . ASP B 1 113 ? 37.291 29.825 -8.511 1.00 25.10 311 ASP B O 1
ATOM 2797 N N . GLY B 1 114 ? 39.015 31.071 -9.303 1.00 26.83 312 GLY B N 1
ATOM 2798 C CA . GLY B 1 114 ? 38.175 31.796 -10.274 1.00 25.35 312 GLY B CA 1
ATOM 2799 C C . GLY B 1 114 ? 37.292 32.538 -9.284 1.00 32.79 312 GLY B C 1
ATOM 2800 O O . GLY B 1 114 ? 37.701 32.769 -8.130 1.00 42.70 312 GLY B O 1
ATOM 2801 N N . ASP B 1 115 ? 36.093 32.910 -9.647 1.00 42.14 313 ASP B N 1
ATOM 2802 C CA . ASP B 1 115 ? 35.228 33.609 -8.679 1.00 22.91 3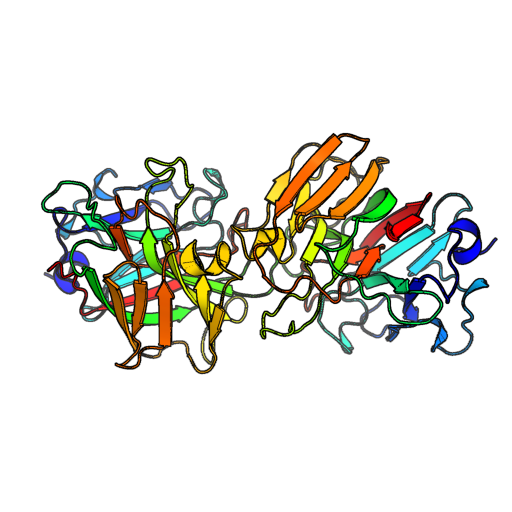13 ASP B CA 1
ATOM 2803 C C . ASP B 1 115 ? 35.823 34.676 -7.699 1.00 19.93 313 ASP B C 1
ATOM 2804 O O . ASP B 1 115 ? 36.261 34.478 -6.509 1.00 23.75 313 ASP B O 1
ATOM 2809 N N . GLY B 1 116 ? 35.857 35.794 -8.302 1.00 13.26 314 GLY B N 1
ATOM 2810 C CA . GLY B 1 116 ? 36.186 37.073 -7.676 1.00 11.06 314 GLY B CA 1
ATOM 2811 C C . GLY B 1 116 ? 37.636 37.525 -7.852 1.00 9.09 314 GLY B C 1
ATOM 2812 O O . GLY B 1 116 ? 38.454 36.812 -8.492 1.00 8.72 314 GLY B O 1
ATOM 2813 N N . GLY B 1 117 ? 37.890 38.808 -7.503 1.00 7.71 315 GLY B N 1
ATOM 2814 C CA . GLY B 1 117 ? 39.198 39.397 -7.573 1.00 7.72 315 GLY B CA 1
ATOM 2815 C C . GLY B 1 117 ? 39.372 40.406 -6.482 1.00 7.37 315 GLY B C 1
ATOM 2816 O O . GLY B 1 117 ? 38.393 41.064 -6.068 1.00 8.23 315 GLY B O 1
ATOM 2817 N N . VAL B 1 118 ? 40.580 40.484 -5.927 1.00 6.53 316 VAL B N 1
ATOM 2818 C CA . VAL B 1 118 ? 40.831 41.372 -4.790 1.00 5.99 316 VAL B CA 1
ATOM 2819 C C . VAL B 1 118 ? 42.306 41.741 -4.700 1.00 5.75 316 VAL B C 1
ATOM 2820 O O . VAL B 1 118 ? 43.182 40.892 -4.921 1.00 6.67 316 VAL B O 1
ATOM 2824 N N . LEU B 1 119 ? 42.578 42.995 -4.334 1.00 5.49 317 LEU B N 1
ATOM 2825 C CA . LEU B 1 119 ? 43.917 43.325 -4.011 1.00 4.48 317 LEU B CA 1
ATOM 2826 C C . LEU B 1 119 ? 43.986 44.371 -2.887 1.00 4.42 317 LEU B C 1
ATOM 2827 O O . LEU B 1 119 ? 42.931 44.978 -2.554 1.00 4.93 317 LEU B O 1
ATOM 2832 N N . CYS B 1 120 ? 45.182 44.528 -2.305 1.00 4.49 318 CYS B N 1
ATOM 2833 C CA . CYS B 1 120 ? 45.393 45.433 -1.160 1.00 4.55 318 CYS B CA 1
ATOM 2834 C C . CYS B 1 120 ? 46.313 46.556 -1.635 1.00 4.22 318 CYS B C 1
ATOM 2835 O O . CYS B 1 120 ? 47.384 46.311 -2.176 1.00 5.31 318 CYS B O 1
ATOM 2838 N N . PHE B 1 121 ? 45.833 47.789 -1.495 1.00 4.52 319 PHE B N 1
ATOM 2839 C CA . PHE B 1 121 ? 46.606 48.981 -1.955 1.00 4.57 319 PHE B CA 1
ATOM 2840 C C . PHE B 1 121 ? 47.195 49.839 -0.787 1.00 5.28 319 PHE B C 1
ATOM 2841 O O . PHE B 1 121 ? 47.719 50.917 -1.045 1.00 9.38 319 PHE B O 1
ATOM 2849 N N . GLY B 1 122 ? 47.017 49.415 0.483 1.00 4.33 320 GLY B N 1
ATOM 2850 C CA . GLY B 1 122 ? 47.726 50.083 1.572 1.00 5.19 320 GLY B CA 1
ATOM 2851 C C . GLY B 1 122 ? 47.572 49.196 2.807 1.00 3.98 320 GLY B C 1
ATOM 2852 O O . GLY B 1 122 ? 46.585 48.479 2.962 1.00 6.59 320 GLY B O 1
ATOM 2853 N N . GLN B 1 123 ? 48.576 49.227 3.683 1.00 5.18 321 GLN B N 1
ATOM 2854 C CA . GLN B 1 123 ? 48.536 48.450 4.887 1.00 5.54 321 GLN B CA 1
ATOM 2855 C C . GLN B 1 123 ? 49.325 49.077 6.022 1.00 4.97 321 GLN B C 1
ATOM 2856 O O . GLN B 1 123 ? 50.221 49.894 5.840 1.00 5.58 321 GLN B O 1
ATOM 2862 N N . ILE B 1 124 ? 49.034 48.591 7.251 1.00 4.82 322 ILE B N 1
ATOM 2863 C CA . ILE B 1 124 ? 49.929 48.680 8.325 1.00 4.69 322 ILE B CA 1
ATOM 2864 C C . ILE B 1 124 ? 50.306 47.267 8.729 1.00 5.57 322 ILE B C 1
ATOM 2865 O O . ILE B 1 124 ? 49.423 46.403 8.890 1.00 6.04 322 ILE B O 1
ATOM 2870 N N . HIS B 1 125 ? 51.616 47.029 8.787 1.00 5.68 323 HIS B N 1
ATOM 2871 C CA . HIS B 1 125 ? 52.091 45.703 9.175 1.00 6.23 323 HIS B CA 1
ATOM 2872 C C . HIS B 1 125 ? 52.701 45.810 10.562 1.00 6.60 323 HIS B C 1
ATOM 2873 O O . HIS B 1 125 ? 53.457 46.732 10.827 1.00 6.79 323 HIS B O 1
ATOM 2880 N N . GLY B 1 126 ? 52.450 44.811 11.422 1.00 7.77 324 GLY B N 1
ATOM 2881 C CA . GLY B 1 126 ? 52.930 44.798 12.773 1.00 7.06 324 GLY B CA 1
ATOM 2882 C C . GLY B 1 126 ? 53.904 43.625 12.996 1.00 7.50 324 GLY B C 1
ATOM 2883 O O . GLY B 1 126 ? 54.334 42.955 12.070 1.00 10.27 324 GLY B O 1
ATOM 2884 N N . PRO B 1 127 ? 54.302 43.402 14.228 1.00 8.23 325 PRO B N 1
ATOM 2885 C CA . PRO B 1 127 ? 55.260 42.314 14.521 1.00 10.07 325 PRO B CA 1
ATOM 2886 C C . PRO B 1 127 ? 54.685 40.882 14.338 1.00 10.84 325 PRO B C 1
ATOM 2887 O O . PRO B 1 127 ? 53.483 40.652 14.551 1.00 11.26 325 PRO B O 1
ATOM 2891 N N . SER B 1 128 ? 55.492 39.933 13.886 1.00 13.20 326 SER B N 1
ATOM 2892 C CA A SER B 1 128 ? 55.043 38.550 13.867 0.50 13.12 326 SER B CA 1
ATOM 2893 C CA B SER B 1 128 ? 55.053 38.545 13.864 0.50 13.05 326 SER B CA 1
ATOM 2894 C C . SER B 1 128 ? 54.677 38.028 15.238 1.00 14.38 326 SER B C 1
ATOM 2895 O O . SER B 1 128 ? 53.781 37.211 15.380 1.00 15.89 326 SER B O 1
ATOM 2900 N N . LYS B 1 129 ? 55.392 38.504 16.259 1.00 14.41 327 LYS B N 1
ATOM 2901 C CA . LYS B 1 129 ? 55.023 38.184 17.653 1.00 16.26 327 LYS B CA 1
ATOM 2902 C C . LYS B 1 129 ? 55.412 39.401 18.434 1.00 13.85 327 LYS B C 1
ATOM 2903 O O . LYS B 1 129 ? 56.570 39.856 18.373 1.00 17.15 327 LYS B O 1
ATOM 2909 N N . ASN B 1 130 ? 54.430 40.023 19.091 1.00 15.25 328 ASN B N 1
ATOM 2910 C CA . ASN B 1 130 ? 54.748 41.176 19.945 1.00 16.06 328 ASN B CA 1
ATOM 2911 C C . ASN B 1 130 ? 55.364 40.736 21.299 1.00 15.59 328 ASN B C 1
ATOM 2912 O O . ASN B 1 130 ? 55.617 39.538 21.507 1.00 16.95 328 ASN B O 1
ATOM 2917 N N . SER B 1 131 ? 55.702 41.666 22.204 1.00 18.13 329 SER B N 1
ATOM 2918 C CA . SER B 1 131 ? 56.436 41.291 23.442 1.00 22.38 329 SER B CA 1
ATOM 2919 C C . SER B 1 131 ? 55.631 40.336 24.324 1.00 16.61 329 SER B C 1
ATOM 2920 O O . SER B 1 131 ? 56.197 39.678 25.214 1.00 27.14 329 SER B O 1
ATOM 2923 N N . ASP B 1 132 ? 54.306 40.308 24.109 1.00 19.06 330 ASP B N 1
ATOM 2924 C CA . ASP B 1 132 ? 53.412 39.388 24.844 1.00 17.88 330 ASP B CA 1
ATOM 2925 C C . ASP B 1 132 ? 53.051 38.113 24.112 1.00 19.85 330 ASP B C 1
ATOM 2926 O O . ASP B 1 132 ? 52.196 37.344 24.577 1.00 23.61 330 ASP B O 1
ATOM 2931 N N . GLY B 1 133 ? 53.691 37.913 22.958 1.00 14.89 331 GLY B N 1
ATOM 2932 C CA . GLY B 1 133 ? 53.532 36.706 22.114 1.00 17.67 331 GLY B CA 1
ATOM 2933 C C . GLY B 1 133 ? 52.302 36.803 21.220 1.00 16.35 331 GLY B C 1
ATOM 2934 O O . GLY B 1 133 ? 51.906 35.821 20.608 1.00 17.12 331 GLY B O 1
ATOM 2935 N N . VAL B 1 134 ? 51.680 37.981 21.127 1.00 13.57 332 VAL B N 1
ATOM 2936 C CA . VAL B 1 134 ? 50.493 38.125 20.241 1.00 13.65 332 VAL B CA 1
ATOM 2937 C C . VAL B 1 134 ? 50.950 38.184 18.780 1.00 13.64 332 VAL B C 1
ATOM 2938 O O . VAL B 1 134 ? 51.867 38.941 18.459 1.00 13.12 332 VAL B O 1
ATOM 2942 N N . GLU B 1 135 ? 50.413 37.296 17.964 1.00 15.06 333 GLU B N 1
ATOM 2943 C CA . GLU B 1 135 ? 50.703 37.247 16.529 1.00 12.73 333 GLU B CA 1
ATOM 2944 C C . GLU B 1 135 ? 49.925 38.335 15.772 1.00 11.53 333 GLU B C 1
ATOM 2945 O O . GLU B 1 135 ? 48.789 38.181 15.367 1.00 14.63 333 GLU B O 1
ATOM 2951 N N . VAL B 1 136 ? 50.535 39.489 15.622 1.00 11.65 334 VAL B N 1
ATOM 2952 C CA . VAL B 1 136 ? 49.924 40.660 15.022 1.00 9.93 334 VAL B CA 1
ATOM 2953 C C . VAL B 1 136 ? 49.942 40.568 13.487 1.00 10.04 334 VAL B C 1
ATOM 2954 O O . VAL B 1 136 ? 48.870 40.709 12.849 1.00 11.55 334 VAL B O 1
ATOM 2958 N N . ASP B 1 137 ? 51.136 40.388 12.890 1.00 10.34 335 ASP B N 1
ATOM 2959 C CA . ASP B 1 137 ? 51.238 40.344 11.428 1.00 11.59 335 ASP B CA 1
ATOM 2960 C C . ASP B 1 137 ? 50.516 41.565 10.793 1.00 11.07 335 ASP B C 1
ATOM 2961 O O . ASP B 1 137 ? 50.768 42.660 11.288 1.00 7.99 335 ASP B O 1
ATOM 2966 N N . ASP B 1 138 ? 49.716 41.423 9.690 1.00 9.24 336 ASP B N 1
ATOM 2967 C CA . ASP B 1 138 ? 49.087 42.648 9.185 1.00 7.49 336 ASP B CA 1
ATOM 2968 C C . ASP B 1 138 ? 48.098 43.163 10.234 1.00 6.95 336 ASP B C 1
ATOM 2969 O O . ASP B 1 138 ? 47.187 42.499 10.625 1.00 7.59 336 ASP B O 1
ATOM 2974 N N . VAL B 1 139 ? 48.234 44.462 10.545 1.00 6.60 337 VAL B N 1
ATOM 2975 C CA . VAL B 1 139 ? 47.276 45.141 11.456 1.00 6.29 337 VAL B CA 1
ATOM 2976 C C . VAL B 1 139 ? 46.031 45.524 10.635 1.00 5.87 337 VAL B C 1
ATOM 2977 O O . VAL B 1 139 ? 44.917 45.379 11.085 1.00 5.97 337 VAL B O 1
ATOM 2981 N N . VAL B 1 140 ? 46.234 46.087 9.432 1.00 5.40 338 VAL B N 1
ATOM 2982 C CA . VAL B 1 140 ? 45.092 46.408 8.570 1.00 5.04 338 VAL B CA 1
ATOM 2983 C C . VAL B 1 140 ? 45.591 46.273 7.101 1.00 4.91 338 VAL B C 1
ATOM 2984 O O . VAL B 1 140 ? 46.719 46.613 6.783 1.00 4.75 338 VAL B O 1
ATOM 2988 N N . ARG B 1 141 ? 44.705 45.784 6.246 1.00 5.24 339 ARG B N 1
ATOM 2989 C CA . ARG B 1 141 ? 44.837 45.751 4.789 1.00 5.02 339 ARG B CA 1
ATOM 2990 C C . ARG B 1 141 ? 43.618 46.473 4.222 1.00 4.59 339 ARG B C 1
ATOM 2991 O O . ARG B 1 141 ? 42.443 46.161 4.506 1.00 5.74 339 ARG B O 1
ATOM 2999 N N . VAL B 1 142 ? 43.906 47.528 3.446 1.00 4.02 340 VAL B N 1
ATOM 3000 C CA . VAL B 1 142 ? 42.903 48.331 2.755 1.00 4.01 340 VAL B CA 1
ATOM 3001 C C . VAL B 1 142 ? 42.807 47.708 1.356 1.00 3.71 340 VAL B C 1
ATOM 3002 O O . VAL B 1 142 ? 43.807 47.719 0.635 1.00 4.64 340 VAL B O 1
ATOM 3006 N N . GLN B 1 143 ? 41.656 47.244 0.965 1.00 3.45 341 GLN B N 1
ATOM 3007 C CA . GLN B 1 143 ? 41.551 46.440 -0.283 1.00 4.63 341 GLN B CA 1
ATOM 3008 C C . GLN B 1 143 ? 40.335 46.901 -1.082 1.00 4.08 341 GLN B C 1
ATOM 3009 O O . GLN B 1 143 ? 39.344 47.383 -0.520 1.00 4.24 341 GLN B O 1
ATOM 3015 N N . PHE B 1 144 ? 40.322 46.580 -2.373 1.00 5.59 342 PHE B N 1
ATOM 3016 C CA . PHE B 1 144 ? 39.091 46.573 -3.190 1.00 5.26 342 PHE B CA 1
ATOM 3017 C C . PHE B 1 144 ? 38.844 45.129 -3.627 1.00 5.92 342 PHE B C 1
ATOM 3018 O O . PHE B 1 144 ? 39.802 44.447 -4.010 1.00 5.20 342 PHE B O 1
ATOM 3026 N N . ILE B 1 145 ? 37.573 44.720 -3.517 1.00 5.86 343 ILE B N 1
ATOM 3027 C CA . ILE B 1 145 ? 37.191 43.369 -3.872 1.00 5.82 343 ILE B CA 1
ATOM 3028 C C . ILE B 1 145 ? 36.062 43.491 -4.879 1.00 7.00 343 ILE B C 1
ATOM 3029 O O . ILE B 1 145 ? 35.135 44.365 -4.734 1.00 7.57 343 ILE B O 1
ATOM 3034 N N . GLY B 1 146 ? 36.110 42.661 -5.891 1.00 7.03 344 GLY B N 1
ATOM 3035 C CA . GLY B 1 146 ? 35.128 42.682 -6.969 1.00 9.17 344 GLY B CA 1
ATOM 3036 C C . GLY B 1 146 ? 35.142 41.425 -7.783 1.00 8.45 344 GLY B C 1
ATOM 3037 O O . GLY B 1 146 ? 35.374 40.358 -7.229 1.00 8.54 344 GLY B O 1
ATOM 3038 N N . GLU B 1 147 ? 34.897 41.522 -9.079 1.00 9.26 345 GLU B N 1
ATOM 3039 C CA . GLU B 1 147 ? 34.799 40.331 -9.939 1.00 9.62 345 GLU B CA 1
ATOM 3040 C C . GLU B 1 147 ? 36.190 39.933 -10.408 1.00 9.03 345 GLU B C 1
ATOM 3041 O O . GLU B 1 147 ? 37.104 40.754 -10.491 1.00 7.60 345 GLU B O 1
ATOM 3047 N N . GLU B 1 148 ? 36.347 38.670 -10.766 1.00 10.06 346 GLU B N 1
ATOM 3048 C CA . GLU B 1 148 ? 37.602 38.253 -11.361 1.00 8.93 346 GLU B CA 1
ATOM 3049 C C . GLU B 1 148 ? 37.925 39.120 -12.577 1.00 7.05 346 GLU B C 1
ATOM 3050 O O . GLU B 1 148 ? 37.093 39.277 -13.516 1.00 9.00 346 GLU B O 1
ATOM 3056 N N . ASN B 1 149 ? 39.178 39.532 -12.669 1.00 7.68 347 ASN B N 1
ATOM 3057 C CA . ASN B 1 149 ? 39.639 40.311 -13.847 1.00 7.39 347 ASN B CA 1
ATOM 3058 C C . ASN B 1 149 ? 38.789 41.524 -14.104 1.00 7.64 347 ASN B C 1
ATOM 3059 O O . ASN B 1 149 ? 38.733 42.028 -15.261 1.00 9.21 347 ASN B O 1
ATOM 3064 N N . GLN B 1 150 ? 38.232 42.073 -13.026 1.00 7.54 348 GLN B N 1
ATOM 3065 C CA . GLN B 1 150 ? 37.422 43.272 -13.265 1.00 8.33 348 GLN B CA 1
ATOM 3066 C C . GLN B 1 150 ? 38.233 44.481 -13.776 1.00 8.44 348 GLN B C 1
ATOM 3067 O O . GLN B 1 150 ? 39.277 44.853 -13.182 1.00 7.07 348 GLN B O 1
ATOM 3073 N N . SER B 1 151 ? 37.713 45.165 -14.820 1.00 7.73 349 SER B N 1
ATOM 3074 C CA . SER B 1 151 ? 38.425 46.203 -15.479 1.00 7.62 349 SER B CA 1
ATOM 3075 C C . SER B 1 151 ? 37.780 47.585 -15.321 1.00 6.10 349 SER B C 1
ATOM 3076 O O . SER B 1 151 ? 38.370 48.559 -15.730 1.00 10.52 349 SER B O 1
ATOM 3079 N N . SER B 1 152 ? 36.552 47.672 -14.801 1.00 7.39 350 SER B N 1
ATOM 3080 C CA . SER B 1 152 ? 35.850 48.964 -14.678 1.00 7.66 350 SER B CA 1
ATOM 3081 C C . SER B 1 152 ? 34.758 48.739 -13.692 1.00 7.97 350 SER B C 1
ATOM 3082 O O . SER B 1 152 ? 34.349 47.631 -13.366 1.00 8.72 350 SER B O 1
ATOM 3085 N N . GLY B 1 153 ? 34.253 49.819 -13.147 1.00 6.72 351 GLY B N 1
ATOM 3086 C CA . GLY B 1 153 ? 32.992 49.805 -12.421 1.00 7.75 351 GLY B CA 1
ATOM 3087 C C . GLY B 1 153 ? 33.107 49.564 -10.932 1.00 8.65 351 GLY B C 1
ATOM 3088 O O . GLY B 1 153 ? 34.125 49.918 -10.289 1.00 7.22 351 GLY B O 1
ATOM 3089 N N . SER B 1 154 ? 31.976 49.129 -10.367 1.00 7.15 352 SER B N 1
ATOM 3090 C CA . SER B 1 154 ? 31.770 49.204 -8.921 1.00 7.56 352 SER B CA 1
ATOM 3091 C C . SER B 1 154 ? 32.491 48.054 -8.200 1.00 6.88 352 SER B C 1
ATOM 3092 O O . SER B 1 154 ? 32.511 46.920 -8.664 1.00 7.56 352 SER B O 1
ATOM 3095 N N . VAL B 1 155 ? 33.099 48.333 -7.061 1.00 5.30 353 VAL B N 1
ATOM 3096 C CA . VAL B 1 155 ? 33.740 47.376 -6.179 1.00 6.18 353 VAL B CA 1
ATOM 3097 C C . VAL B 1 155 ? 33.443 47.752 -4.732 1.00 6.38 353 VAL B C 1
ATOM 3098 O O . VAL B 1 155 ? 32.850 48.854 -4.420 1.00 7.37 353 VAL B O 1
ATOM 3102 N N . LYS B 1 156 ? 33.802 46.857 -3.823 1.00 6.15 354 LYS B N 1
ATOM 3103 C CA . LYS B 1 156 ? 33.681 47.188 -2.371 1.00 5.71 354 LYS B CA 1
ATOM 3104 C C . LYS B 1 156 ? 35.041 47.471 -1.794 1.00 5.18 354 LYS B C 1
ATOM 3105 O O . LYS B 1 156 ? 36.056 46.859 -2.158 1.00 6.17 354 LYS B O 1
ATOM 3111 N N . LEU B 1 157 ? 35.077 48.464 -0.889 1.00 5.33 355 LEU B N 1
ATOM 3112 C CA . LEU B 1 157 ? 36.205 48.595 0.040 1.00 4.46 355 LEU B CA 1
ATOM 3113 C C . LEU B 1 157 ? 36.120 47.440 1.074 1.00 4.73 355 LEU B C 1
ATOM 3114 O O . LEU B 1 157 ? 35.062 47.224 1.662 1.00 5.79 355 LEU B O 1
ATOM 3119 N N . LYS B 1 158 ? 37.235 46.760 1.259 1.00 5.56 356 LYS B N 1
ATOM 3120 C CA . LYS B 1 158 ? 37.293 45.647 2.263 1.00 5.22 356 LYS B CA 1
ATOM 3121 C C . LYS B 1 158 ? 38.424 45.912 3.204 1.00 4.92 356 LYS B C 1
ATOM 3122 O O . LYS B 1 158 ? 39.552 46.164 2.739 1.00 4.81 356 LYS B O 1
ATOM 3128 N N . ILE B 1 159 ? 38.132 45.884 4.519 1.00 4.73 357 ILE B N 1
ATOM 3129 C CA . ILE B 1 159 ? 39.124 46.191 5.562 1.00 4.66 357 ILE B CA 1
ATOM 3130 C C . ILE B 1 159 ? 39.392 44.815 6.246 1.00 5.89 357 ILE B C 1
ATOM 3131 O O . ILE B 1 159 ? 38.524 44.245 6.895 1.00 6.32 357 ILE B O 1
ATOM 3136 N N . SER B 1 160 ? 40.606 44.339 5.999 1.00 5.03 358 SER B N 1
ATOM 3137 C CA . SER B 1 160 ? 41.095 43.018 6.536 1.00 4.51 358 SER B CA 1
ATOM 3138 C C . SER B 1 160 ? 42.292 43.265 7.462 1.00 5.64 358 SER B C 1
ATOM 3139 O O . SER B 1 160 ? 42.593 44.426 7.759 1.00 5.21 358 SER B O 1
ATOM 3142 N N . GLY B 1 161 ? 42.957 42.198 7.872 1.00 6.70 359 GLY B N 1
ATOM 3143 C CA . GLY B 1 161 ? 44.061 42.277 8.808 1.00 6.61 359 GLY B CA 1
ATOM 3144 C C . GLY B 1 161 ? 43.575 42.175 10.220 1.00 7.24 359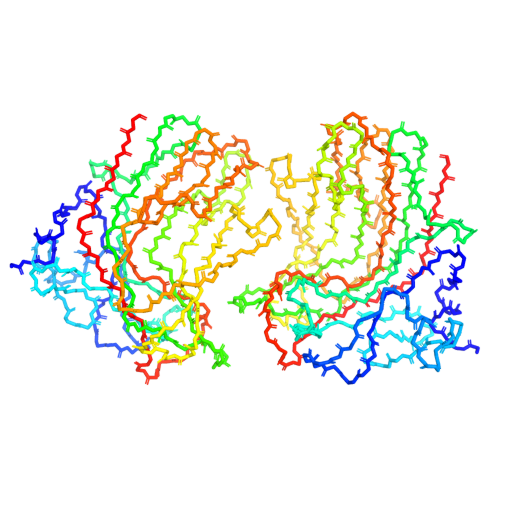 GLY B C 1
ATOM 3145 O O . GLY B 1 161 ? 42.365 42.031 10.443 1.00 7.55 359 GLY B O 1
ATOM 3146 N N . TYR B 1 162 ? 44.474 42.277 11.191 1.00 6.14 360 TYR B N 1
ATOM 3147 C CA . TYR B 1 162 ? 44.112 41.925 12.587 1.00 6.01 360 TYR B CA 1
ATOM 3148 C C . TYR B 1 162 ? 42.932 42.741 13.121 1.00 6.70 360 TYR B C 1
ATOM 3149 O O . TYR B 1 162 ? 42.015 42.165 13.742 1.00 8.35 360 TYR B O 1
ATOM 3158 N N . VAL B 1 163 ? 42.890 44.053 12.786 1.00 7.44 361 VAL B N 1
ATOM 3159 C CA . VAL B 1 163 ? 41.966 44.923 13.500 1.00 7.18 361 VAL B CA 1
ATOM 3160 C C . VAL B 1 163 ? 40.513 44.539 13.188 1.00 6.66 361 VAL B C 1
ATOM 3161 O O . VAL B 1 163 ? 39.629 44.802 14.004 1.00 6.03 361 VAL B O 1
ATOM 3165 N N . THR B 1 164 ? 40.257 43.893 12.065 1.00 5.99 362 THR B N 1
ATOM 3166 C CA . THR B 1 164 ? 38.926 43.402 11.776 1.00 6.48 362 THR B CA 1
ATOM 3167 C C . THR B 1 164 ? 38.860 41.891 11.903 1.00 7.00 362 THR B C 1
ATOM 3168 O O . THR B 1 164 ? 37.962 41.382 12.606 1.00 7.07 362 THR B O 1
ATOM 3172 N N . GLU B 1 165 ? 39.786 41.157 11.297 1.00 7.59 363 GLU B N 1
ATOM 3173 C CA . GLU B 1 165 ? 39.707 39.656 11.274 1.00 9.41 363 GLU B CA 1
ATOM 3174 C C . GLU B 1 165 ? 39.730 39.046 12.665 1.00 8.77 363 GLU B C 1
ATOM 3175 O O . GLU B 1 165 ? 39.018 38.075 12.953 1.00 13.37 363 GLU B O 1
ATOM 3181 N N . GLU B 1 166 ? 40.533 39.589 13.565 1.00 11.57 364 GLU B N 1
ATOM 3182 C CA . GLU B 1 166 ? 40.648 39.071 14.910 1.00 11.44 364 GLU B CA 1
ATOM 3183 C C . GLU B 1 166 ? 39.678 39.787 15.883 1.00 10.09 364 GLU B C 1
ATOM 3184 O O . GLU B 1 166 ? 39.683 39.578 17.082 1.00 13.97 364 GLU B O 1
ATOM 3190 N N . GLN B 1 167 ? 38.793 40.622 15.320 1.00 9.32 365 GLN B N 1
ATOM 3191 C CA . GLN B 1 167 ? 37.896 41.422 16.140 1.00 10.49 365 GLN B CA 1
ATOM 3192 C C . GLN B 1 167 ? 36.547 41.510 15.429 1.00 9.25 365 GLN B C 1
ATOM 3193 O O . GLN B 1 167 ? 35.996 42.573 15.130 1.00 12.06 365 GLN B O 1
ATOM 3199 N N . GLY B 1 168 ? 36.004 40.356 15.087 1.00 9.88 366 GLY B N 1
ATOM 3200 C CA . GLY B 1 168 ? 34.654 40.250 14.523 1.00 8.63 366 GLY B CA 1
ATOM 3201 C C . GLY B 1 168 ? 34.506 39.952 13.070 1.00 9.22 366 GLY B C 1
ATOM 3202 O O . GLY B 1 168 ? 33.422 39.735 12.591 1.00 11.60 366 GLY B O 1
ATOM 3203 N N . GLY B 1 169 ? 35.601 39.907 12.334 1.00 7.89 367 GLY B N 1
ATOM 3204 C CA . GLY B 1 169 ? 35.576 39.552 10.928 1.00 9.00 367 GLY B CA 1
ATOM 3205 C C . GLY B 1 169 ? 35.798 40.712 9.993 1.00 7.30 367 GLY B C 1
ATOM 3206 O O . GLY B 1 169 ? 35.638 41.909 10.435 1.00 7.57 367 GLY B O 1
ATOM 3207 N N . SER B 1 170 ? 36.304 40.435 8.814 1.00 7.39 368 SER B N 1
ATOM 3208 C CA A SER B 1 170 ? 36.557 41.515 7.868 0.50 7.20 368 SER B CA 1
ATOM 3209 C CA B SER B 1 170 ? 36.553 41.503 7.838 0.50 7.09 368 SER B CA 1
ATOM 3210 C C . SER B 1 170 ? 35.288 42.329 7.631 1.00 7.47 368 SER B C 1
ATOM 3211 O O . SER B 1 170 ? 34.175 41.826 7.788 1.00 8.86 368 SER B O 1
ATOM 3216 N N . GLN B 1 171 ? 35.455 43.598 7.265 1.00 6.65 369 GLN B N 1
ATOM 3217 C CA . GLN B 1 171 ? 34.316 44.518 7.030 1.00 7.09 369 GLN B CA 1
ATOM 3218 C C . GLN B 1 171 ? 34.395 45.027 5.600 1.00 6.16 369 GLN B C 1
ATOM 3219 O O . GLN B 1 171 ? 35.500 45.301 5.074 1.00 7.63 369 GLN B O 1
ATOM 3225 N N . THR B 1 172 ? 33.228 45.145 4.942 1.00 7.00 370 THR B N 1
ATOM 3226 C CA . THR B 1 172 ? 33.097 45.661 3.587 1.00 7.44 370 THR B CA 1
ATOM 3227 C C . THR B 1 172 ? 32.123 46.842 3.548 1.00 6.86 370 THR B C 1
ATOM 3228 O O . THR B 1 172 ? 31.149 46.972 4.321 1.00 8.28 370 THR B O 1
ATOM 3232 N N . PHE B 1 173 ? 32.410 47.668 2.545 1.00 6.00 371 PHE B N 1
ATOM 3233 C CA . PHE B 1 173 ? 31.693 48.945 2.360 1.00 6.17 371 PHE B CA 1
ATOM 3234 C C . PHE B 1 173 ? 31.390 49.132 0.895 1.00 5.64 371 PHE B C 1
ATOM 3235 O O . PHE B 1 173 ? 32.306 49.036 0.053 1.00 6.59 371 PHE B O 1
ATOM 3243 N N . SER B 1 174 ? 30.136 49.400 0.569 1.00 6.82 372 SER B N 1
ATOM 3244 C CA . SER B 1 174 ? 29.745 49.658 -0.833 1.00 7.72 372 SER B CA 1
ATOM 3245 C C . SER B 1 174 ? 30.077 51.047 -1.357 1.00 8.45 372 SER B C 1
ATOM 3246 O O . SER B 1 174 ? 30.277 51.959 -0.594 1.00 10.54 372 SER B O 1
ATOM 3249 N N . GLY B 1 175 ? 30.052 51.148 -2.657 1.00 8.39 373 GLY B N 1
ATOM 3250 C CA . GLY B 1 175 ?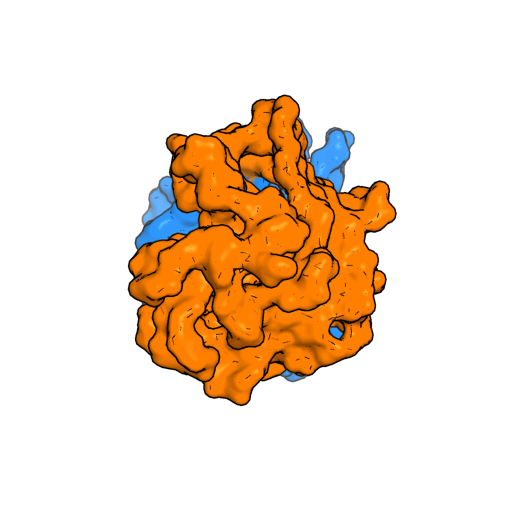 30.027 52.474 -3.308 1.00 9.28 373 GLY B CA 1
ATOM 3251 C C . GLY B 1 175 ? 31.345 53.004 -3.830 1.00 8.38 373 GLY B C 1
ATOM 3252 O O . GLY B 1 175 ? 31.502 54.194 -4.053 1.00 14.19 373 GLY B O 1
ATOM 3253 N N . TYR B 1 176 ? 32.313 52.110 -4.046 1.00 6.74 374 TYR B N 1
ATOM 3254 C CA . TYR B 1 176 ? 33.591 52.451 -4.543 1.00 5.12 374 TYR B CA 1
ATOM 3255 C C . TYR B 1 176 ? 33.682 52.044 -6.037 1.00 5.31 374 TYR B C 1
ATOM 3256 O O . TYR B 1 176 ? 32.874 51.244 -6.555 1.00 5.78 374 TYR B O 1
ATOM 3265 N N . SER B 1 177 ? 34.724 52.480 -6.689 1.00 5.94 375 SER B N 1
ATOM 3266 C CA . SER B 1 177 ? 34.869 52.117 -8.079 1.00 6.94 375 SER B CA 1
ATOM 3267 C C . SER B 1 177 ? 36.299 52.101 -8.567 1.00 5.21 375 SER B C 1
ATOM 3268 O O . SER B 1 177 ? 37.214 52.764 -8.000 1.00 4.91 375 SER B O 1
ATOM 3271 N N . LEU B 1 178 ? 36.532 51.308 -9.634 1.00 5.27 376 LEU B N 1
ATOM 3272 C CA . LEU B 1 178 ? 37.777 51.314 -10.328 1.00 6.25 376 LEU B CA 1
ATOM 3273 C C . LEU B 1 178 ? 37.962 52.609 -11.140 1.00 5.15 376 LEU B C 1
ATOM 3274 O O . LEU B 1 178 ? 36.992 53.226 -11.445 1.00 6.22 376 LEU B O 1
ATOM 3279 N N . ASP B 1 179 ? 39.216 52.933 -11.483 1.00 4.97 377 ASP B N 1
ATOM 3280 C CA . ASP B 1 179 ? 39.533 54.118 -12.302 1.00 5.08 377 ASP B CA 1
ATOM 3281 C C . ASP B 1 179 ? 38.984 55.388 -11.692 1.00 5.57 377 ASP B C 1
ATOM 3282 O O . ASP B 1 179 ? 38.628 56.316 -12.425 1.00 6.77 377 ASP B O 1
ATOM 3287 N N . THR B 1 180 ? 39.044 55.475 -10.364 1.00 5.39 378 THR B N 1
ATOM 3288 C CA . THR B 1 180 ? 38.475 56.612 -9.637 1.00 5.08 378 THR B CA 1
ATOM 3289 C C . THR B 1 180 ? 39.460 57.031 -8.565 1.00 5.45 378 THR B C 1
ATOM 3290 O O . THR B 1 180 ? 39.928 56.191 -7.808 1.00 5.31 378 THR B O 1
ATOM 3294 N N . THR B 1 181 ? 39.764 58.311 -8.475 1.00 6.12 379 THR B N 1
ATOM 3295 C CA . THR B 1 181 ? 40.758 58.817 -7.552 1.00 5.52 379 THR B CA 1
ATOM 3296 C C . THR B 1 181 ? 40.164 58.904 -6.194 1.00 4.77 379 THR B C 1
ATOM 3297 O O . THR B 1 181 ? 39.130 59.541 -5.979 1.00 7.37 379 THR B O 1
ATOM 3301 N N . TYR B 1 182 ? 40.945 58.359 -5.265 1.00 4.54 380 TYR B N 1
ATOM 3302 C CA . TYR B 1 182 ? 40.630 58.518 -3.815 1.00 4.30 380 TYR B CA 1
ATOM 3303 C C . TYR B 1 182 ? 41.868 59.110 -3.108 1.00 4.40 380 TYR B C 1
ATOM 3304 O O . TYR B 1 182 ? 42.995 58.575 -3.254 1.00 5.77 380 TYR B O 1
ATOM 3313 N N . ASN B 1 183 ? 41.632 60.175 -2.342 1.00 4.67 381 ASN B N 1
ATOM 3314 C CA . ASN B 1 183 ? 42.666 60.679 -1.404 1.00 4.51 381 ASN B CA 1
ATOM 3315 C C . ASN B 1 183 ? 42.539 59.930 -0.094 1.00 3.88 381 ASN B C 1
ATOM 3316 O O . ASN B 1 183 ? 41.532 60.090 0.638 1.00 4.81 381 ASN B O 1
ATOM 3321 N N . CYS B 1 184 ? 43.461 59.004 0.175 1.00 4.02 382 CYS B N 1
ATOM 3322 C CA . CYS B 1 184 ? 43.365 58.081 1.320 1.00 4.07 382 CYS B CA 1
ATOM 3323 C C . CYS B 1 184 ? 44.228 58.631 2.462 1.00 3.77 382 CYS B C 1
ATOM 3324 O O . CYS B 1 184 ? 45.322 59.171 2.229 1.00 4.22 382 CYS B O 1
ATOM 3327 N N . LYS B 1 185 ? 43.733 58.506 3.708 1.00 3.97 383 LYS B N 1
ATOM 3328 C CA . LYS B 1 185 ? 44.529 58.856 4.924 1.00 4.15 383 LYS B CA 1
ATOM 3329 C C . LYS B 1 185 ? 44.317 57.703 5.916 1.00 4.76 383 LYS B C 1
ATOM 3330 O O . LYS B 1 185 ? 43.202 57.484 6.411 1.00 5.04 383 LYS B O 1
ATOM 3336 N N . LEU B 1 186 ? 45.421 57.019 6.199 1.00 3.96 384 LEU B N 1
ATOM 3337 C CA . LEU B 1 186 ? 45.394 55.860 7.146 1.00 4.57 384 LEU B CA 1
ATOM 3338 C C . LEU B 1 186 ? 46.112 56.270 8.342 1.00 4.22 384 LEU B C 1
ATOM 3339 O O . LEU B 1 186 ? 47.285 56.667 8.271 1.00 6.52 384 LEU B O 1
ATOM 3344 N N . VAL B 1 187 ? 45.455 56.215 9.481 1.00 4.46 385 VAL B N 1
ATOM 3345 C CA . VAL B 1 187 ? 45.998 56.815 10.757 1.00 4.25 385 VAL B CA 1
ATOM 3346 C C . VAL B 1 187 ? 46.039 55.654 11.752 1.00 4.75 385 VAL B C 1
ATOM 3347 O O . VAL B 1 187 ? 45.011 54.916 11.885 1.00 6.93 385 VAL B O 1
ATOM 3351 N N . TYR B 1 188 ? 47.099 55.599 12.560 1.00 4.05 386 TYR B N 1
ATOM 3352 C CA . TYR B 1 188 ? 47.132 54.744 13.739 1.00 4.83 386 TYR B CA 1
ATOM 3353 C C . TYR B 1 188 ? 47.541 55.706 14.885 1.00 4.84 386 TYR B C 1
ATOM 3354 O O . TYR B 1 188 ? 48.665 56.246 14.851 1.00 5.44 386 TYR B O 1
ATOM 3363 N N . SER B 1 189 ? 46.594 55.915 15.847 1.00 4.22 387 SER B N 1
ATOM 3364 C CA . SER B 1 189 ? 46.775 56.873 16.945 1.00 4.87 387 SER B CA 1
ATOM 3365 C C . SER B 1 189 ? 45.863 56.551 18.045 1.00 5.55 387 SER B C 1
ATOM 3366 O O . SER B 1 189 ? 44.720 56.146 17.818 1.00 4.93 387 SER B O 1
ATOM 3369 N N . GLY B 1 190 ? 46.416 56.581 19.238 1.00 5.76 388 GLY B N 1
ATOM 3370 C CA . GLY B 1 190 ? 45.584 56.246 20.433 1.00 6.95 388 GLY B CA 1
ATOM 3371 C C . GLY B 1 190 ? 45.081 54.785 20.525 1.00 6.63 388 GLY B C 1
ATOM 3372 O O . GLY B 1 190 ? 44.110 54.467 21.232 1.00 7.79 388 GLY B O 1
ATOM 3373 N N . GLY B 1 191 ? 45.765 53.966 19.729 1.00 6.22 389 GLY B N 1
ATOM 3374 C CA . GLY B 1 191 ? 45.458 52.601 19.573 1.00 6.64 389 GLY B CA 1
ATOM 3375 C C . GLY B 1 191 ? 44.338 52.340 18.556 1.00 5.32 389 GLY B C 1
ATOM 3376 O O . GLY B 1 191 ? 43.952 51.215 18.388 1.00 7.38 389 GLY B O 1
ATOM 3377 N N . TYR B 1 192 ? 43.832 53.355 17.858 1.00 5.17 390 TYR B N 1
ATOM 3378 C CA . TYR B 1 192 ? 42.763 53.177 16.851 1.00 5.33 390 TYR B CA 1
ATOM 3379 C C . TYR B 1 192 ? 43.412 53.147 15.495 1.00 5.59 390 TYR B C 1
ATOM 3380 O O . TYR B 1 192 ? 44.279 53.964 15.206 1.00 6.61 390 TYR B O 1
ATOM 3389 N N . VAL B 1 193 ? 42.936 52.227 14.626 1.00 4.97 391 VAL B N 1
ATOM 3390 C CA . VAL B 1 193 ? 43.314 52.202 13.160 1.00 5.09 391 VAL B CA 1
ATOM 3391 C C . VAL B 1 193 ? 42.143 52.794 12.404 1.00 4.51 391 VAL B C 1
ATOM 3392 O O . VAL B 1 193 ? 40.949 52.465 12.700 1.00 4.69 391 VAL B O 1
ATOM 3396 N N . GLU B 1 194 ? 42.468 53.752 11.537 1.00 5.01 392 GLU B N 1
ATOM 3397 C CA . GLU B 1 194 ? 41.403 54.504 10.852 1.00 5.28 392 GLU B CA 1
ATOM 3398 C C . GLU B 1 194 ? 41.766 54.842 9.435 1.00 4.06 392 GLU B C 1
ATOM 3399 O O . GLU B 1 194 ? 42.898 55.164 9.148 1.00 5.38 392 GLU B O 1
ATOM 3405 N N . LEU B 1 195 ? 40.774 54.649 8.565 1.00 3.99 393 LEU B N 1
ATOM 3406 C CA . LEU B 1 195 ? 40.899 55.084 7.152 1.00 3.78 393 LEU B CA 1
ATOM 3407 C C . LEU B 1 195 ? 39.905 56.189 6.869 1.00 3.96 393 LEU B C 1
ATOM 3408 O O . LEU B 1 195 ? 38.724 56.062 7.104 1.00 4.78 393 LEU B O 1
ATOM 3413 N N . PHE B 1 196 ? 40.433 57.270 6.299 1.00 3.90 394 PHE B N 1
ATOM 3414 C CA . PHE B 1 196 ? 39.657 58.350 5.648 1.00 4.79 394 PHE B CA 1
ATOM 3415 C C . PHE B 1 196 ? 39.787 58.190 4.134 1.00 4.18 394 PHE B C 1
ATOM 3416 O O . PHE B 1 196 ? 40.916 57.892 3.599 1.00 4.42 394 PHE B O 1
ATOM 3424 N N . MET B 1 197 ? 38.692 58.472 3.402 1.00 5.96 395 MET B N 1
ATOM 3425 C CA . MET B 1 197 ? 38.696 58.405 1.953 1.00 6.47 395 MET B CA 1
ATOM 3426 C C . MET B 1 197 ? 38.021 59.683 1.515 1.00 6.82 395 MET B C 1
ATOM 3427 O O . MET B 1 197 ? 36.855 59.941 1.886 1.00 6.51 395 MET B O 1
ATOM 3432 N N . ASN B 1 198 ? 38.766 60.508 0.778 1.00 6.10 396 ASN B N 1
ATOM 3433 C CA . ASN B 1 198 ? 38.202 61.814 0.307 1.00 6.31 396 ASN B CA 1
ATOM 3434 C C . ASN B 1 198 ? 37.629 62.635 1.435 1.00 8.24 396 ASN B C 1
ATOM 3435 O O . ASN B 1 198 ? 36.627 63.298 1.287 1.00 11.57 396 ASN B O 1
ATOM 3440 N N . GLY B 1 199 ? 38.351 62.524 2.557 1.00 6.87 397 GLY B N 1
ATOM 3441 C CA . GLY B 1 199 ? 38.053 63.323 3.756 1.00 7.67 397 GLY B CA 1
ATOM 3442 C C . GLY B 1 199 ? 37.012 62.787 4.744 1.00 8.77 397 GLY B C 1
ATOM 3443 O O . GLY B 1 199 ? 36.767 63.394 5.771 1.00 10.84 397 GLY B O 1
ATOM 3444 N N . SER B 1 200 ? 36.412 61.655 4.399 1.00 7.87 398 SER B N 1
ATOM 3445 C CA . SER B 1 200 ? 35.396 61.048 5.257 1.00 7.08 398 SER B CA 1
ATOM 3446 C C . SER B 1 200 ? 36.025 59.871 6.011 1.00 5.93 398 SER B C 1
ATOM 3447 O O . SER B 1 200 ? 36.698 59.082 5.394 1.00 4.99 398 SER B O 1
ATOM 3450 N N . SER B 1 201 ? 35.806 59.787 7.306 1.00 5.55 399 SER B N 1
ATOM 3451 C CA . SER B 1 201 ? 36.183 58.564 8.039 1.00 5.05 399 SER B CA 1
ATOM 3452 C C . SER B 1 201 ? 35.273 57.416 7.597 1.00 5.21 399 SER B C 1
ATOM 3453 O O . SER B 1 201 ? 34.074 57.413 7.912 1.00 6.58 399 SER B O 1
ATOM 3456 N N . VAL B 1 202 ? 35.891 56.417 6.965 1.00 5.33 400 VAL B N 1
ATOM 3457 C CA . VAL B 1 202 ? 35.044 55.305 6.501 1.00 5.28 400 VAL B CA 1
ATOM 3458 C C . VAL B 1 202 ? 35.212 54.023 7.306 1.00 4.68 400 VAL B C 1
ATOM 3459 O O . VAL B 1 202 ? 34.343 53.108 7.235 1.00 5.26 400 VAL B O 1
ATOM 3463 N N . PHE B 1 203 ? 36.233 54.020 8.162 1.00 4.40 401 PHE B N 1
ATOM 3464 C CA . PHE B 1 203 ? 36.520 52.843 9.000 1.00 4.63 401 PHE B CA 1
ATOM 3465 C C . PHE B 1 203 ? 37.324 53.377 10.188 1.00 4.44 401 PHE B C 1
ATOM 3466 O O . PHE B 1 203 ? 38.380 53.976 9.995 1.00 4.66 401 PHE B O 1
ATOM 3474 N N . ARG B 1 204 ? 36.959 52.981 11.394 1.00 4.52 402 ARG B N 1
ATOM 3475 C CA . ARG B 1 204 ? 37.786 53.359 12.586 1.00 5.50 402 ARG B CA 1
ATOM 3476 C C . ARG B 1 204 ? 37.540 52.297 13.622 1.00 5.96 402 ARG B C 1
ATOM 3477 O O . ARG B 1 204 ? 36.353 52.051 13.959 1.00 6.60 402 ARG B O 1
ATOM 3485 N N . LYS B 1 205 ? 38.596 51.711 14.193 1.00 5.94 403 LYS B N 1
ATOM 3486 C CA . LYS B 1 205 ? 38.369 50.619 15.181 1.00 5.84 403 LYS B CA 1
ATOM 3487 C C . LYS B 1 205 ? 39.600 50.536 16.095 1.00 5.67 403 LYS B C 1
ATOM 3488 O O . LYS B 1 205 ? 40.763 50.626 15.598 1.00 6.18 403 LYS B O 1
ATOM 3494 N N . LYS B 1 206 ? 39.387 50.295 17.383 1.00 6.85 404 LYS B N 1
ATOM 3495 C CA . LYS B 1 206 ? 40.504 50.199 18.317 1.00 7.07 404 LYS B CA 1
ATOM 3496 C C . LYS B 1 206 ? 41.130 48.764 18.256 1.00 6.62 404 LYS B C 1
ATOM 3497 O O . LYS B 1 206 ? 40.434 47.740 18.128 1.00 7.70 404 LYS B O 1
ATOM 3503 N N . MET B 1 207 ? 42.469 48.718 18.310 1.00 7.51 405 MET B N 1
ATOM 3504 C CA . MET B 1 207 ? 43.196 47.497 18.581 1.00 6.65 405 MET B CA 1
ATOM 3505 C C . MET B 1 207 ? 43.135 47.181 20.052 1.00 8.62 405 MET B C 1
ATOM 3506 O O . MET B 1 207 ? 43.707 47.908 20.885 1.00 11.90 405 MET B O 1
ATOM 3511 N N . GLU B 1 208 ? 42.587 46.000 20.358 1.00 9.77 406 GLU B N 1
ATOM 3512 C CA . GLU B 1 208 ? 42.496 45.525 21.720 1.00 10.81 406 GLU B CA 1
ATOM 3513 C C . GLU B 1 208 ? 43.604 44.525 22.007 1.00 10.17 406 GLU B C 1
ATOM 3514 O O . GLU B 1 208 ? 43.344 43.374 22.312 1.00 15.81 406 GLU B O 1
ATOM 3520 N N . VAL B 1 209 ? 44.808 44.996 21.879 1.00 10.84 407 VAL B N 1
ATOM 3521 C CA . VAL B 1 209 ? 46.082 44.310 22.105 1.00 9.98 407 VAL B CA 1
ATOM 3522 C C . VAL B 1 209 ? 46.890 45.315 22.932 1.00 9.98 407 VAL B C 1
ATOM 3523 O O . VAL B 1 209 ? 46.907 46.566 22.647 1.00 10.63 407 VAL B O 1
ATOM 3527 N N . ASP B 1 210 ? 47.613 44.783 23.940 1.00 10.68 408 ASP B N 1
ATOM 3528 C CA . ASP B 1 210 ? 48.342 45.709 24.860 1.00 12.98 408 ASP B CA 1
ATOM 3529 C C . ASP B 1 210 ? 49.563 46.385 24.212 1.00 11.90 408 ASP B C 1
ATOM 3530 O O . ASP B 1 210 ? 49.774 47.589 24.335 1.00 13.84 408 ASP B O 1
ATOM 3535 N N . ASP B 1 211 ? 50.402 45.576 23.566 1.00 9.82 409 ASP B N 1
ATOM 3536 C CA . ASP B 1 211 ? 51.664 46.120 23.014 1.00 9.95 409 ASP B CA 1
ATOM 3537 C C . ASP B 1 211 ? 51.451 46.381 21.529 1.00 7.91 409 ASP B C 1
ATOM 3538 O O . ASP B 1 211 ? 51.371 45.491 20.688 1.00 9.17 409 ASP B O 1
ATOM 3543 N N . LEU B 1 212 ? 51.263 47.657 21.206 1.00 8.29 410 LEU B N 1
ATOM 3544 C CA . LEU B 1 212 ? 51.029 48.069 19.835 1.00 8.18 410 LEU B CA 1
ATOM 3545 C C . LEU B 1 212 ? 52.334 48.593 19.192 1.00 9.35 410 LEU B C 1
ATOM 3546 O O . LEU B 1 212 ? 52.269 49.469 18.316 1.00 7.10 410 LEU B O 1
ATOM 3551 N N . SER B 1 213 ? 53.522 48.105 19.614 1.00 7.51 411 SER B N 1
ATOM 3552 C CA . SER B 1 213 ? 54.750 48.483 18.955 1.00 6.72 411 SER B CA 1
ATOM 3553 C C . SER B 1 213 ? 55.035 47.736 17.695 1.00 7.44 411 SER B C 1
ATOM 3554 O O . SER B 1 213 ? 54.274 46.827 17.298 1.00 8.57 411 SER B O 1
ATOM 3557 N N . GLU B 1 214 ? 56.093 48.235 17.005 1.00 7.87 412 GLU B N 1
ATOM 3558 C CA . GLU B 1 214 ? 56.720 47.563 15.853 1.00 7.83 412 GLU B CA 1
ATOM 3559 C C . GLU B 1 214 ? 55.817 47.534 14.576 1.00 7.11 412 GLU B C 1
ATOM 3560 O O . GLU B 1 214 ? 55.810 46.563 13.803 1.00 8.46 412 GLU B O 1
ATOM 3566 N N . ASN B 1 215 ? 55.155 48.647 14.311 1.00 5.49 413 ASN B N 1
ATOM 3567 C CA . ASN B 1 215 ? 54.376 48.826 13.075 1.00 5.37 413 ASN B CA 1
ATOM 3568 C C . ASN B 1 215 ? 55.166 49.546 12.014 1.00 5.32 413 ASN B C 1
ATOM 3569 O O . ASN B 1 215 ? 56.072 50.373 12.290 1.00 6.10 413 ASN B O 1
ATOM 3574 N N . TYR B 1 216 ? 54.702 49.326 10.792 1.00 5.83 414 TYR B N 1
ATOM 3575 C CA . TYR B 1 216 ? 55.169 50.163 9.683 1.00 5.07 414 TYR B CA 1
ATOM 3576 C C . TYR B 1 216 ? 54.115 50.159 8.562 1.00 4.33 414 TYR B C 1
ATOM 3577 O O . TYR B 1 216 ? 53.258 49.282 8.458 1.00 5.12 414 TYR B O 1
ATOM 3586 N N . PHE B 1 217 ? 54.134 51.220 7.768 1.00 4.29 415 PHE B N 1
ATOM 3587 C CA . PHE B 1 217 ? 53.263 51.283 6.648 1.00 3.87 415 PHE B CA 1
ATOM 3588 C C . PHE B 1 217 ? 53.815 50.560 5.376 1.00 3.65 415 PHE B C 1
ATOM 3589 O O . PHE B 1 217 ? 55.040 50.450 5.184 1.00 4.83 415 PHE B O 1
ATOM 3597 N N . LYS B 1 218 ? 52.891 50.074 4.542 1.00 4.35 416 LYS B N 1
ATOM 3598 C CA . LYS B 1 218 ? 53.253 49.612 3.158 1.00 4.01 416 LYS B CA 1
ATOM 3599 C C . LYS B 1 218 ? 52.229 50.110 2.217 1.00 3.70 416 LYS B C 1
ATOM 3600 O O . LYS B 1 218 ? 51.040 50.331 2.631 1.00 4.51 416 LYS B O 1
ATOM 3606 N N . VAL B 1 219 ? 52.605 50.333 0.986 1.00 3.78 417 VAL B N 1
ATOM 3607 C CA . VAL B 1 219 ? 51.656 50.851 0.020 1.00 3.54 417 VAL B CA 1
ATOM 3608 C C . VAL B 1 219 ? 52.074 50.432 -1.377 1.00 3.72 417 VAL B C 1
ATOM 3609 O O . VAL B 1 219 ? 53.265 50.382 -1.677 1.00 4.26 417 VAL B O 1
ATOM 3613 N N . GLY B 1 220 ? 51.106 50.123 -2.239 1.00 3.85 418 GLY B N 1
ATOM 3614 C CA . GLY B 1 220 ? 51.457 49.544 -3.558 1.00 4.70 418 GLY B CA 1
ATOM 3615 C C . GLY B 1 220 ? 50.326 48.611 -3.996 1.00 3.89 418 GLY B C 1
ATOM 3616 O O . GLY B 1 220 ? 49.124 48.932 -3.825 1.00 4.06 418 GLY B O 1
ATOM 3617 N N . ASN B 1 221 ? 50.758 47.415 -4.409 1.00 4.51 419 ASN B N 1
ATOM 3618 C CA . ASN B 1 221 ? 49.840 46.434 -4.892 1.00 4.83 419 ASN B CA 1
ATOM 3619 C C . ASN B 1 221 ? 50.212 45.037 -4.389 1.00 5.02 419 ASN B C 1
ATOM 3620 O O . ASN B 1 221 ? 51.136 44.376 -4.872 1.00 5.66 419 ASN B O 1
ATOM 3625 N N . TYR B 1 222 ? 49.459 44.623 -3.387 1.00 5.39 420 TYR B N 1
ATOM 3626 C CA . TYR B 1 222 ? 49.596 43.294 -2.756 1.00 4.87 420 TYR B CA 1
ATOM 3627 C C . TYR B 1 222 ? 48.395 42.512 -3.154 1.00 5.60 420 TYR B C 1
ATOM 3628 O O . TYR B 1 222 ? 47.298 42.727 -2.670 1.00 5.17 420 TYR B O 1
ATOM 3637 N N . LEU B 1 223 ? 48.596 41.528 -4.051 1.00 6.41 421 LEU B N 1
ATOM 3638 C CA . LEU B 1 223 ? 47.419 40.722 -4.502 1.00 6.58 421 LEU B CA 1
ATOM 3639 C C . LEU B 1 223 ? 46.859 39.943 -3.334 1.00 6.30 421 LEU B C 1
ATOM 3640 O O . LEU B 1 223 ? 47.651 39.537 -2.439 1.00 7.93 421 LEU B O 1
ATOM 3645 N N . GLN B 1 224 ? 45.546 39.647 -3.348 1.00 7.05 422 GLN B N 1
ATOM 3646 C CA . GLN B 1 224 ? 44.962 38.787 -2.333 1.00 6.92 422 GLN B CA 1
ATOM 3647 C C . GLN B 1 224 ? 44.227 37.595 -2.982 1.00 9.34 422 GLN B C 1
ATOM 3648 O O . GLN B 1 224 ? 43.853 37.660 -4.156 1.00 8.45 422 GLN B O 1
ATOM 3654 N N . SER B 1 225 ? 44.044 36.533 -2.215 1.00 9.04 423 SER B N 1
ATOM 3655 C CA . SER B 1 225 ? 43.246 35.393 -2.646 1.00 9.96 423 SER B CA 1
ATOM 3656 C C . SER B 1 225 ? 43.774 34.684 -3.842 1.00 9.61 423 SER B C 1
ATOM 3657 O O . SER B 1 225 ? 43.007 34.075 -4.627 1.00 10.84 423 SER B O 1
ATOM 3660 N N . VAL B 1 226 ? 45.073 34.743 -4.002 1.00 9.20 424 VAL B N 1
ATOM 3661 C CA . VAL B 1 226 ? 45.761 34.104 -5.154 1.00 8.64 424 VAL B CA 1
ATOM 3662 C C . VAL B 1 226 ? 46.864 33.162 -4.694 1.00 9.36 424 VAL B C 1
ATOM 3663 O O . VAL B 1 226 ? 47.786 32.854 -5.453 1.00 11.07 424 VAL B O 1
ATOM 3667 N N . LYS B 1 227 ? 46.809 32.744 -3.437 1.00 11.30 425 LYS B N 1
ATOM 3668 C CA . LYS B 1 227 ? 47.734 31.739 -2.954 1.00 14.50 425 LYS B CA 1
ATOM 3669 C C . LYS B 1 227 ? 47.677 30.467 -3.780 1.00 14.09 425 LYS B C 1
ATOM 3670 O O . LYS B 1 227 ? 46.593 29.885 -4.052 1.00 15.31 425 LYS B O 1
ATOM 3676 N N . GLY B 1 228 ? 48.841 30.064 -4.270 1.00 15.15 426 GLY B N 1
ATOM 3677 C CA . GLY B 1 228 ? 48.970 28.875 -5.081 1.00 16.80 426 GLY B CA 1
ATOM 3678 C C . GLY B 1 228 ? 48.308 28.976 -6.438 1.00 16.31 426 GLY B C 1
ATOM 3679 O O . GLY B 1 228 ? 48.116 28.005 -7.125 1.00 19.24 426 GLY B O 1
ATOM 3680 N N . ALA B 1 229 ? 47.996 30.183 -6.875 1.00 16.19 427 ALA B N 1
ATOM 3681 C CA . ALA B 1 229 ? 47.365 30.290 -8.192 1.00 13.24 427 ALA B CA 1
ATOM 3682 C C . ALA B 1 229 ? 48.372 30.114 -9.331 1.00 13.10 427 ALA B C 1
ATOM 3683 O O . ALA B 1 229 ? 49.570 30.413 -9.211 1.00 15.16 427 ALA B O 1
ATOM 3685 N N . SER B 1 230 ? 47.862 29.683 -10.471 1.00 12.52 428 SER B N 1
ATOM 3686 C CA . SER B 1 230 ? 48.676 29.624 -11.697 1.00 14.47 428 SER B CA 1
ATOM 3687 C C . SER B 1 230 ? 48.729 30.965 -12.394 1.00 12.00 428 SER B C 1
ATOM 3688 O O . SER B 1 230 ? 47.839 31.813 -12.239 1.00 13.59 428 SER B O 1
ATOM 3691 N N . TYR B 1 231 ? 49.819 31.178 -13.127 1.00 11.37 429 TYR B N 1
ATOM 3692 C CA . TYR B 1 231 ? 50.003 32.365 -13.910 1.00 12.51 429 TYR B CA 1
ATOM 3693 C C . TYR B 1 231 ? 49.253 32.219 -15.239 1.00 13.10 429 TYR B C 1
ATOM 3694 O O . TYR B 1 231 ? 49.426 31.246 -16.001 1.00 13.40 429 TYR B O 1
ATOM 3703 N N . THR B 1 232 ? 48.357 33.171 -15.489 1.00 10.16 430 THR B N 1
ATOM 3704 C CA A THR B 1 232 ? 47.473 33.159 -16.669 0.50 12.09 430 THR B CA 1
ATOM 3705 C CA B THR B 1 232 ? 47.507 33.156 -16.666 0.50 11.41 430 THR B CA 1
ATOM 3706 C C . THR B 1 232 ? 47.597 34.473 -17.459 1.00 11.97 430 THR B C 1
ATOM 3707 O O . THR B 1 232 ? 47.008 34.520 -18.536 1.00 14.15 430 THR B O 1
ATOM 3714 N N . GLY B 1 233 ? 48.304 35.520 -16.927 1.00 9.16 431 GLY B N 1
ATOM 3715 C CA . GLY B 1 233 ? 48.293 36.871 -17.513 1.00 9.36 431 GLY B CA 1
ATOM 3716 C C . GLY B 1 233 ? 47.352 37.728 -16.682 1.00 9.02 431 GLY B C 1
ATOM 3717 O O . GLY B 1 233 ? 47.409 38.877 -16.757 1.00 9.26 431 GLY B O 1
ATOM 3718 N N . SER B 1 234 ? 46.463 37.137 -15.868 1.00 8.66 432 SER B N 1
ATOM 3719 C CA . SER B 1 234 ? 45.637 37.907 -14.961 1.00 7.69 432 SER B CA 1
ATOM 3720 C C . SER B 1 234 ? 46.462 38.777 -14.001 1.00 8.24 432 SER B C 1
ATOM 3721 O O . SER B 1 234 ? 47.460 38.342 -13.494 1.00 8.29 432 SER B O 1
ATOM 3724 N N . TYR B 1 235 ? 46.041 40.016 -13.773 1.00 5.51 433 TYR B N 1
ATOM 3725 C CA . TYR B 1 235 ? 46.873 40.954 -13.006 1.00 6.00 433 TYR B CA 1
ATOM 3726 C C . TYR B 1 235 ? 45.978 41.934 -12.256 1.00 5.32 433 TYR B C 1
ATOM 3727 O O . TYR B 1 235 ? 44.816 42.074 -12.577 1.00 6.18 433 TYR B O 1
ATOM 3736 N N . GLY B 1 236 ? 46.590 42.596 -11.301 1.00 5.41 434 GLY B N 1
ATOM 3737 C CA . GLY B 1 236 ? 45.981 43.810 -10.708 1.00 5.29 434 GLY B CA 1
ATOM 3738 C C . GLY B 1 236 ? 46.903 44.981 -10.961 1.00 4.45 434 GLY B C 1
ATOM 3739 O O . GLY B 1 236 ? 48.110 44.844 -11.204 1.00 4.44 434 GLY B O 1
ATOM 3740 N N . LEU B 1 237 ? 46.277 46.177 -11.018 1.00 4.54 435 LEU B N 1
ATOM 3741 C CA . LEU B 1 237 ? 47.027 47.387 -11.303 1.00 4.47 435 LEU B CA 1
ATOM 3742 C C . LEU B 1 237 ? 46.557 48.492 -10.344 1.00 4.46 435 LEU B C 1
ATOM 3743 O O . LEU B 1 237 ? 45.368 48.744 -10.298 1.00 5.61 435 LEU B O 1
ATOM 3748 N N . VAL B 1 238 ? 47.515 49.087 -9.605 1.00 4.81 436 VAL B N 1
ATOM 3749 C CA . VAL B 1 238 ? 47.267 50.160 -8.651 1.00 4.42 436 VAL B CA 1
ATOM 3750 C C . VAL B 1 238 ? 48.190 51.300 -9.097 1.00 4.39 436 VAL B C 1
ATOM 3751 O O . VAL B 1 238 ? 49.333 51.107 -9.548 1.00 4.45 436 VAL B O 1
ATOM 3755 N N . ARG B 1 239 ? 47.695 52.525 -9.003 1.00 4.09 437 ARG B N 1
ATOM 3756 C CA . ARG B 1 239 ? 48.578 53.658 -9.299 1.00 4.58 437 ARG B CA 1
ATOM 3757 C C . ARG B 1 239 ? 48.417 54.692 -8.165 1.00 3.90 437 ARG B C 1
ATOM 3758 O O . ARG B 1 239 ? 47.311 54.887 -7.641 1.00 4.44 437 ARG B O 1
ATOM 3766 N N . ILE B 1 240 ? 49.548 55.321 -7.828 1.00 4.45 438 ILE B N 1
ATOM 3767 C CA . ILE B 1 240 ? 49.625 56.162 -6.652 1.00 4.99 438 ILE B CA 1
ATOM 3768 C C . ILE B 1 240 ? 50.314 57.478 -6.997 1.00 4.04 438 ILE B C 1
ATOM 3769 O O . ILE B 1 240 ? 51.280 57.500 -7.786 1.00 4.83 438 ILE B O 1
ATOM 3774 N N . LYS B 1 241 ? 49.895 58.549 -6.301 1.00 4.51 439 LYS B N 1
ATOM 3775 C CA . LYS B 1 241 ? 50.663 59.806 -6.328 1.00 4.59 439 LYS B CA 1
ATOM 3776 C C . LYS B 1 241 ? 50.459 60.472 -4.976 1.00 4.32 439 LYS B C 1
ATOM 3777 O O . LYS B 1 241 ? 49.632 60.014 -4.139 1.00 4.22 439 LYS B O 1
ATOM 3783 N N . ASN B 1 242 ? 51.106 61.637 -4.767 1.00 4.68 440 ASN B N 1
ATOM 3784 C CA . ASN B 1 242 ? 50.904 62.432 -3.583 1.00 4.79 440 ASN B CA 1
ATOM 3785 C C . ASN B 1 242 ? 51.035 61.569 -2.292 1.00 3.96 440 ASN B C 1
ATOM 3786 O O . ASN B 1 242 ? 50.167 61.609 -1.394 1.00 5.44 440 ASN B O 1
ATOM 3791 N N . LEU B 1 243 ? 52.109 60.804 -2.199 1.00 3.06 441 LEU B N 1
ATOM 3792 C CA . LEU B 1 243 ? 52.405 59.892 -1.057 1.00 3.81 441 LEU B CA 1
ATOM 3793 C C . LEU B 1 243 ? 53.217 60.639 -0.001 1.00 3.73 441 LEU B C 1
ATOM 3794 O O . LEU B 1 243 ? 54.236 61.263 -0.274 1.00 4.91 441 LEU B O 1
ATOM 3799 N N . SER B 1 244 ? 52.785 60.555 1.236 1.00 3.91 442 SER B N 1
ATOM 3800 C CA . SER B 1 244 ? 53.609 60.973 2.371 1.00 4.48 442 SER B CA 1
ATOM 3801 C C . SER B 1 244 ? 53.273 60.176 3.602 1.00 3.96 442 SER B C 1
ATOM 3802 O O . SER B 1 244 ? 52.156 59.716 3.766 1.00 7.66 442 SER B O 1
ATOM 3805 N N . VAL B 1 245 ? 54.248 60.027 4.474 1.00 4.70 443 VAL B N 1
ATOM 3806 C CA . VAL B 1 245 ? 54.033 59.520 5.819 1.00 4.20 443 VAL B CA 1
ATOM 3807 C C . VAL B 1 245 ? 54.462 60.618 6.798 1.00 5.12 443 VAL B C 1
ATOM 3808 O O . VAL B 1 245 ? 55.451 61.303 6.582 1.00 7.81 443 VAL B O 1
ATOM 3812 N N . THR B 1 246 ? 53.620 60.752 7.844 1.00 5.53 444 THR B N 1
ATOM 3813 C CA . THR B 1 246 ? 53.859 61.774 8.879 1.00 4.54 444 THR B CA 1
ATOM 3814 C C . THR B 1 246 ? 53.769 61.064 10.246 1.00 4.78 444 THR B C 1
ATOM 3815 O O . THR B 1 246 ? 52.913 60.236 10.497 1.00 4.82 444 THR B O 1
ATOM 3819 N N . HIS B 1 247 ? 54.707 61.397 11.100 1.00 4.27 445 HIS B N 1
ATOM 3820 C CA . HIS B 1 247 ? 54.748 60.913 12.477 1.00 3.98 445 HIS B CA 1
ATOM 3821 C C . HIS B 1 247 ? 54.876 62.106 13.392 1.00 4.67 445 HIS B C 1
ATOM 3822 O O . HIS B 1 247 ? 55.824 62.932 13.208 1.00 5.32 445 HIS B O 1
ATOM 3829 N N . ASN B 1 248 ? 53.918 62.215 14.320 1.00 6.23 446 ASN B N 1
ATOM 3830 C CA . ASN B 1 248 ? 53.950 63.305 15.320 1.00 9.01 446 ASN B CA 1
ATOM 3831 C C . ASN B 1 248 ? 53.965 62.726 16.673 1.00 11.25 446 ASN B C 1
ATOM 3832 O O . ASN B 1 248 ? 53.452 61.630 16.912 1.00 11.51 446 ASN B O 1
#

Secondary structure (DSSP, 8-state):
---HHHHHT--TTTEEEEEEESSSSTT-EEESSGGGSTT--GGG--BTTTEEE-SS-EEEEEETTTTTTT--SPPEEEEEEEETTEEP-B-TTSSEEEEEEEEEEEE----TTSS-EEEEEEEEE--SS-TT----SEEEEEEEEESTT--SSEEEEEEESHHHHTTT--EEEEEEETT--EEEEEEEETTEEEEEETTEEEEEEE---S---SBEEEEEEEE-S-TTPPPSS-EEEEEEEEEEEEE-/--HHHHHT--TTTEEEEEEESSSSTT-EEESSGGGSTT--TTT--BTTTEEE-SS-EEEEEETTTTTTT--SPPEEEEEEEETTEEP-B-TTSSEEEEEEEEEEEE----TTSS-EEEEEEEEE--SS-TT----SEEEEEEEEESTT--SSEEEEEEESHHHHTTT--EEEEEEETT--EEEEEEEETTEEEEEETTEEEEEEE---S---SBEEEEEEEE-S-TTPPPSS-EEEEEEEEEEEEE-

Radius of gyration: 24.35 Å; Cα contacts (8 Å, |Δi|>4): 1499; chains: 2; bounding box: 64×58×58 Å

Solvent-accessible surface area: 18914 Å² total; per-residue (Å²): 113,125,16,2,1,55,49,14,62,8,72,51,79,60,14,45,1,1,0,6,61,46,90,27,13,49,96,6,65,91,56,84,34,0,44,109,4,111,87,47,63,26,88,100,10,60,40,111,57,0,0,43,30,86,54,88,12,0,22,0,45,0,13,7,5,5,5,30,90,97,88,60,105,15,12,49,0,0,0,28,7,21,72,121,36,99,102,3,70,25,41,0,77,73,39,48,10,14,0,70,2,7,0,15,0,21,24,0,0,32,16,29,43,20,63,13,1,6,0,0,0,0,0,0,42,3,15,80,132,8,101,93,40,46,102,8,64,20,0,0,26,0,4,0,50,22,110,67,55,14,69,70,36,88,7,78,0,20,0,5,2,32,0,0,18,82,34,20,3,18,60,53,59,87,74,25,31,6,72,47,56,17,83,3,74,1,20,1,33,43,1,74,0,16,1,46,8,87,68,66,62,35,12,128,60,76,5,128,20,127,28,9,31,86,2,36,0,12,0,0,0,27,0,16,48,2,60,55,9,43,77,76,33,12,60,0,22,0,49,0,50,104,22,51,41,56,84,136,158,16,1,1,51,42,15,61,7,72,60,69,53,14,33,1,1,0,6,58,39,88,26,12,45,95,5,70,90,65,74,41,0,44,108,6,114,86,43,61,26,87,100,8,59,36,113,56,0,0,43,31,84,51,89,12,0,22,0,46,0,13,24,5,4,5,26,90,95,90,62,106,17,11,49,0,0,0,22,8,29,73,110,42,100,100,3,70,24,41,0,76,71,40,49,10,14,0,68,2,7,0,15,0,21,24,0,0,43,18,63,68,18,86,12,0,7,0,0,0,0,0,0,41,3,14,80,132,8,98,95,42,25,73,6,66,22,0,1,27,0,4,0,46,22,111,70,56,14,68,70,35,88,7,96,0,13,0,5,4,12,0,0,63,35,18,40,15,25,60,68,59,87,74,24,31,6,73,48,56,18,82,3,74,0,21,1,34,42,2,69,0,17,1,45,7,86,68,66,62,35,11,127,59,82,6,48,8,115,29,9,29,87,2,35,0,13,0,0,0,26,0,12,13,2,47,51,10,74,77,86,32,11,61,0,22,0,51,0,51,106,22,52,41,56,80,135

Nearest PDB structures (foldseek):
  3zpy-assembly2_B  TM=1.004E+00  e=1.441E-50  Zobellia galactanivorans
  1uai-assembly1_A  TM=8.039E-01  e=8.790E-15  Corynebacterium sp.
  7c8g-assembly1_B  TM=6.299E-01  e=5.552E-10  Psychromonas sp.
  7c8f-assembly1_A-2  TM=6.328E-01  e=2.441E-09  Psychromonas sp.
  1mac-assembly2_B  TM=5.637E-01  e=9.855E-06  Paenibacillus macerans

Sequence (495 aa):
GNSPASVLGITANTWKINSFIGSPGSSATYYDDITDASSGISYNTYSDDNYFYTDGEWVYFKCYRGLGGSANSQNPRVELREMDNGNLASWTGDSGTHTMEWTVQVNQLPQDTDGDGGVLCFGQIHGPSKNSDGVEVDDVVRVQFIGEENQSSGSVKLKISGYVTEEQGGSQTFSGYSLDTTYNCKLVYSGGYVELFMMNGSSVFRKKMEVDDLSENYFKVGNYLQSVKGASYTGSYGLVRIKNLSVVTHNNNSPASVLGITANTWKINSFIGSPGSSATYYDDITDASGISYNTYSDDNYFYTDGEWVYFKCYRGLGGSANSQNPRVELREMDNGNLASWTGDSGTHTMEWTVQVNQLPQDTDGDGGVLCFGQIHGPSSKNSDGVEVDDVVRVQFIGEENQSSGSVKLKISGYVTEEQGGSSQTFSGYSLDTTYNCKLVYSGGYVELFMNGSSVFRKKMEVDDLSENYFKVGNYLQSVKGASYTTGSYGLVRIKNLSVTHN

Foldseek 3Di:
DQWLCVLFVHDLQFKAWWWWDDAFFLQIGTDSHCCPDPPDDDRHDDDVQAWGDPSHWIKGKFFQNGVCNVFLDWDGTKIQGHHRNHRDKFFLADFKKKKKWKKFWQWFAAALVRWKGKKFFKFKAFDCQFPVGDRQGTVWTWMWIDGHGDGWDWTWTKIDGCQAPVPPHIDIGTDDIGPDIWTWMWMRYNQKTWIDTNRHTPDIGHDPDDTRITMTMMGHITTPNSRSHGTDVGMIMMIIHPIDMDTD/DWLCVLFVHDLQFWAWWWWDDAFFLQIGTDSRCCPDPPDDDRHDDDPQAWTDPSHWIKGKHFQNGVCNVPLDFDGGKIQTHHRNHRDKFFLAPFKKKKKWKKFKQWFAAFQVRFKGKKFFKFKAFDCQPPPGDRQGTVWTFMWIGHHGDGWFWTWTKIDGCQAPVPPHIDIDTDDIGPDIWTWMWMRYNQKTWIDTNRRTPDIGGDPDDTRITMTMMGHIGTPNRRSHGTDVGMIMMIIHPIDMDTD

B-factor: mean 10.76, std 7.02, range [3.06, 55.09]

InterPro domains:
  IPR000421 Coagulation factor 5/8, C-terminal domain [PF00754] (62-167)
  IPR000421 Coagulation factor 5/8, C-terminal domain [PS50022] (45-189)
  IPR008979 Galactose-binding-like domain superfamily [SSF49785] (59-188)
  IPR013320 Concanavalin A-like lectin/glucanase domain superfamily [SSF49899] (241-446)
  IPR014895 Alginate lyase 2 [PF08787] (239-445)

Organism: Zobellia galactanivorans (strain DSM 12802 / CCUG 47099 / CIP 106680 / NCIMB 13871 / Dsij) (NCBI:txid63186)

CATH classification: 2.60.120.200